Protein AF-A0A356KS08-F1 (afdb_monomer_lite)

Foldseek 3Di:
DDDDDDDDDDDDPDPLPQLPPDPQWDQDPVRDIAGEDDLVCQQVDDPVQAFHKHKYKAAFAADDDQAGDGPLRPPNRPAEGEDPDDCNVCRNVQAFPVRDHHDHLWWMKMWIFGWDDDDPGIHGYTDGIDTDPTPLVSLVVSLVPDDLPLVSLVVSLVSLVVVCVSSVPVSSLLSSLVSQVSSLVSVVVVDDLQNLVVLQVSLVCCCPRNVNLFSSLQSLVSLLPRDPRDPVSNVVSVVVCVVQVWDWDDPDPPDIDTDGPVVVLVLVQWDWDQDPVRDTDTDRVVVVVLVVLVVVVVVCVVVVPDDQPPDPVVLQVCLCVLHDGGFHFPVSPCSNQNAAPDKDWDWDDPDPPDTWIKMWGQHQQRKIFIDINRTTHDIDRDPDGDPDD

Sequence (389 aa):
MALTGLATLLLALGAPARADDWPEKLEHQNGYIYDFLPQERWGKLTADDARKRFYLVGRWQQVYGDSILLYKAKGIRRFLRLSPGPLKDQLTNNLASNGGQLAKRRSTVQIMGSVARLDDQVFLKIERVDKLPDDAERYREALTKLANDPDKIHALAEDCRARAVRYEDPELGAMVREITRRELDVRSQQLGADDHRARLELASRYRKEVGDSSGAINLYATVHEAEGAPKELVEFAAKQLRVLRAVRVRIDQVNWSWVTHEEFKRSEGYIQRQDQDGVVRWVRRELAELRDAIGEERKRQANQVDSPRSDPFKCAKDARSGKVRRGQTFAEVRRAVGFPQQVYHLWAPLNDKKNEQWTQWVMSSGTRIYFVNGWAISKRTSATPWPAN

pLDDT: mean 87.98, std 14.52, range [27.81, 98.25]

Radius of gyration: 33.21 Å; chains: 1; bounding box: 73×71×83 Å

Structure (mmCIF, N/CA/C/O backbone):
data_AF-A0A356KS08-F1
#
_entry.id   AF-A0A356KS08-F1
#
loop_
_atom_site.group_PDB
_atom_site.id
_atom_site.type_symbol
_atom_site.label_atom_id
_atom_site.label_alt_id
_atom_site.label_comp_id
_atom_site.label_asym_id
_atom_site.label_entity_id
_atom_site.label_seq_id
_atom_site.pdbx_PDB_ins_code
_atom_site.Cartn_x
_atom_site.Cartn_y
_atom_site.Cartn_z
_atom_site.occupancy
_atom_site.B_iso_or_equiv
_atom_site.auth_seq_id
_atom_site.auth_comp_id
_atom_site.auth_asym_id
_atom_site.auth_atom_id
_atom_site.pdbx_PDB_model_num
ATOM 1 N N . MET A 1 1 ? -13.425 2.807 -41.826 1.00 33.72 1 MET A N 1
ATOM 2 C CA . MET A 1 1 ? -13.522 1.633 -40.932 1.00 33.72 1 MET A CA 1
ATOM 3 C C . MET A 1 1 ? -12.136 1.358 -40.383 1.00 33.72 1 MET A C 1
ATOM 5 O O . MET A 1 1 ? -11.260 0.983 -41.149 1.00 33.72 1 MET A O 1
ATOM 9 N N . ALA A 1 2 ? -11.910 1.676 -39.109 1.00 30.23 2 ALA A N 1
ATOM 10 C CA . ALA A 1 2 ? -10.618 1.522 -38.449 1.00 30.23 2 ALA A CA 1
ATOM 11 C C . ALA A 1 2 ? -10.517 0.112 -37.850 1.00 30.23 2 ALA A C 1
ATOM 13 O O . ALA A 1 2 ? -11.306 -0.241 -36.979 1.00 30.23 2 ALA A O 1
ATOM 14 N N . LEU A 1 3 ? -9.566 -0.684 -38.338 1.00 27.81 3 LEU A N 1
ATOM 15 C CA . LEU A 1 3 ? -9.177 -1.964 -37.753 1.00 27.81 3 LEU A CA 1
ATOM 16 C C . LEU A 1 3 ? -7.992 -1.713 -36.817 1.00 27.81 3 LEU A C 1
ATOM 18 O O . LEU A 1 3 ? -6.855 -1.544 -37.251 1.00 27.81 3 LEU A O 1
ATOM 22 N N . THR A 1 4 ? -8.271 -1.654 -35.519 1.00 30.89 4 THR A N 1
ATOM 23 C CA . THR A 1 4 ? -7.267 -1.750 -34.457 1.00 30.89 4 THR A CA 1
ATOM 24 C C . THR A 1 4 ? -6.727 -3.178 -34.423 1.00 30.89 4 THR A C 1
ATOM 26 O O . THR A 1 4 ? -7.390 -4.086 -33.925 1.00 30.89 4 THR A O 1
ATOM 29 N N . GLY A 1 5 ? -5.536 -3.382 -34.989 1.00 28.45 5 GLY A N 1
ATOM 30 C CA . GLY A 1 5 ? -4.807 -4.648 -34.932 1.00 28.45 5 GLY A CA 1
ATOM 31 C C . GLY A 1 5 ? -4.272 -4.911 -33.525 1.00 28.45 5 GLY A C 1
ATOM 32 O O . GLY A 1 5 ? -3.261 -4.338 -33.124 1.00 28.45 5 GLY A O 1
ATOM 33 N N . LEU A 1 6 ? -4.966 -5.771 -32.784 1.00 31.31 6 LEU A N 1
ATOM 34 C CA . LEU A 1 6 ? -4.509 -6.366 -31.531 1.00 31.31 6 LEU A CA 1
ATOM 35 C C . LEU A 1 6 ? -3.541 -7.510 -31.865 1.00 31.31 6 LEU A C 1
ATOM 37 O O . LEU A 1 6 ? -3.950 -8.550 -32.380 1.00 31.31 6 LEU A O 1
ATOM 41 N N . ALA A 1 7 ? -2.252 -7.315 -31.585 1.00 33.59 7 ALA A N 1
ATOM 42 C CA . ALA A 1 7 ? -1.275 -8.397 -31.613 1.00 33.59 7 ALA A CA 1
ATOM 43 C C . ALA A 1 7 ? -1.640 -9.408 -30.515 1.00 33.59 7 ALA A C 1
ATOM 45 O O . ALA A 1 7 ? -1.577 -9.105 -29.324 1.00 33.59 7 ALA A O 1
ATOM 46 N N . THR A 1 8 ? -2.082 -10.594 -30.927 1.00 31.12 8 THR A N 1
ATOM 47 C CA . THR A 1 8 ? -2.455 -11.681 -30.019 1.00 31.12 8 THR A CA 1
ATOM 48 C C . THR A 1 8 ? -1.190 -12.453 -29.655 1.00 31.12 8 THR A C 1
ATOM 50 O O . THR A 1 8 ? -0.594 -13.108 -30.506 1.00 31.12 8 THR A O 1
ATOM 53 N N . LEU A 1 9 ? -0.757 -12.346 -28.398 1.00 36.91 9 LEU A N 1
ATOM 54 C CA . LEU A 1 9 ? 0.377 -13.093 -27.855 1.00 36.91 9 LEU A CA 1
ATOM 55 C C . LEU A 1 9 ? -0.110 -14.498 -27.448 1.00 36.91 9 LEU A C 1
ATOM 57 O O . LEU A 1 9 ? -0.906 -14.632 -26.518 1.00 36.91 9 LEU A O 1
ATOM 61 N N . LEU A 1 10 ? 0.334 -15.541 -28.152 1.00 30.03 10 LEU A N 1
ATOM 62 C CA . LEU A 1 10 ? 0.087 -16.940 -27.785 1.00 30.03 10 LEU A CA 1
ATOM 63 C C . LEU A 1 10 ? 1.018 -17.332 -26.625 1.00 30.03 10 LEU A C 1
ATOM 65 O O . LEU A 1 10 ? 2.229 -17.433 -26.805 1.00 30.03 10 LEU A O 1
ATOM 69 N N . LEU A 1 11 ? 0.456 -17.545 -25.432 1.00 32.91 11 LEU A N 1
ATOM 70 C CA . LEU A 1 11 ? 1.183 -18.035 -24.255 1.00 32.91 11 LEU A CA 1
ATOM 71 C C . LEU A 1 11 ? 1.239 -19.569 -24.273 1.00 32.91 11 LEU A C 1
ATOM 73 O O . LEU A 1 11 ? 0.219 -20.237 -24.102 1.00 32.91 11 LEU A O 1
ATOM 77 N N . ALA A 1 12 ? 2.437 -20.122 -24.463 1.00 30.70 12 ALA A N 1
ATOM 78 C CA . ALA A 1 12 ? 2.720 -21.536 -24.243 1.00 30.70 12 ALA A CA 1
ATOM 79 C C . ALA A 1 12 ? 2.838 -21.827 -22.733 1.00 30.70 12 ALA A C 1
ATOM 81 O O . ALA A 1 12 ? 3.455 -21.073 -21.984 1.00 30.70 12 ALA A O 1
ATOM 82 N N . LEU A 1 13 ? 2.234 -22.930 -22.284 1.00 32.28 13 LEU A N 1
ATOM 83 C CA . LEU A 1 13 ? 2.247 -23.394 -20.894 1.00 32.28 13 LEU A CA 1
ATOM 84 C C . LEU A 1 13 ? 3.625 -23.979 -20.529 1.00 32.28 13 LEU A C 1
ATOM 86 O O . LEU A 1 13 ? 3.858 -25.173 -20.694 1.00 32.28 13 LEU A O 1
ATOM 90 N N . GLY A 1 14 ? 4.538 -23.150 -20.019 1.00 34.62 14 GLY A N 1
ATOM 91 C CA . GLY A 1 14 ? 5.833 -23.590 -19.491 1.00 34.62 14 GLY A CA 1
ATOM 92 C C . GLY A 1 14 ? 6.585 -22.447 -18.807 1.00 34.62 14 GLY A C 1
ATOM 93 O O . GLY A 1 14 ? 6.891 -21.461 -19.460 1.00 34.62 14 GLY A O 1
ATOM 94 N N . ALA A 1 15 ? 6.874 -22.600 -17.506 1.00 35.66 15 ALA A N 1
ATOM 95 C CA . ALA A 1 15 ? 7.427 -21.587 -16.587 1.00 35.66 15 ALA A CA 1
ATOM 96 C C . ALA A 1 15 ? 6.564 -20.305 -16.437 1.00 35.66 15 ALA A C 1
ATOM 98 O O . ALA A 1 15 ? 5.868 -19.903 -17.367 1.00 35.66 15 ALA A O 1
ATOM 99 N N . PRO A 1 16 ? 6.525 -19.650 -15.257 1.00 40.47 16 PRO A N 1
ATOM 100 C CA . PRO A 1 16 ? 5.929 -18.322 -15.175 1.00 40.47 16 PRO A CA 1
ATOM 101 C C . PRO A 1 16 ? 6.762 -17.405 -16.070 1.00 40.47 16 PRO A C 1
ATOM 103 O O . PRO A 1 16 ? 7.945 -17.199 -15.794 1.00 40.47 16 PRO A O 1
ATOM 106 N N . ALA A 1 17 ? 6.156 -16.921 -17.158 1.00 44.97 17 ALA A N 1
ATOM 107 C CA . ALA A 1 17 ? 6.794 -15.974 -18.056 1.00 44.97 17 ALA A CA 1
ATOM 108 C C . ALA A 1 17 ? 7.392 -14.850 -17.208 1.00 44.97 17 ALA A C 1
ATOM 110 O O . ALA A 1 17 ? 6.690 -14.269 -16.367 1.00 44.97 17 ALA A O 1
ATOM 111 N N . ARG A 1 18 ? 8.691 -14.574 -17.364 1.00 55.12 18 ARG A N 1
ATOM 112 C CA . ARG A 1 18 ? 9.262 -13.397 -16.703 1.00 55.12 18 ARG A CA 1
ATOM 113 C C . ARG A 1 18 ? 8.481 -12.203 -17.225 1.00 55.12 18 ARG A C 1
ATOM 115 O O . ARG A 1 18 ? 8.082 -12.190 -18.390 1.00 55.12 18 ARG A O 1
ATOM 122 N N . ALA A 1 19 ? 8.303 -11.166 -16.406 1.00 52.41 19 ALA A N 1
ATOM 123 C CA . ALA A 1 19 ? 7.717 -9.936 -16.924 1.00 52.41 19 ALA A CA 1
ATOM 124 C C . ALA A 1 19 ? 8.476 -9.468 -18.187 1.00 52.41 19 ALA A C 1
ATOM 126 O O . ALA A 1 19 ? 7.888 -8.829 -19.038 1.00 52.41 19 ALA A O 1
ATOM 127 N N . ASP A 1 20 ? 9.746 -9.838 -18.372 1.00 62.56 20 ASP A N 1
ATOM 128 C CA . ASP A 1 20 ? 10.571 -9.510 -19.539 1.00 62.56 20 ASP A CA 1
ATOM 129 C C . ASP A 1 20 ? 10.647 -10.536 -20.668 1.00 62.56 20 ASP A C 1
ATOM 131 O O . ASP A 1 20 ? 11.606 -10.478 -21.440 1.00 62.56 20 ASP A O 1
ATOM 135 N N . ASP A 1 21 ? 9.680 -11.438 -20.817 1.00 73.00 21 ASP A N 1
ATOM 136 C CA . ASP A 1 21 ? 9.628 -12.291 -22.010 1.00 73.00 21 ASP A CA 1
ATOM 137 C C . ASP A 1 21 ? 9.178 -11.465 -23.228 1.00 73.00 21 ASP A C 1
ATOM 139 O O . ASP A 1 21 ? 8.047 -11.524 -23.711 1.00 73.00 21 ASP A O 1
ATOM 143 N N . TRP A 1 22 ? 10.092 -10.613 -23.691 1.00 84.31 22 TRP A N 1
ATOM 144 C CA . TRP A 1 22 ? 9.971 -9.850 -24.919 1.00 84.31 22 TRP A CA 1
ATOM 145 C C . TRP A 1 22 ? 10.221 -10.788 -26.104 1.00 84.31 22 TRP A C 1
ATOM 147 O O . TRP A 1 22 ? 11.156 -11.590 -26.061 1.00 84.31 22 TRP A O 1
ATOM 157 N N . PRO A 1 23 ? 9.415 -10.709 -27.175 1.00 88.00 23 PRO A N 1
ATOM 158 C CA . PRO A 1 23 ? 9.538 -11.634 -28.296 1.00 88.00 23 PRO A CA 1
ATOM 159 C C . PRO A 1 23 ? 10.893 -11.467 -28.994 1.00 88.00 23 PRO A C 1
ATOM 161 O O . PRO A 1 23 ? 11.309 -10.350 -29.276 1.00 88.00 23 PRO A O 1
ATOM 164 N N . GLU A 1 24 ? 11.588 -12.547 -29.349 1.00 91.62 24 GLU A N 1
ATOM 165 C CA . GLU A 1 24 ? 12.906 -12.430 -30.008 1.00 91.62 24 GLU A CA 1
ATOM 166 C C . GLU A 1 24 ? 12.868 -11.562 -31.275 1.00 91.62 24 GLU A C 1
ATOM 168 O O . GLU A 1 24 ? 13.846 -10.889 -31.603 1.00 91.62 24 GLU A O 1
ATOM 173 N N . LYS A 1 25 ? 11.714 -11.543 -31.950 1.00 93.12 25 LYS A N 1
ATOM 174 C CA . LYS A 1 25 ? 11.433 -10.717 -33.119 1.00 93.12 25 LYS A CA 1
ATOM 175 C C . LYS A 1 25 ? 10.141 -9.943 -32.937 1.00 93.12 25 LYS A C 1
ATOM 177 O O . LYS A 1 25 ? 9.137 -10.485 -32.483 1.00 93.12 25 LYS A O 1
ATOM 182 N N . LEU A 1 26 ? 10.163 -8.687 -33.357 1.00 93.00 26 LEU A N 1
ATOM 183 C CA . LEU A 1 26 ? 8.998 -7.820 -33.408 1.00 93.00 26 LEU A CA 1
ATOM 184 C C . LEU A 1 26 ? 8.725 -7.438 -34.861 1.00 93.00 26 LEU A C 1
ATOM 186 O O . LEU A 1 26 ? 9.533 -6.747 -35.484 1.00 93.00 26 LEU A O 1
ATOM 190 N N . GLU A 1 27 ? 7.587 -7.877 -35.392 1.00 92.81 27 GLU A N 1
ATOM 191 C CA . GLU A 1 27 ? 7.092 -7.415 -36.685 1.00 92.81 27 GLU A CA 1
ATOM 192 C C . GLU A 1 27 ? 6.280 -6.135 -36.489 1.00 92.81 27 GLU A C 1
ATOM 194 O O . GLU A 1 27 ? 5.311 -6.084 -35.728 1.00 92.81 27 GLU A O 1
ATOM 199 N N . HIS A 1 28 ? 6.710 -5.072 -37.153 1.00 88.50 28 HIS A N 1
ATOM 200 C CA . HIS A 1 28 ? 6.055 -3.779 -37.099 1.00 88.50 28 HIS A CA 1
ATOM 201 C C . HIS A 1 28 ? 5.084 -3.616 -38.280 1.00 88.50 28 HIS A C 1
ATOM 203 O O . HIS A 1 28 ? 5.291 -4.177 -39.351 1.00 88.50 28 HIS A O 1
ATOM 209 N N . GLN A 1 29 ? 4.046 -2.784 -38.127 1.00 84.25 29 GLN A N 1
ATOM 210 C CA . GLN A 1 29 ? 2.957 -2.610 -39.112 1.00 84.25 29 GLN A CA 1
ATOM 211 C C . GLN A 1 29 ? 3.402 -2.195 -40.528 1.00 84.25 29 GLN A C 1
ATOM 213 O O . GLN A 1 29 ? 2.632 -2.305 -41.474 1.00 84.25 29 GLN A O 1
ATOM 218 N N . ASN A 1 30 ? 4.629 -1.702 -40.685 1.00 84.88 30 ASN A N 1
ATOM 219 C CA . ASN A 1 30 ? 5.222 -1.352 -41.979 1.00 84.88 30 ASN A CA 1
ATOM 220 C C . ASN A 1 30 ? 6.025 -2.506 -42.614 1.00 84.88 30 ASN A C 1
ATOM 222 O O . ASN A 1 30 ? 6.768 -2.264 -43.562 1.00 84.88 30 ASN A O 1
ATOM 226 N N . GLY A 1 31 ? 5.907 -3.727 -42.084 1.00 88.94 31 GLY A N 1
ATOM 227 C CA . GLY A 1 31 ? 6.566 -4.935 -42.588 1.00 88.94 31 GLY A CA 1
ATOM 228 C C . GLY A 1 31 ? 8.029 -5.092 -42.165 1.00 88.94 31 GLY A C 1
ATOM 229 O O . GLY A 1 31 ? 8.692 -6.030 -42.602 1.00 88.94 31 GLY A O 1
ATOM 230 N N . TYR A 1 32 ? 8.569 -4.196 -41.331 1.00 92.12 32 TYR A N 1
ATOM 231 C CA . TYR A 1 32 ? 9.922 -4.368 -40.804 1.00 92.12 32 TYR A CA 1
ATOM 232 C C . TYR A 1 32 ? 9.944 -5.326 -39.617 1.00 92.12 32 TYR A C 1
ATOM 234 O O . TYR A 1 32 ? 9.128 -5.223 -38.702 1.00 92.12 32 TYR A O 1
ATOM 242 N N . ILE A 1 33 ? 10.951 -6.195 -39.610 1.00 94.44 33 ILE A N 1
ATOM 243 C CA . ILE A 1 33 ? 11.254 -7.098 -38.504 1.00 94.44 33 ILE A CA 1
ATOM 244 C C . ILE A 1 33 ? 12.423 -6.509 -37.718 1.00 94.44 33 ILE A C 1
ATOM 246 O O . ILE A 1 33 ? 13.456 -6.163 -38.296 1.00 94.44 33 ILE A O 1
ATOM 250 N N . TYR A 1 34 ? 12.246 -6.386 -36.407 1.00 95.94 34 TYR A N 1
ATOM 251 C CA . TYR A 1 34 ? 13.268 -5.939 -35.471 1.00 95.94 34 TYR A CA 1
ATOM 252 C C . TYR A 1 34 ? 13.654 -7.097 -34.553 1.00 95.94 34 TYR A C 1
ATOM 254 O O . TYR A 1 34 ? 12.785 -7.687 -33.913 1.00 95.94 34 TYR A O 1
ATOM 262 N N . ASP A 1 35 ? 14.947 -7.388 -34.443 1.00 96.00 35 ASP A N 1
ATOM 263 C CA . ASP A 1 35 ? 15.453 -8.372 -33.486 1.00 96.00 35 ASP A CA 1
ATOM 264 C C . ASP A 1 35 ? 15.552 -7.743 -32.085 1.00 96.00 35 ASP A C 1
ATOM 266 O O . ASP A 1 35 ? 15.885 -6.560 -31.939 1.00 96.00 35 ASP A O 1
ATOM 270 N N . PHE A 1 36 ? 15.281 -8.509 -31.030 1.00 95.00 36 PHE A N 1
ATOM 271 C CA . PHE A 1 36 ? 15.460 -8.027 -29.662 1.00 95.00 36 PHE A CA 1
ATOM 272 C C . PHE A 1 36 ? 16.948 -7.849 -29.342 1.00 95.00 36 PHE A C 1
ATOM 274 O O . PHE A 1 36 ? 17.762 -8.758 -29.523 1.00 95.00 36 PHE A O 1
ATOM 281 N N . LEU A 1 37 ? 17.315 -6.672 -28.834 1.00 93.44 37 LEU A N 1
ATOM 282 C CA . LEU A 1 37 ? 18.669 -6.372 -28.392 1.00 93.44 37 LEU A CA 1
ATOM 283 C C . LEU A 1 37 ? 18.738 -6.371 -26.857 1.00 93.44 37 LEU A C 1
ATOM 285 O O . LEU A 1 37 ? 18.382 -5.363 -26.231 1.00 93.44 37 LEU A O 1
ATOM 289 N N . PRO A 1 38 ? 19.233 -7.460 -26.239 1.00 90.56 38 PRO A N 1
ATOM 290 C CA . PRO A 1 38 ? 19.305 -7.572 -24.791 1.00 90.56 38 PRO A CA 1
ATOM 291 C C . PRO A 1 38 ? 20.350 -6.614 -24.211 1.00 90.56 38 PRO A C 1
ATOM 293 O O . PRO A 1 38 ? 21.291 -6.179 -24.888 1.00 90.56 38 PRO A O 1
ATOM 296 N N . GLN A 1 39 ? 20.183 -6.278 -22.933 1.00 87.25 39 GLN A N 1
ATOM 297 C CA . GLN A 1 39 ? 20.948 -5.220 -22.281 1.00 87.25 39 GLN A CA 1
ATOM 298 C C . GLN A 1 39 ? 22.461 -5.478 -22.254 1.00 87.25 39 GLN A C 1
ATOM 300 O O . GLN A 1 39 ? 23.254 -4.541 -22.335 1.00 87.25 39 GLN A O 1
ATOM 305 N N . GLU A 1 40 ? 22.885 -6.736 -22.202 1.00 87.69 40 GLU A N 1
ATOM 306 C CA . GLU A 1 40 ? 24.291 -7.149 -22.176 1.00 87.69 40 GLU A CA 1
ATOM 307 C C . GLU A 1 40 ? 25.008 -6.871 -23.506 1.00 87.69 40 GLU A C 1
ATOM 309 O O . GLU A 1 40 ? 26.246 -6.833 -23.544 1.00 87.69 40 GLU A O 1
ATOM 314 N N . ARG A 1 41 ? 24.237 -6.675 -24.587 1.00 88.56 41 ARG A N 1
ATOM 315 C CA . ARG A 1 41 ? 24.708 -6.312 -25.932 1.00 88.56 41 ARG A CA 1
ATOM 316 C C . ARG A 1 41 ? 24.609 -4.815 -26.224 1.00 88.56 41 ARG A C 1
ATOM 318 O O . ARG A 1 41 ? 25.089 -4.372 -27.269 1.00 88.56 41 ARG A O 1
ATOM 325 N N . TRP A 1 42 ? 24.029 -4.017 -25.328 1.00 87.81 42 TRP A N 1
ATOM 326 C CA . TRP A 1 42 ? 23.960 -2.569 -25.512 1.00 87.81 42 TRP A CA 1
ATOM 327 C C . TRP A 1 42 ? 25.373 -1.975 -25.575 1.00 87.81 42 TRP A C 1
ATOM 329 O O . TRP A 1 42 ? 26.192 -2.191 -24.683 1.00 87.81 42 TRP A O 1
ATOM 339 N N . GLY A 1 43 ? 25.676 -1.248 -26.655 1.00 84.06 43 GLY A N 1
ATOM 340 C CA . GLY A 1 43 ? 27.016 -0.706 -26.907 1.00 84.06 43 GLY A CA 1
ATOM 341 C C . GLY A 1 43 ? 28.046 -1.710 -27.446 1.00 84.06 43 GLY A C 1
ATOM 342 O O . GLY A 1 43 ? 29.203 -1.335 -27.596 1.00 84.06 43 GLY A O 1
ATOM 343 N N . LYS A 1 44 ? 27.650 -2.953 -27.755 1.00 88.75 44 LYS A N 1
ATOM 344 C CA . LYS A 1 44 ? 28.517 -3.999 -28.338 1.00 88.75 44 LYS A CA 1
ATOM 345 C C . LYS A 1 44 ? 28.113 -4.386 -29.767 1.00 88.75 44 LYS A C 1
ATOM 347 O O . LYS A 1 44 ? 28.335 -5.521 -30.181 1.00 88.75 44 LYS A O 1
ATOM 352 N N . LEU A 1 45 ? 27.459 -3.482 -30.497 1.00 89.25 45 LEU A N 1
ATOM 353 C CA . LEU A 1 45 ? 27.162 -3.724 -31.908 1.00 89.25 45 LEU A CA 1
ATOM 354 C C . LEU A 1 45 ? 28.444 -3.658 -32.735 1.00 89.25 45 LEU A C 1
ATOM 356 O O . LEU A 1 45 ? 29.324 -2.837 -32.479 1.00 89.25 45 LEU A O 1
ATOM 360 N N . THR A 1 46 ? 28.519 -4.530 -33.729 1.00 91.19 46 THR A N 1
ATOM 361 C CA . THR A 1 46 ? 29.683 -4.687 -34.604 1.00 91.19 46 THR A CA 1
ATOM 362 C C . THR A 1 46 ? 29.375 -4.199 -36.016 1.00 91.19 46 THR A C 1
ATOM 364 O O . THR A 1 46 ? 28.226 -3.907 -36.353 1.00 91.19 46 THR A O 1
ATOM 367 N N . ALA A 1 47 ? 30.397 -4.114 -36.870 1.00 88.06 47 ALA A N 1
ATOM 368 C CA . ALA A 1 47 ? 30.195 -3.813 -38.287 1.00 88.06 47 ALA A CA 1
ATOM 369 C C . ALA A 1 47 ? 29.307 -4.864 -38.985 1.00 88.06 47 ALA A C 1
ATOM 371 O O . ALA A 1 47 ? 28.544 -4.506 -39.877 1.00 88.06 47 ALA A O 1
ATOM 372 N N . ASP A 1 48 ? 29.326 -6.117 -38.521 1.00 90.56 48 ASP A N 1
ATOM 373 C CA . ASP A 1 48 ? 28.495 -7.212 -39.046 1.00 90.56 48 ASP A CA 1
ATOM 374 C C . ASP A 1 48 ? 27.010 -7.063 -38.685 1.00 90.56 48 ASP A C 1
ATOM 376 O O . ASP A 1 48 ? 26.138 -7.736 -39.238 1.00 90.56 48 ASP A O 1
ATOM 380 N N . ASP A 1 49 ? 26.699 -6.169 -37.746 1.00 92.19 49 ASP A N 1
ATOM 381 C CA . ASP A 1 49 ? 25.330 -5.790 -37.424 1.00 92.19 49 ASP A CA 1
ATOM 382 C C . ASP A 1 49 ? 24.811 -4.660 -38.323 1.00 92.19 49 ASP A C 1
ATOM 384 O O . ASP A 1 49 ? 23.631 -4.313 -38.242 1.00 92.19 49 ASP A O 1
ATOM 388 N N . ALA A 1 50 ? 25.646 -4.093 -39.203 1.00 84.00 50 ALA A N 1
ATOM 389 C CA . ALA A 1 50 ? 25.217 -3.070 -40.146 1.00 84.00 50 ALA A CA 1
ATOM 390 C C . ALA A 1 50 ? 24.037 -3.575 -40.992 1.00 84.00 50 ALA A C 1
ATOM 392 O O . ALA A 1 50 ? 24.033 -4.707 -41.473 1.00 84.00 50 ALA A O 1
ATOM 393 N N . ARG A 1 51 ? 23.036 -2.708 -41.195 1.00 84.06 51 ARG A N 1
ATOM 394 C CA . ARG A 1 51 ? 21.759 -3.001 -41.884 1.00 84.06 51 ARG A CA 1
ATOM 395 C C . ARG A 1 51 ? 20.770 -3.876 -41.106 1.00 84.06 51 ARG A C 1
ATOM 397 O O . ARG A 1 51 ? 19.636 -4.007 -41.563 1.00 84.06 51 ARG A O 1
ATOM 404 N N . LYS A 1 52 ? 21.131 -4.419 -39.938 1.00 94.62 52 LYS A N 1
ATOM 405 C CA . LYS A 1 52 ? 20.151 -5.061 -39.053 1.00 94.62 52 LYS A CA 1
ATOM 406 C C . LYS A 1 52 ? 19.279 -4.011 -38.371 1.00 94.62 52 LYS A C 1
ATOM 408 O O . LYS A 1 52 ? 19.658 -2.844 -38.214 1.00 94.62 52 LYS A O 1
ATOM 413 N N . ARG A 1 53 ? 18.091 -4.444 -37.967 1.00 97.00 53 ARG A N 1
ATOM 414 C CA . ARG A 1 53 ? 17.121 -3.651 -37.221 1.00 97.00 53 ARG A CA 1
ATOM 415 C C . ARG A 1 53 ? 16.954 -4.281 -35.855 1.00 97.00 53 ARG A C 1
ATOM 417 O O . ARG A 1 53 ? 16.746 -5.485 -35.754 1.00 97.00 53 ARG A O 1
ATOM 424 N N . PHE A 1 54 ? 17.039 -3.458 -34.822 1.00 96.75 54 PHE A N 1
ATOM 425 C CA . PHE A 1 54 ? 16.888 -3.909 -33.450 1.00 96.75 54 PHE A CA 1
ATOM 426 C C . PHE A 1 54 ? 15.810 -3.121 -32.739 1.00 96.75 54 PHE A C 1
ATOM 428 O O . PHE A 1 54 ? 15.621 -1.925 -32.990 1.00 96.75 54 PHE A O 1
ATOM 435 N N . TYR A 1 55 ? 15.158 -3.785 -31.798 1.00 96.31 55 TYR A N 1
ATOM 436 C CA . TYR A 1 55 ? 14.394 -3.111 -30.773 1.00 96.31 55 TYR A CA 1
ATOM 437 C C . TYR A 1 55 ? 14.939 -3.461 -29.389 1.00 96.31 55 TYR A C 1
ATOM 439 O O . TYR A 1 55 ? 15.534 -4.514 -29.170 1.00 96.31 55 TYR A O 1
ATOM 447 N N . LEU A 1 56 ? 14.758 -2.553 -28.442 1.00 94.75 56 LEU A N 1
ATOM 448 C CA . LEU A 1 56 ? 15.127 -2.747 -27.046 1.00 94.75 56 LEU A CA 1
ATOM 449 C C . LEU A 1 56 ? 14.086 -2.107 -26.141 1.00 94.75 56 LEU A C 1
ATOM 451 O O . LEU A 1 56 ? 13.352 -1.211 -26.559 1.00 94.75 56 LEU A O 1
ATOM 455 N N . VAL A 1 57 ? 14.048 -2.545 -24.887 1.00 93.44 57 VAL A N 1
ATOM 456 C CA . VAL A 1 57 ? 13.136 -2.007 -23.877 1.00 93.44 57 VAL A CA 1
ATOM 457 C C . VAL A 1 57 ? 13.930 -1.459 -22.700 1.00 93.44 57 VAL A C 1
ATOM 459 O O . VAL A 1 57 ? 14.902 -2.064 -22.251 1.00 93.44 57 VAL A O 1
ATOM 462 N N . GLY A 1 58 ? 13.529 -0.298 -22.186 1.00 93.00 58 GLY A N 1
ATOM 463 C CA . GLY A 1 58 ? 14.144 0.284 -20.998 1.00 93.00 58 GLY A CA 1
ATOM 464 C C . GLY A 1 58 ? 13.312 1.397 -20.379 1.00 93.00 58 GLY A C 1
ATOM 465 O O . GLY A 1 58 ? 12.234 1.727 -20.862 1.00 93.00 58 GLY A O 1
ATOM 466 N N . ARG A 1 59 ? 13.819 1.992 -19.293 1.00 93.75 59 ARG A N 1
ATOM 467 C CA . ARG A 1 59 ? 13.147 3.109 -18.619 1.00 93.75 59 ARG A CA 1
ATOM 468 C C . ARG A 1 59 ? 13.603 4.451 -19.157 1.00 93.75 59 ARG A C 1
ATOM 470 O O . ARG A 1 59 ? 14.800 4.741 -19.171 1.00 93.75 59 ARG A O 1
ATOM 477 N N . TRP A 1 60 ? 12.647 5.287 -19.541 1.00 95.75 60 TRP A N 1
ATOM 478 C CA . TRP A 1 60 ? 12.895 6.631 -20.043 1.00 95.75 60 TRP A CA 1
ATOM 479 C C . TRP A 1 60 ? 13.650 7.487 -19.019 1.00 95.75 60 TRP A C 1
ATOM 481 O O . TRP A 1 60 ? 13.279 7.523 -17.848 1.00 95.75 60 TRP A O 1
ATOM 491 N N . GLN A 1 61 ? 14.682 8.219 -19.447 1.00 95.31 61 GLN A N 1
ATOM 492 C CA . GLN A 1 61 ? 15.322 9.248 -18.619 1.00 95.31 61 GLN A CA 1
ATOM 493 C C . GLN A 1 61 ? 15.176 10.631 -19.250 1.00 95.31 61 GLN A C 1
ATOM 495 O O . GLN A 1 61 ? 14.589 11.506 -18.618 1.00 95.31 61 GLN A O 1
ATOM 500 N N . GLN A 1 62 ? 15.759 10.845 -20.432 1.00 95.81 62 GLN A N 1
ATOM 501 C CA . GLN A 1 62 ? 15.668 12.088 -21.210 1.00 95.81 62 GLN A CA 1
ATOM 502 C C . GLN A 1 62 ? 16.422 11.957 -22.540 1.00 95.81 62 GLN A C 1
ATOM 504 O O . GLN A 1 62 ? 17.245 11.056 -22.709 1.00 95.81 62 GLN A O 1
ATOM 509 N N . VAL A 1 63 ? 16.231 12.931 -23.428 1.00 95.56 63 VAL A N 1
ATOM 510 C CA . VAL A 1 63 ? 17.163 13.215 -24.528 1.00 95.56 63 VAL A CA 1
ATOM 511 C C . VAL A 1 63 ? 18.344 14.040 -24.004 1.00 95.56 63 VAL A C 1
ATOM 513 O O . VAL A 1 63 ? 18.164 14.949 -23.193 1.00 95.56 63 VAL A O 1
ATOM 516 N N . TYR A 1 64 ? 19.558 13.731 -24.458 1.00 92.81 64 TYR A N 1
ATOM 517 C CA . TYR A 1 64 ? 20.764 14.522 -24.217 1.00 92.81 64 TYR A CA 1
ATOM 518 C C . TYR A 1 64 ? 21.504 14.742 -25.540 1.00 92.81 64 TYR A C 1
ATOM 520 O O . TYR A 1 64 ? 22.135 13.826 -26.064 1.00 92.81 64 TYR A O 1
ATOM 528 N N . GLY A 1 65 ? 21.409 15.956 -26.088 1.00 92.12 65 GLY A N 1
ATOM 529 C CA . GLY A 1 65 ? 21.984 16.288 -27.391 1.00 92.12 65 GLY A CA 1
ATOM 530 C C . GLY A 1 65 ? 21.300 15.528 -28.529 1.00 92.12 65 GLY A C 1
ATOM 531 O O . GLY A 1 65 ? 20.134 15.770 -28.840 1.00 92.12 65 GLY A O 1
ATOM 532 N N . ASP A 1 66 ? 22.039 14.627 -29.166 1.00 92.69 66 ASP A N 1
ATOM 533 C CA . ASP A 1 66 ? 21.563 13.707 -30.202 1.00 92.69 66 ASP A CA 1
ATOM 534 C C . ASP A 1 66 ? 21.228 12.317 -29.647 1.00 92.69 66 ASP A C 1
ATOM 536 O O . ASP A 1 66 ? 20.904 11.427 -30.419 1.00 92.69 66 ASP A O 1
ATOM 540 N N . SER A 1 67 ? 21.328 12.095 -28.336 1.00 92.19 67 SER A N 1
ATOM 541 C CA . SER A 1 67 ? 21.316 10.748 -27.771 1.00 92.19 67 SER A CA 1
ATOM 542 C C . SER A 1 67 ? 20.156 10.512 -26.806 1.00 92.19 67 SER A C 1
ATOM 544 O O . SER A 1 67 ? 19.739 11.415 -26.077 1.00 92.19 67 SER A O 1
ATOM 546 N N . ILE A 1 68 ? 19.643 9.278 -26.765 1.00 93.25 68 ILE A N 1
ATOM 547 C CA . ILE A 1 68 ? 18.647 8.864 -25.766 1.00 93.25 68 ILE A CA 1
ATOM 548 C C . ILE A 1 68 ? 19.352 8.321 -24.528 1.00 93.25 68 ILE A C 1
ATOM 550 O O . ILE A 1 68 ? 20.188 7.419 -24.604 1.00 93.25 68 ILE A O 1
ATOM 554 N N . LEU A 1 69 ? 18.964 8.836 -23.363 1.00 93.25 69 LEU A N 1
ATOM 555 C CA . LEU A 1 69 ? 19.350 8.279 -22.079 1.00 93.25 69 LEU A CA 1
ATOM 556 C C . LEU A 1 69 ? 18.226 7.404 -21.530 1.00 93.25 69 LEU A C 1
ATOM 558 O O . LEU A 1 69 ? 17.075 7.832 -21.422 1.00 93.25 69 LEU A O 1
ATOM 562 N N . LEU A 1 70 ? 18.605 6.198 -21.115 1.00 93.69 70 LEU A N 1
ATOM 563 C CA . LEU A 1 70 ? 17.763 5.291 -20.346 1.00 93.69 70 LEU A CA 1
ATOM 564 C C . LEU A 1 70 ? 18.231 5.264 -18.885 1.00 93.69 70 LEU A C 1
ATOM 566 O O . LEU A 1 70 ? 19.426 5.359 -18.586 1.00 93.69 70 LEU A O 1
ATOM 570 N N . TYR A 1 71 ? 17.289 5.167 -17.954 1.00 92.81 71 TYR A N 1
ATOM 571 C CA . TYR A 1 71 ? 17.574 5.181 -16.525 1.00 92.81 71 TYR A CA 1
ATOM 572 C C . TYR A 1 71 ? 18.247 3.872 -16.076 1.00 92.81 71 TYR A C 1
ATOM 574 O O . TYR A 1 71 ? 17.861 2.784 -16.500 1.00 92.81 71 TYR A O 1
ATOM 582 N N . LYS A 1 72 ? 19.285 3.985 -15.228 1.00 87.88 72 LYS A N 1
ATOM 583 C CA . LYS A 1 72 ? 20.134 2.871 -14.729 1.00 87.88 72 LYS A CA 1
ATOM 584 C C . LYS A 1 72 ? 20.753 2.005 -15.840 1.00 87.88 72 LYS A C 1
ATOM 586 O O . LYS A 1 72 ? 2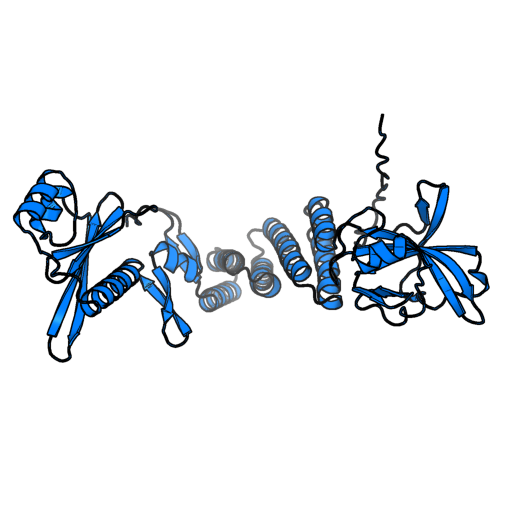1.092 0.839 -15.641 1.00 87.88 72 LYS A O 1
ATOM 591 N N . ALA A 1 73 ? 20.950 2.610 -17.003 1.00 86.62 73 ALA A N 1
ATOM 592 C CA . ALA A 1 73 ? 21.393 1.950 -18.212 1.00 86.62 73 ALA A CA 1
ATOM 593 C C . ALA A 1 73 ? 22.841 2.386 -18.528 1.00 86.62 73 ALA A C 1
ATOM 595 O O . ALA A 1 73 ? 23.093 3.447 -19.105 1.00 86.62 73 ALA A O 1
ATOM 596 N N . LYS A 1 74 ? 23.823 1.615 -18.038 1.00 77.56 74 LYS A N 1
ATOM 597 C CA . LYS A 1 74 ? 25.255 1.944 -18.173 1.00 77.56 74 LYS A CA 1
ATOM 598 C C . LYS A 1 74 ? 25.726 1.754 -19.622 1.00 77.56 74 LYS A C 1
ATOM 600 O O . LYS A 1 74 ? 25.279 0.837 -20.294 1.00 77.56 74 LYS A O 1
ATOM 605 N N . GLY A 1 75 ? 26.638 2.610 -20.091 1.00 69.56 75 GLY A N 1
ATOM 606 C CA . GLY A 1 75 ? 27.314 2.447 -21.392 1.00 69.56 75 GLY A CA 1
ATOM 607 C C . GLY A 1 75 ? 26.528 2.882 -22.639 1.00 69.56 75 GLY A C 1
ATOM 608 O O . GLY A 1 75 ? 27.077 2.861 -23.731 1.00 69.56 75 GLY A O 1
ATOM 609 N N . ILE A 1 76 ? 25.280 3.341 -22.503 1.00 75.94 76 ILE A N 1
ATOM 610 C CA . ILE A 1 76 ? 24.388 3.591 -23.657 1.00 75.94 76 ILE A CA 1
ATOM 611 C C . ILE A 1 76 ? 24.500 4.999 -24.237 1.00 75.94 76 ILE A C 1
ATOM 613 O O . ILE A 1 76 ? 24.014 5.252 -25.334 1.00 75.94 76 ILE A O 1
ATOM 617 N N . ARG A 1 77 ? 25.141 5.941 -23.534 1.00 68.62 77 ARG A N 1
ATOM 618 C CA . ARG A 1 77 ? 25.055 7.373 -23.878 1.00 68.62 77 ARG A CA 1
ATOM 619 C C . ARG A 1 77 ? 25.425 7.706 -25.321 1.00 68.62 77 ARG A C 1
ATOM 621 O O . ARG A 1 77 ? 24.919 8.687 -25.830 1.00 68.62 77 ARG A O 1
ATOM 628 N N . ARG A 1 78 ? 26.310 6.929 -25.948 1.00 72.00 78 ARG A N 1
ATOM 629 C CA . ARG A 1 78 ? 26.728 7.126 -27.345 1.00 72.00 78 ARG A CA 1
ATOM 630 C C . ARG A 1 78 ? 26.124 6.096 -28.309 1.00 72.00 78 ARG A C 1
ATOM 632 O O . ARG A 1 78 ? 26.408 6.136 -29.498 1.00 72.00 78 ARG A O 1
ATOM 639 N N . PHE A 1 79 ? 25.334 5.160 -27.790 1.00 83.25 79 PHE A N 1
ATOM 640 C CA . PHE A 1 79 ? 24.805 4.013 -28.517 1.00 83.25 79 PHE A CA 1
ATOM 641 C C . PHE A 1 79 ? 23.462 4.301 -29.198 1.00 83.25 79 PHE A C 1
ATOM 643 O O . PHE A 1 79 ? 23.236 3.818 -30.300 1.00 83.25 79 PHE A O 1
ATOM 650 N N . LEU A 1 80 ? 22.578 5.078 -28.566 1.00 87.56 80 LEU A N 1
ATOM 651 C CA . LEU A 1 80 ? 21.253 5.403 -29.106 1.00 87.56 80 LEU A CA 1
ATOM 652 C C . LEU A 1 80 ? 21.263 6.819 -29.660 1.00 87.56 80 LEU A C 1
ATOM 654 O O . LEU A 1 80 ? 21.232 7.761 -28.870 1.00 87.56 80 LEU A O 1
ATOM 658 N N . ARG A 1 81 ? 21.284 6.971 -30.987 1.00 92.19 81 ARG A N 1
ATOM 659 C CA . ARG A 1 81 ? 21.331 8.287 -31.636 1.00 92.19 81 ARG A CA 1
ATOM 660 C C . ARG A 1 81 ? 20.054 8.617 -32.388 1.00 92.19 81 ARG A C 1
ATOM 662 O O . ARG A 1 81 ? 19.550 7.830 -33.183 1.00 92.19 81 ARG A O 1
ATOM 669 N N . LEU A 1 82 ? 19.577 9.829 -32.170 1.00 90.31 82 LEU A N 1
ATOM 670 C CA . LEU A 1 82 ? 18.466 10.459 -32.855 1.00 90.31 82 LEU A CA 1
ATOM 671 C C . LEU A 1 82 ? 18.973 11.227 -34.069 1.00 90.31 82 LEU A C 1
ATOM 673 O O . LEU A 1 82 ? 19.954 11.967 -34.001 1.00 90.31 82 LEU A O 1
ATOM 677 N N . SER A 1 83 ? 18.253 11.092 -35.177 1.00 89.50 83 SER A N 1
ATOM 678 C CA . SER A 1 83 ? 18.422 12.003 -36.311 1.00 89.50 83 SER A CA 1
ATOM 679 C C . SER A 1 83 ? 17.692 13.322 -36.043 1.00 89.50 83 SER A C 1
ATOM 681 O O . SER A 1 83 ? 16.699 13.321 -35.309 1.00 89.50 83 SER A O 1
ATOM 683 N N . PRO A 1 84 ? 18.139 14.449 -36.626 1.00 89.88 84 PRO A N 1
ATOM 684 C CA . PRO A 1 84 ? 17.342 15.671 -36.648 1.00 89.88 84 PRO A CA 1
ATOM 685 C C . PRO A 1 84 ? 15.958 15.402 -37.251 1.00 89.88 84 PRO A C 1
ATOM 687 O O . PRO A 1 84 ? 15.847 14.655 -38.224 1.00 89.88 84 PRO A O 1
ATOM 690 N N . GLY A 1 85 ? 14.915 15.999 -36.676 1.00 92.31 85 GLY A N 1
ATOM 691 C CA . GLY A 1 85 ? 13.547 15.879 -37.176 1.00 92.31 85 GLY A CA 1
ATOM 692 C C . GLY A 1 85 ? 12.493 15.708 -36.077 1.00 92.31 85 GLY A C 1
ATOM 693 O O . GLY A 1 85 ? 12.822 15.758 -34.889 1.00 92.31 85 GLY A O 1
ATOM 694 N N . PRO A 1 86 ? 11.231 15.441 -36.466 1.00 93.62 86 PRO A N 1
ATOM 695 C CA . PRO A 1 86 ? 10.074 15.489 -35.567 1.00 93.62 86 PRO A CA 1
ATOM 696 C C . PRO A 1 86 ? 10.181 14.575 -34.344 1.00 93.62 86 PRO A C 1
ATOM 698 O O . PRO A 1 86 ? 9.764 14.948 -33.251 1.00 93.62 86 PRO A O 1
ATOM 701 N N . LEU A 1 87 ? 10.781 13.390 -34.499 1.00 94.25 87 LEU A N 1
ATOM 702 C CA . LEU A 1 87 ? 10.965 12.451 -33.391 1.00 94.25 87 LEU A CA 1
ATOM 703 C C . LEU A 1 87 ? 11.861 13.032 -32.288 1.00 94.25 87 LEU A C 1
ATOM 705 O O . LEU A 1 87 ? 11.595 12.838 -31.103 1.00 94.25 87 LEU A O 1
ATOM 709 N N . LYS A 1 88 ? 12.924 13.754 -32.664 1.00 95.75 88 LYS A N 1
ATOM 710 C CA . LYS A 1 88 ? 13.822 14.390 -31.696 1.00 95.75 88 LYS A CA 1
ATOM 711 C C . LYS A 1 88 ? 13.080 15.463 -30.902 1.00 95.75 88 LYS A C 1
ATOM 713 O O . LYS A 1 88 ? 13.241 15.523 -29.682 1.00 95.75 88 LYS A O 1
ATOM 718 N N . ASP A 1 89 ? 12.253 16.261 -31.569 1.00 94.44 89 ASP A N 1
ATOM 719 C CA . ASP A 1 89 ? 11.471 17.321 -30.931 1.00 94.44 89 ASP A CA 1
ATOM 720 C C . ASP A 1 89 ? 10.413 16.733 -29.987 1.00 94.44 89 ASP A C 1
ATOM 722 O O . ASP A 1 89 ? 10.296 17.167 -28.840 1.00 94.44 89 ASP A O 1
ATOM 726 N N . GLN A 1 90 ? 9.710 15.679 -30.415 1.00 96.38 90 GLN A N 1
ATOM 727 C CA . GLN A 1 90 ? 8.769 14.933 -29.570 1.00 96.38 90 GLN A CA 1
ATOM 728 C C . GLN A 1 90 ? 9.449 14.409 -28.302 1.00 96.38 90 GLN A C 1
ATOM 730 O O . GLN A 1 90 ? 9.019 14.708 -27.188 1.00 96.38 90 GLN A O 1
ATOM 735 N N . LEU A 1 91 ? 10.561 13.689 -28.452 1.00 96.31 91 LEU A N 1
ATOM 736 C CA . LEU A 1 91 ? 11.257 13.077 -27.322 1.00 96.31 91 LEU A CA 1
ATOM 737 C C . LEU A 1 91 ? 11.901 14.108 -26.392 1.00 96.31 91 LEU A C 1
ATOM 739 O O . LEU A 1 91 ? 11.926 13.904 -25.178 1.00 96.31 91 LEU A O 1
ATOM 743 N N . THR A 1 92 ? 12.374 15.237 -26.924 1.00 95.81 92 THR A N 1
ATOM 744 C CA . THR A 1 92 ? 12.880 16.356 -26.108 1.00 95.81 92 THR A CA 1
ATOM 745 C C . THR A 1 92 ? 11.768 16.937 -25.230 1.00 95.81 92 THR A C 1
ATOM 747 O O . THR A 1 92 ? 12.004 17.253 -24.063 1.00 95.81 92 THR A O 1
ATOM 750 N N . ASN A 1 93 ? 10.534 16.956 -25.741 1.00 95.88 93 ASN A N 1
ATOM 751 C CA . ASN A 1 93 ? 9.324 17.320 -25.002 1.00 95.88 93 ASN A CA 1
ATOM 752 C C . ASN A 1 93 ? 8.727 16.161 -24.173 1.00 95.88 93 ASN A C 1
ATOM 754 O O . ASN A 1 93 ? 7.649 16.296 -23.599 1.00 95.88 93 ASN A O 1
ATOM 758 N N . ASN A 1 94 ? 9.444 15.039 -24.039 1.00 96.81 94 ASN A N 1
ATOM 759 C CA . ASN A 1 94 ? 9.011 13.828 -23.336 1.00 96.81 94 ASN A CA 1
ATOM 760 C C . ASN A 1 94 ? 7.704 13.232 -23.890 1.00 96.81 94 ASN A C 1
ATOM 762 O O . ASN A 1 94 ? 6.855 12.774 -23.127 1.00 96.81 94 ASN A O 1
ATOM 766 N N . LEU A 1 95 ? 7.556 13.213 -25.211 1.00 97.44 95 LEU A N 1
ATOM 767 C CA . LEU A 1 95 ? 6.465 12.546 -25.915 1.00 97.44 95 LEU A CA 1
ATOM 768 C C . LEU A 1 95 ? 7.017 11.371 -26.725 1.00 97.44 95 LEU A C 1
ATOM 770 O O . LEU A 1 95 ? 7.994 11.518 -27.458 1.00 97.44 95 LEU A O 1
ATOM 774 N N . ALA A 1 96 ? 6.392 10.205 -26.583 1.00 96.88 96 ALA A N 1
ATOM 775 C CA . ALA A 1 96 ? 6.662 9.038 -27.414 1.00 96.88 96 ALA A CA 1
ATOM 776 C C . ALA A 1 96 ? 6.133 9.230 -28.846 1.00 96.88 96 ALA A C 1
ATOM 778 O O . ALA A 1 96 ? 5.283 10.082 -29.105 1.00 96.88 96 ALA A O 1
ATOM 779 N N . SER A 1 97 ? 6.577 8.379 -29.772 1.00 95.44 97 SER A N 1
ATOM 780 C CA . SER A 1 97 ? 6.123 8.351 -31.168 1.00 95.44 97 SER A CA 1
ATOM 781 C C . SER A 1 97 ? 4.616 8.117 -31.305 1.00 95.44 97 SER A C 1
ATOM 783 O O . SER A 1 97 ? 4.004 8.601 -32.251 1.00 95.44 97 SER A O 1
ATOM 785 N N . ASN A 1 98 ? 4.008 7.411 -30.350 1.00 92.88 98 ASN A N 1
ATOM 786 C CA . ASN A 1 98 ? 2.562 7.196 -30.272 1.00 92.88 98 ASN A CA 1
ATOM 787 C C . ASN A 1 98 ? 1.803 8.328 -29.542 1.00 92.88 98 ASN A C 1
ATOM 789 O O . ASN A 1 98 ? 0.622 8.172 -29.244 1.00 92.88 98 ASN A O 1
ATOM 793 N N . GLY A 1 99 ? 2.466 9.444 -29.217 1.00 93.75 99 GLY A N 1
ATOM 794 C CA . GLY A 1 99 ? 1.882 10.586 -28.504 1.00 93.75 99 GLY A CA 1
ATOM 795 C C . GLY A 1 99 ? 1.782 10.415 -26.984 1.00 93.75 99 GLY A C 1
ATOM 796 O O . GLY A 1 99 ? 1.352 11.338 -26.295 1.00 93.75 99 GLY A O 1
ATOM 797 N N . GLY A 1 100 ? 2.187 9.266 -26.434 1.00 95.19 100 GLY A N 1
ATOM 798 C CA . GLY A 1 100 ? 2.151 9.021 -24.994 1.00 95.19 100 GLY A CA 1
ATOM 799 C C . GLY A 1 100 ? 3.152 9.886 -24.218 1.00 95.19 100 GLY A C 1
ATOM 800 O O . GLY A 1 100 ? 4.329 9.957 -24.574 1.00 95.19 100 GLY A O 1
ATOM 801 N N . GLN A 1 101 ? 2.709 10.495 -23.114 1.00 97.19 101 GLN A N 1
ATOM 802 C CA . GLN A 1 101 ? 3.587 11.254 -22.219 1.00 97.19 101 GLN A CA 1
ATOM 803 C C . GLN A 1 101 ? 4.582 10.330 -21.504 1.00 97.19 101 GLN A C 1
ATOM 805 O O . GLN A 1 101 ? 4.190 9.368 -20.831 1.00 97.19 101 GLN A O 1
ATOM 810 N N . LEU A 1 102 ? 5.868 10.666 -21.603 1.00 96.94 102 LEU A N 1
ATOM 811 C CA . LEU A 1 102 ? 6.977 9.955 -20.982 1.00 96.94 102 LEU A CA 1
ATOM 812 C C . LEU A 1 102 ? 7.349 10.596 -19.643 1.00 96.94 102 LEU A C 1
ATOM 814 O O . LEU A 1 102 ? 7.845 11.721 -19.570 1.00 96.94 102 LEU A O 1
ATOM 818 N N . ALA A 1 103 ? 7.144 9.858 -18.559 1.00 95.06 103 ALA A N 1
ATOM 819 C CA . ALA A 1 103 ? 7.568 10.264 -17.230 1.00 95.06 103 ALA A CA 1
ATOM 820 C C . ALA A 1 103 ? 9.011 9.803 -16.984 1.00 95.06 103 ALA A C 1
ATOM 822 O O . ALA A 1 103 ? 9.330 8.613 -17.077 1.00 95.06 103 ALA A O 1
ATOM 823 N N . LYS A 1 104 ? 9.904 10.744 -16.654 1.00 94.62 104 LYS A N 1
ATOM 824 C CA . LYS A 1 104 ? 11.314 10.440 -16.364 1.00 94.62 104 LYS A CA 1
ATOM 825 C C . LYS A 1 104 ? 11.417 9.398 -15.247 1.00 94.62 104 LYS A C 1
ATOM 827 O O . LYS A 1 104 ? 10.758 9.530 -14.220 1.00 94.62 104 LYS A O 1
ATOM 832 N N . ARG A 1 105 ? 12.275 8.393 -15.441 1.00 93.06 105 ARG A N 1
ATOM 833 C CA . ARG A 1 105 ? 12.549 7.254 -14.538 1.00 93.06 105 ARG A CA 1
ATOM 834 C C . ARG A 1 105 ? 11.386 6.289 -14.308 1.00 93.06 105 ARG A C 1
ATOM 836 O O . ARG A 1 105 ? 11.593 5.278 -13.642 1.00 93.06 105 ARG A O 1
ATOM 843 N N . ARG A 1 106 ? 10.204 6.571 -14.857 1.00 90.81 106 ARG A N 1
ATOM 844 C CA . ARG A 1 106 ? 8.985 5.780 -14.645 1.00 90.81 106 ARG A CA 1
ATOM 845 C C . ARG A 1 106 ? 8.547 5.067 -15.910 1.00 90.81 106 ARG A C 1
ATOM 847 O O . ARG A 1 106 ? 8.357 3.860 -15.872 1.00 90.81 106 ARG A O 1
ATOM 854 N N . SER A 1 107 ? 8.457 5.794 -17.023 1.00 94.19 107 SER A N 1
ATOM 855 C CA . SER A 1 107 ? 7.903 5.221 -18.243 1.00 94.19 107 SER A CA 1
ATOM 856 C C . SER A 1 107 ? 8.796 4.155 -18.849 1.00 94.19 107 SER A C 1
ATOM 858 O O . SER A 1 107 ? 9.983 4.391 -19.104 1.00 94.19 107 SER A O 1
ATOM 860 N N . THR A 1 108 ? 8.194 3.004 -19.119 1.00 94.38 108 THR A N 1
ATOM 861 C CA . THR A 1 108 ? 8.809 1.935 -19.900 1.00 94.38 108 THR A CA 1
ATOM 862 C C . THR A 1 108 ? 8.640 2.259 -21.381 1.00 94.38 108 THR A C 1
ATOM 864 O O . THR A 1 108 ? 7.547 2.584 -21.844 1.00 94.38 108 THR A O 1
ATOM 867 N N . VAL A 1 109 ? 9.737 2.217 -22.132 1.00 95.69 109 VAL A N 1
ATOM 868 C CA . VAL A 1 109 ? 9.754 2.554 -23.558 1.00 95.69 109 VAL A CA 1
ATOM 869 C C . VAL A 1 109 ? 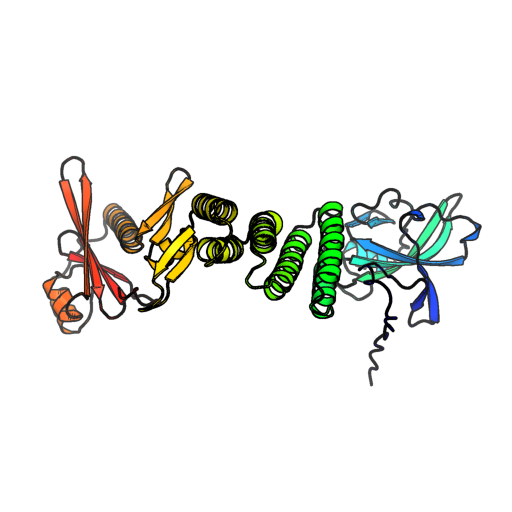10.324 1.417 -24.386 1.00 95.69 109 VAL A C 1
ATOM 871 O O . VAL A 1 109 ? 11.310 0.790 -23.992 1.00 95.69 109 VAL A O 1
ATOM 874 N N . GLN A 1 110 ? 9.721 1.195 -25.551 1.00 96.06 110 GLN A N 1
ATOM 875 C CA . GLN A 1 110 ? 10.249 0.351 -26.613 1.00 96.06 110 GLN A CA 1
ATOM 876 C C . GLN A 1 110 ? 10.926 1.240 -27.648 1.00 96.06 110 GLN A C 1
ATOM 878 O O . GLN A 1 110 ? 10.290 2.098 -28.254 1.00 96.06 110 GLN A O 1
ATOM 883 N N . ILE A 1 111 ? 12.223 1.048 -27.841 1.00 96.00 111 ILE A N 1
ATOM 884 C CA . ILE A 1 111 ? 13.034 1.821 -28.777 1.00 96.00 111 ILE A CA 1
ATOM 885 C C . ILE A 1 111 ? 13.356 0.929 -29.965 1.00 96.00 111 ILE A C 1
ATOM 887 O O . ILE A 1 111 ? 13.932 -0.138 -29.778 1.00 96.00 111 ILE A O 1
ATOM 891 N N . MET A 1 112 ? 13.019 1.377 -31.170 1.00 97.06 112 MET A N 1
ATOM 892 C CA . MET A 1 112 ? 13.280 0.670 -32.422 1.00 97.06 112 MET A CA 1
ATOM 893 C C . MET A 1 112 ? 14.227 1.492 -33.290 1.00 97.06 112 MET A C 1
ATOM 895 O O . MET A 1 112 ? 14.097 2.718 -33.396 1.00 97.06 112 MET A O 1
ATOM 899 N N . GLY A 1 113 ? 15.176 0.825 -33.934 1.00 96.38 113 GLY A N 1
ATOM 900 C CA . GLY A 1 113 ? 16.134 1.498 -34.795 1.00 96.38 113 GLY A CA 1
ATOM 901 C C . GLY A 1 113 ? 16.881 0.569 -35.735 1.00 96.38 113 GLY A C 1
ATOM 902 O O . GLY A 1 113 ? 16.805 -0.656 -35.635 1.00 96.38 113 GLY A O 1
ATOM 903 N N . SER A 1 114 ? 17.628 1.178 -36.646 1.00 96.25 114 SER A N 1
ATOM 904 C CA . SER A 1 114 ? 18.546 0.496 -37.556 1.00 96.25 114 SER A CA 1
ATOM 905 C C . SER A 1 114 ? 19.990 0.742 -37.142 1.00 96.25 114 SER A C 1
ATOM 907 O O . SER A 1 114 ? 20.339 1.798 -36.609 1.00 96.25 114 SER A O 1
ATOM 909 N N . VAL A 1 115 ? 20.853 -0.247 -37.356 1.00 95.94 115 VAL A N 1
ATOM 910 C CA . VAL A 1 115 ? 22.281 -0.089 -37.074 1.00 95.94 115 VAL A CA 1
ATOM 911 C C . VAL A 1 115 ? 22.922 0.782 -38.144 1.00 95.94 115 VAL A C 1
ATOM 913 O O . VAL A 1 115 ? 22.827 0.491 -39.338 1.00 95.94 115 VAL A O 1
ATOM 916 N N . ALA A 1 116 ? 23.608 1.831 -37.702 1.00 93.56 116 ALA A N 1
ATOM 917 C CA . ALA A 1 116 ? 24.352 2.746 -38.549 1.00 93.56 116 ALA A CA 1
ATOM 918 C C . ALA A 1 116 ? 25.807 2.852 -38.081 1.00 93.56 116 ALA A C 1
ATOM 920 O O . ALA A 1 116 ? 26.136 2.612 -36.917 1.00 93.56 116 ALA A O 1
ATOM 921 N N . ARG A 1 117 ? 26.677 3.236 -39.015 1.00 90.88 117 ARG A N 1
ATOM 922 C CA . ARG A 1 117 ? 28.084 3.533 -38.762 1.00 90.88 117 ARG A CA 1
ATOM 923 C C . ARG A 1 117 ? 28.350 4.985 -39.136 1.00 90.88 117 ARG A C 1
ATOM 925 O O . ARG A 1 117 ? 27.951 5.418 -40.215 1.00 90.88 117 ARG A O 1
ATOM 932 N N . LEU A 1 118 ? 29.010 5.713 -38.245 1.00 87.19 118 LEU A N 1
ATOM 933 C CA . LEU A 1 118 ? 29.578 7.031 -38.514 1.00 87.19 118 LEU A CA 1
ATOM 934 C C . LEU A 1 118 ? 31.018 6.992 -38.016 1.00 87.19 118 LEU A C 1
ATOM 936 O O . LEU A 1 118 ? 31.247 6.683 -36.846 1.00 87.19 118 LEU A O 1
ATOM 940 N N . ASP A 1 119 ? 31.959 7.242 -38.921 1.00 88.00 119 ASP A N 1
ATOM 941 C CA . ASP A 1 119 ? 33.393 7.063 -38.689 1.00 88.00 119 ASP A CA 1
ATOM 942 C C . ASP A 1 119 ? 33.689 5.635 -38.174 1.00 88.00 119 ASP A C 1
ATOM 944 O O . ASP A 1 119 ? 33.263 4.641 -38.778 1.00 88.00 119 ASP A O 1
ATOM 948 N N . ASP A 1 120 ? 34.355 5.512 -37.028 1.00 86.19 120 ASP A N 1
ATOM 949 C CA . ASP A 1 120 ? 34.662 4.233 -36.373 1.00 86.19 120 ASP A CA 1
ATOM 950 C C . ASP A 1 120 ? 33.647 3.826 -35.301 1.00 86.19 120 ASP A C 1
ATOM 952 O O . ASP A 1 120 ? 33.875 2.892 -34.530 1.00 86.19 120 ASP A O 1
ATOM 956 N N . GLN A 1 121 ? 32.495 4.500 -35.247 1.00 88.50 121 GLN A N 1
ATOM 957 C CA . GLN A 1 121 ? 31.474 4.226 -34.250 1.00 88.50 121 GLN A CA 1
ATOM 958 C C . GLN A 1 121 ? 30.234 3.562 -34.859 1.00 88.50 121 GLN A C 1
ATOM 960 O O . GLN A 1 121 ? 29.555 4.125 -35.721 1.00 88.50 121 GLN A O 1
ATOM 965 N N . VAL A 1 122 ? 29.892 2.380 -34.342 1.00 90.69 122 VAL A N 1
ATOM 966 C CA . VAL A 1 122 ? 28.619 1.697 -34.611 1.00 90.69 122 VAL A CA 1
ATOM 967 C C . VAL A 1 122 ? 27.596 2.104 -33.552 1.00 90.69 122 VAL A C 1
ATOM 969 O O . VAL A 1 122 ? 27.875 2.074 -32.351 1.00 90.69 122 VAL A O 1
ATOM 972 N N . PHE A 1 123 ? 26.406 2.504 -33.986 1.00 92.88 123 PHE A N 1
ATOM 973 C CA . PHE A 1 123 ? 25.324 2.934 -33.103 1.00 92.88 123 PHE A CA 1
ATOM 974 C C . PHE A 1 123 ? 23.960 2.515 -33.653 1.00 92.88 123 PHE A C 1
ATOM 976 O O . PHE A 1 123 ? 23.809 2.181 -34.828 1.00 92.88 123 PHE A O 1
ATOM 983 N N . LEU A 1 124 ? 22.948 2.545 -32.791 1.00 94.56 124 LEU A N 1
ATOM 984 C CA . LEU A 1 124 ? 21.561 2.342 -33.176 1.00 94.56 124 LEU A CA 1
ATOM 985 C C . LEU A 1 124 ? 20.942 3.702 -33.515 1.00 94.56 124 LEU A C 1
ATOM 987 O O . LEU A 1 124 ? 20.769 4.559 -32.642 1.00 94.56 124 LEU A O 1
ATOM 991 N N . LYS A 1 125 ? 20.632 3.910 -34.794 1.00 95.56 125 LYS A N 1
ATOM 992 C CA . LYS A 1 125 ? 19.881 5.067 -35.274 1.00 95.56 125 LYS A CA 1
ATOM 993 C C . LYS A 1 125 ? 18.416 4.860 -34.913 1.00 95.56 125 LYS A C 1
ATOM 995 O O . LYS A 1 125 ? 17.761 3.970 -35.447 1.00 95.56 125 LYS A O 1
ATOM 1000 N N . ILE A 1 126 ? 17.917 5.674 -33.994 1.00 96.38 126 ILE A N 1
ATOM 1001 C CA . ILE A 1 126 ? 16.558 5.554 -33.477 1.00 96.38 126 ILE A CA 1
ATOM 1002 C C . ILE A 1 126 ? 15.557 6.037 -34.522 1.00 96.38 126 ILE A C 1
ATOM 1004 O O . ILE A 1 126 ? 15.636 7.171 -34.997 1.00 96.38 126 ILE A O 1
ATOM 1008 N N . GLU A 1 127 ? 14.612 5.164 -34.848 1.00 96.00 127 GLU A N 1
ATOM 1009 C CA . GLU A 1 127 ? 13.541 5.410 -35.816 1.00 96.00 127 GLU A CA 1
ATOM 1010 C C . GLU A 1 127 ? 12.201 5.637 -35.118 1.00 96.00 127 GLU A C 1
ATOM 1012 O O . GLU A 1 127 ? 11.360 6.378 -35.626 1.00 96.00 127 GLU A O 1
ATOM 1017 N N . ARG A 1 128 ? 11.997 5.003 -33.957 1.00 96.00 128 ARG A N 1
ATOM 1018 C CA . ARG A 1 128 ? 10.731 5.033 -33.226 1.00 96.00 128 ARG A CA 1
ATOM 1019 C C . ARG A 1 128 ? 10.944 4.757 -31.740 1.00 96.00 128 ARG A C 1
ATOM 1021 O O . ARG A 1 128 ? 11.821 3.978 -31.365 1.00 96.00 128 ARG A O 1
ATOM 1028 N N . VAL A 1 129 ? 10.138 5.396 -30.898 1.00 96.81 129 VAL A N 1
ATOM 1029 C CA . VAL A 1 129 ? 10.108 5.179 -29.448 1.00 96.81 129 VAL A CA 1
ATOM 1030 C C . VAL A 1 129 ? 8.658 5.136 -28.994 1.00 96.81 129 VAL A C 1
ATOM 1032 O O . VAL A 1 129 ? 8.012 6.175 -28.900 1.00 96.81 129 VAL A O 1
ATOM 1035 N N . ASP A 1 130 ? 8.144 3.952 -28.696 1.00 96.38 130 ASP A N 1
ATOM 1036 C CA . ASP A 1 130 ? 6.785 3.791 -28.187 1.00 96.38 130 ASP A CA 1
ATOM 1037 C C . ASP A 1 130 ? 6.776 3.725 -26.661 1.00 96.38 130 ASP A C 1
ATOM 1039 O O . ASP A 1 130 ? 7.641 3.101 -26.039 1.00 96.38 130 ASP A O 1
ATOM 1043 N N . LYS A 1 131 ? 5.771 4.355 -26.047 1.00 95.38 131 LYS A N 1
ATOM 1044 C CA . LYS A 1 131 ? 5.469 4.140 -24.633 1.00 95.38 131 LYS A CA 1
ATOM 1045 C C . LYS A 1 131 ? 4.767 2.792 -24.475 1.00 95.38 131 LYS A C 1
ATOM 1047 O O . LYS A 1 131 ? 3.739 2.566 -25.113 1.00 95.38 131 LYS A O 1
ATOM 1052 N N . LEU A 1 132 ? 5.309 1.941 -23.611 1.00 94.06 132 LEU A N 1
ATOM 1053 C CA . LEU A 1 132 ? 4.677 0.705 -23.155 1.00 94.06 132 LEU A CA 1
ATOM 1054 C C . LEU A 1 132 ? 3.932 0.950 -21.831 1.00 94.06 132 LEU A C 1
ATOM 1056 O O . LEU A 1 132 ? 4.162 1.987 -21.201 1.00 94.06 132 LEU A O 1
ATOM 1060 N N . PRO A 1 133 ? 3.067 0.018 -21.384 1.00 91.88 133 PRO A N 1
ATOM 1061 C CA . PRO A 1 133 ? 2.524 0.063 -20.032 1.00 91.88 133 PRO A CA 1
ATOM 1062 C C . PRO A 1 133 ? 3.650 0.144 -18.999 1.00 91.88 133 PRO A C 1
ATOM 1064 O O . PRO A 1 133 ? 4.692 -0.511 -19.139 1.00 91.88 133 PRO A O 1
ATOM 1067 N N . ASP A 1 134 ? 3.446 0.959 -17.969 1.00 90.69 134 ASP A N 1
ATOM 1068 C CA . ASP A 1 134 ? 4.449 1.139 -16.924 1.00 90.69 134 ASP A CA 1
ATOM 1069 C C . ASP A 1 134 ? 4.598 -0.170 -16.124 1.00 90.69 134 ASP A C 1
ATOM 1071 O O . ASP A 1 134 ? 3.674 -0.981 -16.039 1.00 90.69 134 ASP A O 1
ATOM 1075 N N . ASP A 1 135 ? 5.766 -0.408 -15.518 1.00 90.12 135 ASP A N 1
ATOM 1076 C CA . ASP A 1 135 ? 6.049 -1.699 -14.870 1.00 90.12 135 ASP A CA 1
ATOM 1077 C C . ASP A 1 135 ? 5.001 -2.079 -13.808 1.00 90.12 135 ASP A C 1
ATOM 1079 O O . ASP A 1 135 ? 4.600 -3.238 -13.730 1.00 90.12 135 ASP A O 1
ATOM 1083 N N . ALA A 1 136 ? 4.511 -1.113 -13.024 1.00 91.12 136 ALA A N 1
ATOM 1084 C CA . ALA A 1 136 ? 3.481 -1.363 -12.016 1.00 91.12 136 ALA A CA 1
ATOM 1085 C C . ALA A 1 136 ? 2.154 -1.839 -12.634 1.00 91.12 136 ALA A C 1
ATOM 1087 O O . ALA A 1 136 ? 1.493 -2.712 -12.076 1.00 91.12 136 ALA A O 1
ATOM 1088 N N . GLU A 1 137 ? 1.768 -1.300 -13.793 1.00 91.44 137 GLU A N 1
ATOM 1089 C CA . GLU A 1 137 ? 0.574 -1.742 -14.522 1.00 91.44 137 GLU A CA 1
ATOM 1090 C C . GLU A 1 137 ? 0.758 -3.161 -15.056 1.00 91.44 137 GLU A C 1
ATOM 1092 O O . GLU A 1 137 ? -0.129 -3.996 -14.892 1.00 91.44 137 GLU A O 1
ATOM 1097 N N . ARG A 1 138 ? 1.941 -3.462 -15.604 1.00 91.12 138 ARG A N 1
ATOM 1098 C CA . ARG A 1 138 ? 2.286 -4.800 -16.108 1.00 91.12 138 ARG A CA 1
ATOM 1099 C C . ARG A 1 138 ? 2.232 -5.854 -15.009 1.00 91.12 138 ARG A C 1
ATOM 1101 O O . ARG A 1 138 ? 1.657 -6.917 -15.216 1.00 91.12 138 ARG A O 1
ATOM 1108 N N . TYR A 1 139 ? 2.786 -5.561 -13.831 1.00 93.56 139 TYR A N 1
ATOM 1109 C CA . TYR A 1 139 ? 2.714 -6.468 -12.683 1.00 93.56 139 TYR A CA 1
ATOM 1110 C C . TYR A 1 139 ? 1.292 -6.646 -12.163 1.00 93.56 139 TYR A C 1
ATOM 1112 O O . TYR A 1 139 ? 0.925 -7.757 -11.786 1.00 93.56 139 TYR A O 1
ATOM 1120 N N . ARG A 1 140 ? 0.477 -5.587 -12.173 1.00 93.75 140 ARG A N 1
ATOM 1121 C CA . ARG A 1 140 ? -0.936 -5.682 -11.797 1.00 93.75 140 ARG A CA 1
ATOM 1122 C C . ARG A 1 140 ? -1.709 -6.582 -12.756 1.00 93.75 140 ARG A C 1
ATOM 1124 O O . ARG A 1 140 ? -2.456 -7.440 -12.308 1.00 93.75 140 ARG A O 1
ATOM 1131 N N . GLU A 1 141 ? -1.502 -6.424 -14.059 1.00 92.06 141 GLU A N 1
ATOM 1132 C CA . GLU A 1 141 ? -2.131 -7.272 -15.073 1.00 92.06 141 GLU A CA 1
ATOM 1133 C C . GLU A 1 141 ? -1.625 -8.723 -15.015 1.00 92.06 141 GLU A C 1
ATOM 1135 O O . GLU A 1 141 ? -2.403 -9.664 -15.162 1.00 92.06 141 GLU A O 1
ATOM 1140 N N . ALA A 1 142 ? -0.332 -8.933 -14.762 1.00 92.06 142 ALA A N 1
ATOM 1141 C CA . ALA A 1 142 ? 0.205 -10.271 -14.536 1.00 92.06 142 ALA A CA 1
ATOM 1142 C C . ALA A 1 142 ? -0.441 -10.918 -13.300 1.00 92.06 142 ALA A C 1
ATOM 1144 O O . ALA A 1 142 ? -0.875 -12.065 -13.370 1.00 92.06 142 ALA A O 1
ATOM 1145 N N . LEU A 1 143 ? -0.579 -10.169 -12.200 1.00 93.44 143 LEU A N 1
ATOM 1146 C CA . LEU A 1 143 ? -1.211 -10.647 -10.971 1.00 93.44 143 LEU A CA 1
ATOM 1147 C C . LEU A 1 143 ? -2.677 -11.049 -11.187 1.00 93.44 143 LEU A C 1
ATOM 1149 O O . LEU A 1 143 ? -3.098 -12.067 -10.648 1.00 93.44 143 LEU A O 1
ATOM 1153 N N . THR A 1 144 ? -3.450 -10.296 -11.979 1.00 92.06 144 THR A N 1
ATOM 1154 C CA . THR A 1 144 ? -4.859 -10.635 -12.254 1.00 92.06 144 THR A CA 1
ATOM 1155 C C . THR A 1 144 ? -5.021 -11.857 -13.156 1.00 92.06 144 THR A C 1
ATOM 1157 O O . THR A 1 144 ? -6.044 -12.534 -13.077 1.00 92.06 144 THR A O 1
ATOM 1160 N N . LYS A 1 145 ? -4.031 -12.149 -14.006 1.00 91.50 145 LYS A N 1
ATOM 1161 C CA . LYS A 1 145 ? -4.021 -13.326 -14.891 1.00 91.50 145 LYS A CA 1
ATOM 1162 C C . LYS A 1 145 ? -3.503 -14.590 -14.210 1.00 91.50 145 LYS A C 1
ATOM 1164 O O . LYS A 1 145 ? -3.762 -15.689 -14.700 1.00 91.50 145 LYS A O 1
ATOM 1169 N N . LEU A 1 146 ? -2.752 -14.460 -13.118 1.00 91.00 146 LEU A N 1
ATOM 1170 C CA . LEU A 1 146 ? -2.275 -15.612 -12.365 1.00 91.00 146 LEU A CA 1
ATOM 1171 C C . LEU A 1 146 ? -3.438 -16.288 -11.630 1.00 91.00 146 LEU A C 1
ATOM 1173 O O . LEU A 1 146 ? -4.240 -15.644 -10.956 1.00 91.00 146 LEU A O 1
ATOM 1177 N N . ALA A 1 147 ? -3.498 -17.617 -11.728 1.00 88.56 147 ALA A N 1
ATOM 1178 C CA . ALA A 1 147 ? -4.330 -18.419 -10.839 1.00 88.56 147 ALA A CA 1
ATOM 1179 C C . ALA A 1 147 ? -3.881 -18.240 -9.374 1.00 88.56 147 ALA A C 1
ATOM 1181 O O . ALA A 1 147 ? -2.795 -17.722 -9.107 1.00 88.56 147 ALA A O 1
ATOM 1182 N N . ASN A 1 148 ? -4.679 -18.728 -8.419 1.00 93.12 148 ASN A N 1
ATOM 1183 C CA . ASN A 1 148 ? -4.335 -18.743 -6.988 1.00 93.12 148 ASN A CA 1
ATOM 1184 C C . ASN A 1 148 ? -3.250 -19.796 -6.661 1.00 93.12 148 ASN A C 1
ATOM 1186 O O . ASN A 1 148 ? -3.425 -20.639 -5.786 1.00 93.12 148 ASN A O 1
ATOM 1190 N N . ASP A 1 149 ? -2.147 -19.764 -7.403 1.00 94.88 149 ASP A N 1
ATOM 1191 C CA . ASP A 1 149 ? -0.951 -20.578 -7.231 1.00 94.88 149 ASP A CA 1
ATOM 1192 C C . ASP A 1 149 ? 0.081 -19.738 -6.453 1.00 94.88 149 ASP A C 1
ATOM 1194 O O . ASP A 1 149 ? 0.655 -18.795 -7.014 1.00 94.88 149 ASP A O 1
ATOM 1198 N N . PRO A 1 150 ? 0.294 -20.012 -5.153 1.00 95.00 150 PRO A N 1
ATOM 1199 C CA . PRO A 1 150 ? 1.106 -19.153 -4.298 1.00 95.00 150 PRO A CA 1
ATOM 1200 C C . PRO A 1 150 ? 2.579 -19.113 -4.716 1.00 95.00 150 PRO A C 1
ATOM 1202 O O . PRO A 1 150 ? 3.236 -18.098 -4.494 1.00 95.00 150 PRO A O 1
ATOM 1205 N N . ASP A 1 151 ? 3.106 -20.162 -5.351 1.00 95.75 151 ASP A N 1
ATOM 1206 C CA . ASP A 1 151 ? 4.512 -20.209 -5.761 1.00 95.75 151 ASP A CA 1
ATOM 1207 C C . ASP A 1 151 ? 4.756 -19.331 -6.994 1.00 95.75 151 ASP A C 1
ATOM 1209 O O . ASP A 1 151 ? 5.748 -18.600 -7.060 1.00 95.75 151 ASP A O 1
ATOM 1213 N N . LYS A 1 152 ? 3.809 -19.305 -7.940 1.00 94.81 152 LYS A N 1
ATOM 1214 C CA . LYS A 1 152 ? 3.867 -18.376 -9.081 1.00 94.81 152 LYS A CA 1
ATOM 1215 C C . LYS A 1 152 ? 3.684 -16.924 -8.655 1.00 94.81 152 LYS A C 1
ATOM 1217 O O . LYS A 1 152 ? 4.377 -16.049 -9.173 1.00 94.81 152 LYS A O 1
ATOM 1222 N N . ILE A 1 153 ? 2.784 -16.658 -7.705 1.00 96.31 153 ILE A N 1
ATOM 1223 C CA . ILE A 1 153 ? 2.594 -15.305 -7.162 1.00 96.31 153 ILE A CA 1
ATOM 1224 C C . ILE A 1 153 ? 3.858 -14.864 -6.406 1.00 96.31 153 ILE A C 1
ATOM 1226 O O . ILE A 1 153 ? 4.297 -13.725 -6.566 1.00 96.31 153 ILE A O 1
ATOM 1230 N N . HIS A 1 154 ? 4.497 -15.765 -5.651 1.00 95.75 154 HIS A N 1
ATOM 1231 C CA . HIS A 1 154 ? 5.776 -15.491 -4.996 1.00 95.75 154 HIS A CA 1
ATOM 1232 C C . HIS A 1 154 ? 6.875 -15.146 -6.013 1.00 95.75 154 HIS A C 1
ATOM 1234 O O . HIS A 1 154 ? 7.543 -14.124 -5.867 1.00 95.75 154 HIS A O 1
ATOM 1240 N N . ALA A 1 155 ? 7.014 -15.928 -7.089 1.00 95.19 155 ALA A N 1
ATOM 1241 C CA . ALA A 1 155 ? 7.975 -15.639 -8.155 1.00 95.19 155 ALA A CA 1
ATOM 1242 C C . ALA A 1 155 ? 7.737 -14.259 -8.802 1.00 95.19 155 ALA A C 1
ATOM 1244 O O . ALA A 1 155 ? 8.693 -13.523 -9.054 1.00 95.19 155 ALA A O 1
ATOM 1245 N N . LEU A 1 156 ? 6.471 -13.873 -9.007 1.00 95.00 156 LEU A N 1
ATOM 1246 C CA . LEU A 1 156 ? 6.112 -12.538 -9.494 1.00 95.00 156 LEU A CA 1
ATOM 1247 C C . LEU A 1 156 ? 6.514 -11.436 -8.495 1.00 95.00 156 LEU A C 1
ATOM 1249 O O . LEU A 1 156 ? 6.997 -10.381 -8.908 1.00 95.00 156 LEU A O 1
ATOM 1253 N N . ALA A 1 157 ? 6.343 -11.673 -7.189 1.00 96.31 157 ALA A N 1
ATOM 1254 C CA . ALA A 1 157 ? 6.745 -10.732 -6.144 1.00 96.31 157 ALA A CA 1
ATOM 1255 C C . ALA A 1 157 ? 8.266 -10.523 -6.112 1.00 96.31 157 ALA A C 1
ATOM 1257 O O . ALA A 1 157 ? 8.715 -9.381 -6.003 1.00 96.31 157 ALA A O 1
ATOM 1258 N N . GLU A 1 158 ? 9.056 -11.597 -6.227 1.00 96.19 158 GLU A N 1
ATOM 1259 C CA . GLU A 1 158 ? 10.523 -11.519 -6.263 1.00 96.19 158 GLU A CA 1
ATOM 1260 C C . GLU A 1 158 ? 11.026 -10.759 -7.496 1.00 96.19 158 GLU A C 1
ATOM 1262 O O . GLU A 1 158 ? 11.891 -9.888 -7.375 1.00 96.19 158 GLU A O 1
ATOM 1267 N N . ASP A 1 159 ? 10.443 -11.019 -8.670 1.00 94.06 159 ASP A N 1
ATOM 1268 C CA . ASP A 1 159 ? 10.767 -10.291 -9.901 1.00 94.06 159 ASP A CA 1
ATOM 1269 C C . ASP A 1 159 ? 10.430 -8.793 -9.769 1.00 94.06 159 ASP A C 1
ATOM 1271 O O . ASP A 1 159 ? 11.276 -7.920 -10.002 1.00 94.06 159 ASP A O 1
ATOM 1275 N N . CYS A 1 160 ? 9.229 -8.481 -9.269 1.00 94.69 160 CYS A N 1
ATOM 1276 C CA . CYS A 1 160 ? 8.806 -7.109 -8.989 1.00 94.69 160 CYS A CA 1
ATOM 1277 C C . CYS A 1 160 ? 9.738 -6.417 -7.982 1.00 94.69 160 CYS A C 1
ATOM 1279 O O . CYS A 1 160 ? 10.112 -5.254 -8.165 1.00 94.69 160 CYS A O 1
ATOM 1281 N N . ARG A 1 161 ? 10.188 -7.139 -6.948 1.00 96.00 161 ARG A N 1
ATOM 1282 C CA . ARG A 1 161 ? 11.107 -6.630 -5.922 1.00 96.00 161 ARG A CA 1
ATOM 1283 C C . ARG A 1 161 ? 12.482 -6.330 -6.493 1.00 96.00 161 ARG A C 1
ATOM 1285 O O . ARG A 1 161 ? 13.019 -5.253 -6.226 1.00 96.00 161 ARG A O 1
ATOM 1292 N N . ALA A 1 162 ? 13.031 -7.227 -7.307 1.00 93.25 162 ALA A N 1
ATOM 1293 C CA . ALA A 1 162 ? 14.302 -7.003 -7.985 1.00 93.25 162 ALA A CA 1
ATOM 1294 C C . ALA A 1 162 ? 14.254 -5.721 -8.834 1.00 93.25 162 ALA A C 1
ATOM 1296 O O . ALA A 1 162 ? 15.188 -4.912 -8.802 1.00 93.25 162 ALA A O 1
ATOM 1297 N N . ARG A 1 163 ? 13.134 -5.473 -9.525 1.00 91.06 163 ARG A N 1
ATOM 1298 C CA . ARG A 1 163 ? 12.921 -4.232 -10.284 1.00 91.06 163 ARG A CA 1
ATOM 1299 C C . ARG A 1 163 ? 12.749 -2.998 -9.412 1.00 91.06 163 ARG A C 1
ATOM 1301 O O . ARG A 1 163 ? 13.364 -1.973 -9.711 1.00 91.06 163 ARG A O 1
ATOM 1308 N N . ALA A 1 164 ? 11.958 -3.087 -8.345 1.00 93.38 164 ALA A N 1
ATOM 1309 C CA . ALA A 1 164 ? 11.763 -1.992 -7.399 1.00 93.38 164 ALA A CA 1
ATOM 1310 C C . ALA A 1 164 ? 13.108 -1.515 -6.831 1.00 93.38 164 ALA A C 1
ATOM 1312 O O . ALA A 1 164 ? 13.381 -0.316 -6.815 1.00 93.38 164 ALA A O 1
ATOM 1313 N N . VAL A 1 165 ? 13.982 -2.455 -6.452 1.00 94.00 165 VAL A N 1
ATOM 1314 C CA . VAL A 1 165 ? 15.343 -2.169 -5.971 1.00 94.00 165 VAL A CA 1
ATOM 1315 C C . VAL A 1 165 ? 16.205 -1.571 -7.080 1.00 94.00 165 VAL A C 1
ATOM 1317 O O . VAL A 1 165 ? 16.862 -0.552 -6.878 1.00 94.00 165 VAL A O 1
ATOM 1320 N N . ARG A 1 166 ? 16.196 -2.172 -8.275 1.00 90.19 166 ARG A N 1
ATOM 1321 C CA . ARG A 1 166 ? 17.012 -1.718 -9.407 1.00 90.19 166 ARG A CA 1
ATOM 1322 C C . ARG A 1 166 ? 16.716 -0.271 -9.806 1.00 90.19 166 ARG A C 1
ATOM 1324 O O . ARG A 1 166 ? 17.647 0.473 -10.136 1.00 90.19 166 ARG A O 1
ATOM 1331 N N . TYR A 1 167 ? 15.438 0.098 -9.819 1.00 89.50 167 TYR A N 1
ATOM 1332 C CA . TYR A 1 167 ? 14.966 1.402 -10.278 1.00 89.50 167 TYR A CA 1
ATOM 1333 C C . TYR A 1 167 ? 14.615 2.378 -9.154 1.00 89.50 167 TYR A C 1
ATOM 1335 O O . TYR A 1 167 ? 14.230 3.502 -9.460 1.00 89.50 167 TYR A O 1
ATOM 1343 N N . GLU A 1 168 ? 14.774 1.985 -7.887 1.00 92.75 168 GLU A N 1
ATOM 1344 C CA . GLU A 1 168 ? 14.419 2.814 -6.724 1.00 92.75 168 GLU A CA 1
ATOM 1345 C C . GLU A 1 168 ? 12.977 3.352 -6.834 1.00 92.75 168 GLU A C 1
ATOM 1347 O O . GLU A 1 168 ? 12.699 4.519 -6.557 1.00 92.75 168 GLU A O 1
ATOM 1352 N N . ASP A 1 169 ? 12.063 2.499 -7.307 1.00 91.12 169 ASP A N 1
ATOM 1353 C CA . ASP A 1 169 ? 10.702 2.890 -7.670 1.00 91.12 169 ASP A CA 1
ATOM 1354 C C . ASP A 1 169 ? 9.716 2.593 -6.524 1.00 91.12 169 ASP A C 1
ATOM 1356 O O . ASP A 1 169 ? 9.429 1.421 -6.246 1.00 91.12 169 ASP A O 1
ATOM 1360 N N . PRO A 1 170 ? 9.170 3.626 -5.851 1.00 92.81 170 PRO A N 1
ATOM 1361 C CA . PRO A 1 170 ? 8.255 3.434 -4.733 1.00 92.81 170 PRO A CA 1
ATOM 1362 C C . PRO A 1 170 ? 6.914 2.817 -5.150 1.00 92.81 170 PRO A C 1
ATOM 1364 O O . PRO A 1 170 ? 6.290 2.141 -4.331 1.00 92.81 170 PRO A O 1
ATOM 1367 N N . GLU A 1 171 ? 6.469 3.002 -6.397 1.00 93.31 171 GLU A N 1
ATOM 1368 C CA . GLU A 1 171 ? 5.223 2.399 -6.885 1.00 93.31 171 GLU A CA 1
ATOM 1369 C C . GLU A 1 171 ? 5.389 0.897 -7.082 1.00 93.31 171 GLU A C 1
ATOM 1371 O O . GLU A 1 171 ? 4.519 0.126 -6.677 1.00 93.31 171 GLU A O 1
ATOM 1376 N N . LEU A 1 172 ? 6.544 0.464 -7.597 1.00 93.19 172 LEU A N 1
ATOM 1377 C CA . LEU A 1 172 ? 6.885 -0.957 -7.606 1.00 93.19 172 LEU A CA 1
ATOM 1378 C C . LEU A 1 172 ? 7.033 -1.507 -6.188 1.00 93.19 172 LEU A C 1
ATOM 1380 O O . LEU A 1 172 ? 6.552 -2.599 -5.916 1.00 93.19 172 LEU A O 1
ATOM 1384 N N . GLY A 1 173 ? 7.609 -0.746 -5.253 1.00 94.69 173 GLY A N 1
ATOM 1385 C CA . GLY A 1 173 ? 7.646 -1.140 -3.841 1.00 94.69 173 GLY A CA 1
ATOM 1386 C C . GLY A 1 173 ? 6.250 -1.357 -3.234 1.00 94.69 173 GLY A C 1
ATOM 1387 O O . GLY A 1 173 ? 6.050 -2.284 -2.448 1.00 94.69 173 GLY A O 1
ATOM 1388 N N . ALA A 1 174 ? 5.262 -0.540 -3.613 1.00 95.06 174 ALA A N 1
ATOM 1389 C CA . ALA A 1 174 ? 3.869 -0.753 -3.228 1.00 95.06 174 ALA A CA 1
ATOM 1390 C C . ALA A 1 174 ? 3.262 -1.992 -3.908 1.00 95.06 174 ALA A C 1
ATOM 1392 O O . ALA A 1 174 ? 2.610 -2.783 -3.227 1.00 95.06 174 ALA A O 1
ATOM 1393 N N . MET A 1 175 ? 3.541 -2.198 -5.198 1.00 95.88 175 MET A N 1
ATOM 1394 C CA . MET A 1 175 ? 3.084 -3.367 -5.955 1.00 95.88 175 MET A CA 1
ATOM 1395 C C . MET A 1 175 ? 3.647 -4.681 -5.391 1.00 95.88 175 MET A C 1
ATOM 1397 O O . MET A 1 175 ? 2.909 -5.652 -5.269 1.00 95.88 175 MET A O 1
ATOM 1401 N N . VAL A 1 176 ? 4.915 -4.708 -4.957 1.00 97.12 176 VAL A N 1
ATOM 1402 C CA . VAL A 1 176 ? 5.515 -5.864 -4.260 1.00 97.12 176 VAL A CA 1
ATOM 1403 C C . VAL A 1 176 ? 4.694 -6.229 -3.029 1.00 97.12 176 VAL A C 1
ATOM 1405 O O . VAL A 1 176 ? 4.350 -7.392 -2.857 1.00 97.12 176 VA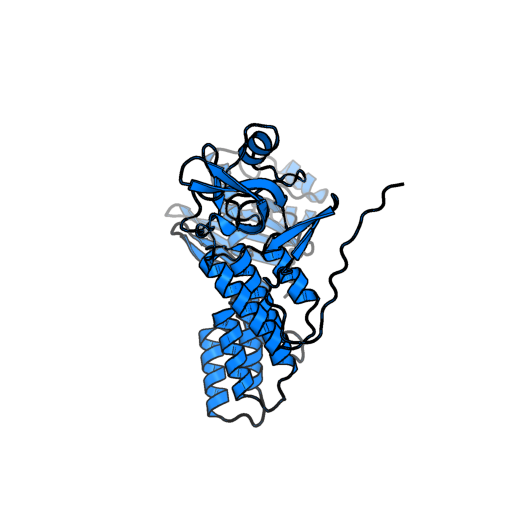L A O 1
ATOM 1408 N N . ARG A 1 177 ? 4.329 -5.247 -2.191 1.00 96.62 177 ARG A N 1
ATOM 1409 C CA . ARG A 1 177 ? 3.507 -5.503 -0.994 1.00 96.62 177 ARG A CA 1
ATOM 1410 C C . ARG A 1 177 ? 2.126 -6.048 -1.345 1.00 96.62 177 ARG A C 1
ATOM 1412 O O . ARG A 1 177 ? 1.630 -6.910 -0.631 1.00 96.62 177 ARG A O 1
ATOM 1419 N N . GLU A 1 178 ? 1.516 -5.561 -2.422 1.00 96.12 178 GLU A N 1
ATOM 1420 C CA . GLU A 1 178 ? 0.221 -6.046 -2.909 1.00 96.12 178 GLU A CA 1
ATOM 1421 C C . GLU A 1 178 ? 0.306 -7.500 -3.403 1.00 96.12 178 GLU A C 1
ATOM 1423 O O . GLU A 1 178 ? -0.482 -8.338 -2.963 1.00 96.12 178 GLU A O 1
ATOM 1428 N N . ILE A 1 179 ? 1.301 -7.827 -4.236 1.00 97.38 179 ILE A N 1
ATOM 1429 C CA . ILE A 1 179 ? 1.532 -9.196 -4.728 1.00 97.38 179 ILE A CA 1
ATOM 1430 C C . ILE A 1 179 ? 1.852 -10.136 -3.559 1.00 97.38 179 ILE A C 1
ATOM 1432 O O . ILE A 1 179 ? 1.256 -11.205 -3.451 1.00 97.38 179 ILE A O 1
ATOM 1436 N N . THR A 1 180 ? 2.750 -9.736 -2.650 1.00 97.50 180 THR A N 1
ATOM 1437 C CA . THR A 1 180 ? 3.099 -10.536 -1.468 1.00 97.50 180 THR A CA 1
ATOM 1438 C C . THR A 1 180 ? 1.896 -10.724 -0.546 1.00 97.50 180 THR A C 1
ATOM 1440 O O . THR A 1 180 ? 1.677 -11.828 -0.068 1.00 97.50 180 THR A O 1
ATOM 1443 N N . ARG A 1 181 ? 1.053 -9.704 -0.329 1.00 97.25 181 ARG A N 1
ATOM 1444 C CA . ARG A 1 181 ? -0.199 -9.888 0.422 1.00 97.25 181 ARG A CA 1
ATOM 1445 C C . ARG A 1 181 ? -1.070 -10.959 -0.230 1.00 97.25 181 ARG A C 1
ATOM 1447 O O . ARG A 1 181 ? -1.506 -11.872 0.460 1.00 97.25 181 ARG A O 1
ATOM 1454 N N . ARG A 1 182 ? -1.271 -10.883 -1.550 1.00 96.75 182 ARG A N 1
ATOM 1455 C CA . ARG A 1 182 ? -2.078 -11.866 -2.284 1.00 96.75 182 ARG A CA 1
ATOM 1456 C C . ARG A 1 182 ? -1.512 -13.283 -2.167 1.00 96.75 182 ARG A C 1
ATOM 1458 O O . ARG A 1 182 ? -2.278 -14.221 -1.978 1.00 96.75 182 ARG A O 1
ATOM 1465 N N . GLU A 1 183 ? -0.194 -13.436 -2.257 1.00 97.50 183 GLU A N 1
ATOM 1466 C CA . GLU A 1 183 ? 0.499 -14.711 -2.037 1.00 97.50 183 GLU A CA 1
ATOM 1467 C C . GLU A 1 183 ? 0.216 -15.275 -0.640 1.00 97.50 183 GLU A C 1
ATOM 1469 O O . GLU A 1 183 ? -0.185 -16.431 -0.504 1.00 97.50 183 GLU A O 1
ATOM 1474 N N . LEU A 1 184 ? 0.387 -14.451 0.396 1.00 97.19 184 LEU A N 1
ATOM 1475 C CA . LEU A 1 184 ? 0.157 -14.857 1.779 1.00 97.19 184 LEU A CA 1
ATOM 1476 C C . LEU A 1 184 ? -1.318 -15.188 2.048 1.00 97.19 184 LEU A C 1
ATOM 1478 O O . LEU A 1 184 ? -1.586 -16.153 2.761 1.00 97.19 184 LEU A O 1
ATOM 1482 N N . ASP A 1 185 ? -2.259 -14.456 1.441 1.00 96.50 185 ASP A N 1
ATOM 1483 C CA . ASP A 1 185 ? -3.697 -14.732 1.550 1.00 96.50 185 ASP A CA 1
ATOM 1484 C C . ASP A 1 185 ? -4.026 -16.120 0.985 1.00 96.50 185 ASP A C 1
ATOM 1486 O O . ASP A 1 185 ? -4.728 -16.903 1.625 1.00 96.50 185 ASP A O 1
ATOM 1490 N N . VAL A 1 186 ? -3.474 -16.452 -0.188 1.00 96.81 186 VAL A N 1
ATOM 1491 C CA . VAL A 1 186 ? -3.648 -17.770 -0.814 1.00 96.81 186 VAL A CA 1
ATOM 1492 C C . VAL A 1 186 ? -3.028 -18.869 0.051 1.00 96.81 186 VAL A C 1
ATOM 1494 O O . VAL A 1 186 ? -3.686 -19.875 0.306 1.00 96.81 186 VAL A O 1
ATOM 1497 N N . ARG A 1 187 ? -1.803 -18.679 0.564 1.00 97.12 187 ARG A N 1
ATOM 1498 C CA . ARG A 1 187 ? -1.176 -19.665 1.465 1.00 97.12 187 ARG A CA 1
ATOM 1499 C C . ARG A 1 187 ? -1.978 -19.857 2.747 1.00 97.12 187 ARG A C 1
ATOM 1501 O O . ARG A 1 187 ? -2.148 -20.984 3.189 1.00 97.12 187 ARG A O 1
ATOM 1508 N N . SER A 1 188 ? -2.501 -18.776 3.320 1.00 96.25 188 SER A N 1
ATOM 1509 C CA . SER A 1 188 ? -3.323 -18.807 4.534 1.00 96.25 188 SER A CA 1
ATOM 1510 C C . SER A 1 188 ? -4.598 -19.635 4.343 1.00 96.25 188 SER A C 1
ATOM 1512 O O . SER A 1 188 ? -4.962 -20.415 5.220 1.00 96.25 188 SER A O 1
ATOM 1514 N N . GLN A 1 189 ? -5.240 -19.524 3.174 1.00 95.62 189 GLN A N 1
ATOM 1515 C CA . GLN A 1 189 ? -6.426 -20.312 2.810 1.00 95.62 189 GLN A CA 1
ATOM 1516 C C . GLN A 1 189 ? -6.132 -21.804 2.608 1.00 95.62 189 GLN A C 1
ATOM 1518 O O . GLN A 1 189 ? -7.040 -22.621 2.726 1.00 95.62 189 GLN A O 1
ATOM 1523 N N . GLN A 1 190 ? -4.886 -22.157 2.289 1.00 95.00 190 GLN A N 1
ATOM 1524 C CA . GLN A 1 190 ? -4.450 -23.538 2.072 1.00 95.00 190 GLN A CA 1
ATOM 1525 C C . GLN A 1 190 ? -3.959 -24.226 3.353 1.00 95.00 190 GLN A C 1
ATOM 1527 O O . GLN A 1 190 ? -3.723 -25.431 3.328 1.00 95.00 190 GLN A O 1
ATOM 1532 N N . LEU A 1 191 ? -3.800 -23.491 4.460 1.00 95.06 191 LEU A N 1
ATOM 1533 C CA . LEU A 1 191 ? -3.399 -24.078 5.737 1.00 95.06 191 LEU A CA 1
ATOM 1534 C C . LEU A 1 191 ? -4.526 -24.917 6.341 1.00 95.06 191 LEU A C 1
ATOM 1536 O O . LEU A 1 191 ? -5.655 -24.443 6.496 1.00 95.06 191 LEU A O 1
ATOM 1540 N N . GLY A 1 192 ? -4.181 -26.119 6.794 1.00 93.94 192 GLY A N 1
ATOM 1541 C CA . GLY A 1 192 ? -5.030 -26.927 7.653 1.00 93.94 192 GLY A CA 1
ATOM 1542 C C . GLY A 1 192 ? -5.268 -26.282 9.023 1.00 93.94 192 GLY A C 1
ATOM 1543 O O . GLY A 1 192 ? -4.637 -25.287 9.415 1.00 93.94 192 GLY A O 1
ATOM 1544 N N . ALA A 1 193 ? -6.202 -26.864 9.777 1.00 91.50 193 ALA A N 1
ATOM 1545 C CA . ALA A 1 193 ? -6.501 -26.437 11.145 1.00 91.50 193 ALA A CA 1
ATOM 1546 C C . ALA A 1 193 ? -5.285 -26.616 12.076 1.00 91.50 193 ALA A C 1
ATOM 1548 O O . ALA A 1 193 ? -4.971 -25.714 12.857 1.00 91.50 193 ALA A O 1
ATOM 1549 N N . ASP A 1 194 ? -4.548 -27.716 11.898 1.00 93.75 194 ASP A N 1
ATOM 1550 C CA . ASP A 1 194 ? -3.444 -28.133 12.775 1.00 93.75 194 ASP A CA 1
ATOM 1551 C C . ASP A 1 194 ? -2.065 -27.606 12.330 1.00 93.75 194 ASP A C 1
ATOM 1553 O O . ASP A 1 194 ? -1.051 -27.829 12.996 1.00 93.75 194 ASP A O 1
ATOM 1557 N N . ASP A 1 195 ? -2.001 -26.843 11.231 1.00 96.62 195 ASP A N 1
ATOM 1558 C CA . ASP A 1 195 ? -0.761 -26.278 10.675 1.00 96.62 195 ASP A CA 1
ATOM 1559 C C . ASP A 1 195 ? -0.265 -25.052 11.467 1.00 96.62 195 ASP A C 1
ATOM 1561 O O . ASP A 1 195 ? 0.077 -23.998 10.920 1.00 96.62 195 ASP A O 1
ATOM 1565 N N . HIS A 1 196 ? -0.220 -25.160 12.795 1.00 96.94 196 HIS A N 1
ATOM 1566 C CA . HIS A 1 196 ? 0.081 -24.051 13.698 1.00 96.94 196 HIS A CA 1
ATOM 1567 C C . HIS A 1 196 ? 1.437 -23.403 13.400 1.00 96.94 196 HIS A C 1
ATOM 1569 O O . HIS A 1 196 ? 1.550 -22.179 13.389 1.00 96.94 196 HIS A O 1
ATOM 1575 N N . ARG A 1 197 ? 2.472 -24.204 13.114 1.00 97.25 197 ARG A N 1
ATOM 1576 C CA . ARG A 1 197 ? 3.819 -23.686 12.825 1.00 97.25 197 ARG A CA 1
ATOM 1577 C C . ARG A 1 197 ? 3.850 -22.864 11.537 1.00 97.25 197 ARG A C 1
ATOM 1579 O O . ARG A 1 197 ? 4.325 -21.730 11.560 1.00 97.25 197 ARG A O 1
ATOM 1586 N N . ALA A 1 198 ? 3.279 -23.392 10.455 1.00 97.06 198 ALA A N 1
ATOM 1587 C CA . ALA A 1 198 ? 3.181 -22.676 9.185 1.00 97.06 198 ALA A CA 1
ATOM 1588 C C . ALA A 1 198 ? 2.341 -21.395 9.329 1.00 97.06 198 ALA A C 1
ATOM 1590 O O . ALA A 1 198 ? 2.682 -20.351 8.773 1.00 97.06 198 ALA A O 1
ATOM 1591 N N . ARG A 1 199 ? 1.291 -21.427 10.161 1.00 97.62 199 ARG A N 1
ATOM 1592 C CA . ARG A 1 199 ? 0.471 -20.251 10.482 1.00 97.62 199 ARG A CA 1
ATOM 1593 C C . ARG A 1 199 ? 1.274 -19.144 11.173 1.00 97.62 199 ARG A C 1
ATOM 1595 O O . ARG A 1 199 ? 1.144 -17.977 10.803 1.00 97.62 199 ARG A O 1
ATOM 1602 N N . LEU A 1 200 ? 2.141 -19.491 12.129 1.00 97.88 200 LEU A N 1
ATOM 1603 C CA . LEU A 1 200 ? 3.046 -18.536 12.786 1.00 97.88 200 LEU A CA 1
ATOM 1604 C C . LEU A 1 200 ? 4.094 -17.962 11.824 1.00 97.88 200 LEU A C 1
ATOM 1606 O O . LEU A 1 200 ? 4.426 -16.776 11.902 1.00 97.88 200 LEU A O 1
ATOM 1610 N N . GLU A 1 201 ? 4.605 -18.782 10.906 1.00 97.56 201 GLU A N 1
ATOM 1611 C CA . GLU A 1 201 ? 5.544 -18.341 9.872 1.00 97.56 201 GLU A CA 1
ATOM 1612 C C . GLU A 1 201 ? 4.880 -17.338 8.918 1.00 97.56 201 GLU A C 1
ATOM 1614 O O . GLU A 1 201 ? 5.415 -16.240 8.726 1.00 97.56 201 GLU A O 1
ATOM 1619 N N . LEU A 1 202 ? 3.671 -17.635 8.422 1.00 97.31 202 LEU A N 1
ATOM 1620 C CA . LEU A 1 202 ? 2.883 -16.692 7.619 1.00 97.31 202 LEU A CA 1
ATOM 1621 C C . LEU A 1 202 ? 2.592 -15.396 8.384 1.00 97.31 202 LEU A C 1
ATOM 1623 O O . LEU A 1 202 ? 2.774 -14.311 7.830 1.00 97.31 202 LEU A O 1
ATOM 1627 N N . ALA A 1 203 ? 2.218 -15.473 9.665 1.00 97.69 203 ALA A N 1
ATOM 1628 C CA . ALA A 1 203 ? 1.982 -14.292 10.500 1.00 97.69 203 ALA A CA 1
ATOM 1629 C C . ALA A 1 203 ? 3.222 -13.383 10.581 1.00 97.69 203 ALA A C 1
ATOM 1631 O O . ALA A 1 203 ? 3.125 -12.153 10.536 1.00 97.69 203 ALA A O 1
ATOM 1632 N N . SER A 1 204 ? 4.415 -13.980 10.666 1.00 97.56 204 SER A N 1
ATOM 1633 C CA . SER A 1 204 ? 5.683 -13.246 10.625 1.00 97.56 204 SER A CA 1
ATOM 1634 C C . SER A 1 204 ? 5.885 -12.533 9.288 1.00 97.56 204 SER A C 1
ATOM 1636 O O . SER A 1 204 ? 6.286 -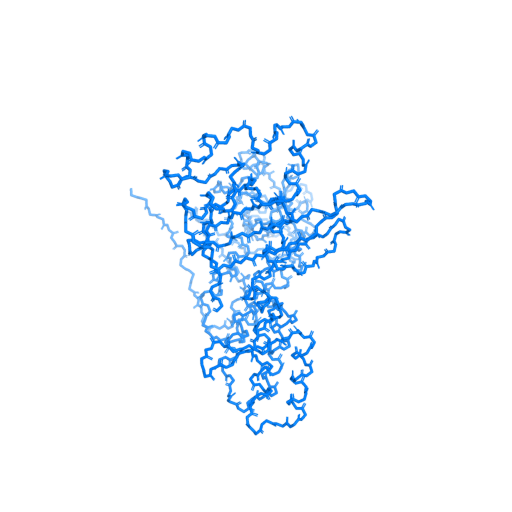11.366 9.277 1.00 97.56 204 SER A O 1
ATOM 1638 N N . ARG A 1 205 ? 5.571 -13.205 8.173 1.00 97.50 205 ARG A N 1
ATOM 1639 C CA . ARG A 1 205 ? 5.701 -12.650 6.818 1.00 97.50 205 ARG A CA 1
ATOM 1640 C C . ARG A 1 205 ? 4.716 -11.509 6.563 1.00 97.50 205 ARG A C 1
ATOM 1642 O O . ARG A 1 205 ? 5.157 -10.455 6.113 1.00 97.50 205 ARG A O 1
ATOM 1649 N N . TYR A 1 206 ? 3.446 -11.626 6.965 1.00 96.81 206 TYR A N 1
ATOM 1650 C CA . TYR A 1 206 ? 2.480 -10.512 6.886 1.00 96.81 206 TYR A CA 1
ATOM 1651 C C . TYR A 1 206 ? 3.015 -9.255 7.574 1.00 96.81 206 TYR A C 1
ATOM 1653 O O . TYR A 1 206 ? 3.008 -8.162 7.003 1.00 96.81 206 TYR A O 1
ATOM 1661 N N . ARG A 1 207 ? 3.558 -9.415 8.784 1.00 95.81 207 ARG A N 1
ATOM 1662 C CA . ARG A 1 207 ? 4.127 -8.300 9.541 1.00 95.81 207 ARG A CA 1
ATOM 1663 C C . ARG A 1 207 ? 5.372 -7.712 8.872 1.00 95.81 207 ARG A C 1
ATOM 1665 O O . ARG A 1 207 ? 5.489 -6.493 8.800 1.00 95.81 207 ARG A O 1
ATOM 1672 N N . LYS A 1 208 ? 6.330 -8.549 8.461 1.00 96.06 208 LYS A N 1
ATOM 1673 C CA . LYS A 1 208 ? 7.658 -8.101 8.003 1.00 96.06 208 LYS A CA 1
ATOM 1674 C C . LYS A 1 208 ? 7.678 -7.648 6.546 1.00 96.06 208 LYS A C 1
ATOM 1676 O O . LYS A 1 208 ? 8.325 -6.653 6.244 1.00 96.06 208 LYS A O 1
ATOM 1681 N N . GLU A 1 209 ? 7.008 -8.379 5.662 1.00 95.44 209 GLU A N 1
ATOM 1682 C CA . GLU A 1 209 ? 7.075 -8.161 4.212 1.00 95.44 209 GLU A CA 1
ATOM 1683 C C . GLU A 1 209 ? 5.972 -7.216 3.723 1.00 95.44 209 GLU A C 1
ATOM 1685 O O . GLU A 1 209 ? 6.220 -6.376 2.860 1.00 95.44 209 GLU A O 1
ATOM 1690 N N . VAL A 1 210 ? 4.768 -7.305 4.301 1.00 95.19 210 VAL A N 1
ATOM 1691 C CA . VAL A 1 210 ? 3.612 -6.486 3.889 1.00 95.19 210 VAL A CA 1
ATOM 1692 C C . VAL A 1 210 ? 3.392 -5.290 4.823 1.00 95.19 210 VAL A C 1
ATOM 1694 O O . VAL A 1 210 ? 2.899 -4.249 4.389 1.00 95.19 210 VAL A O 1
ATOM 1697 N N . GLY A 1 211 ? 3.785 -5.404 6.096 1.00 94.88 211 GLY A N 1
ATOM 1698 C CA . GLY A 1 211 ? 3.444 -4.425 7.135 1.00 94.88 211 GLY A CA 1
ATOM 1699 C C . GLY A 1 211 ? 2.011 -4.575 7.657 1.00 94.88 211 GLY A C 1
ATOM 1700 O O . GLY A 1 211 ? 1.483 -3.660 8.286 1.00 94.88 211 GLY A O 1
ATOM 1701 N N . ASP A 1 212 ? 1.371 -5.717 7.399 1.00 95.50 212 ASP A N 1
ATOM 1702 C CA . ASP A 1 212 ? -0.020 -5.975 7.756 1.00 95.50 212 ASP A CA 1
ATOM 1703 C C . ASP A 1 212 ? -0.131 -6.514 9.184 1.00 95.50 212 ASP A C 1
ATOM 1705 O O . ASP A 1 212 ? -0.014 -7.714 9.446 1.00 95.50 212 ASP A O 1
ATOM 1709 N N . SER A 1 213 ? -0.311 -5.597 10.132 1.00 95.81 213 SER A N 1
ATOM 1710 C CA . SER A 1 213 ? -0.411 -5.967 11.545 1.00 95.81 213 SER A CA 1
ATOM 1711 C C . SER A 1 213 ? -1.715 -6.701 11.852 1.00 95.81 213 SER A C 1
ATOM 1713 O O . SER A 1 213 ? -1.681 -7.651 12.626 1.00 95.81 213 SER A O 1
ATOM 1715 N N . SER A 1 214 ? -2.836 -6.317 11.235 1.00 94.88 214 SER A N 1
ATOM 1716 C CA . SER A 1 214 ? -4.136 -6.956 11.470 1.00 94.88 214 SER A CA 1
ATOM 1717 C C . SER A 1 214 ? -4.146 -8.396 10.940 1.00 94.88 214 SER A C 1
ATOM 1719 O O . SER A 1 214 ? -4.504 -9.314 11.677 1.00 94.88 214 SER A O 1
ATOM 1721 N N . GLY A 1 215 ? -3.644 -8.631 9.720 1.00 94.81 215 GLY A N 1
ATOM 1722 C CA . GLY A 1 215 ? -3.490 -9.983 9.166 1.00 94.81 215 GLY A CA 1
ATOM 1723 C C . GLY A 1 215 ? -2.573 -10.874 10.013 1.00 94.81 215 GLY A C 1
ATOM 1724 O O . GLY A 1 215 ? -2.919 -12.014 10.326 1.00 94.81 215 GLY A O 1
ATOM 1725 N N . ALA A 1 216 ? -1.440 -10.335 10.477 1.00 97.31 216 ALA A N 1
ATOM 1726 C CA . ALA A 1 216 ? -0.541 -11.055 11.378 1.00 97.31 216 ALA A CA 1
ATOM 1727 C C . ALA A 1 216 ? -1.203 -11.394 12.727 1.00 97.31 216 ALA A C 1
ATOM 1729 O O . ALA A 1 216 ? -1.070 -12.520 13.206 1.00 97.31 216 ALA A O 1
ATOM 1730 N N . ILE A 1 217 ? -1.922 -10.441 13.335 1.00 97.94 217 ILE A N 1
ATOM 1731 C CA . ILE A 1 217 ? -2.650 -10.642 14.597 1.00 97.94 217 ILE A CA 1
ATOM 1732 C C . ILE A 1 217 ? -3.662 -11.775 14.459 1.00 97.94 217 ILE A C 1
ATOM 1734 O O . ILE A 1 217 ? -3.677 -12.648 15.320 1.00 97.94 217 ILE A O 1
ATOM 1738 N N . ASN A 1 218 ? -4.443 -11.808 13.377 1.00 96.31 218 ASN A N 1
ATOM 1739 C CA . ASN A 1 218 ? -5.444 -12.854 13.159 1.00 96.31 218 ASN A CA 1
ATOM 1740 C C . ASN A 1 218 ? -4.817 -14.257 13.139 1.00 96.31 218 ASN A C 1
ATOM 1742 O O . ASN A 1 218 ? -5.329 -15.185 13.767 1.00 96.31 218 ASN A O 1
ATOM 1746 N N . LEU A 1 219 ? -3.668 -14.413 12.477 1.00 97.25 219 LEU A N 1
ATOM 1747 C CA . LEU A 1 219 ? -2.959 -15.692 12.415 1.00 97.25 219 LEU A CA 1
ATOM 1748 C C . LEU A 1 219 ? -2.334 -16.086 13.761 1.00 97.25 219 LEU A C 1
ATOM 1750 O O . LEU A 1 219 ? -2.453 -17.244 14.162 1.00 97.25 219 LEU A O 1
ATOM 1754 N N . TYR A 1 220 ? -1.723 -15.143 14.491 1.00 98.25 220 TYR A N 1
ATOM 1755 C CA . TYR A 1 220 ? -1.226 -15.406 15.848 1.00 98.25 220 TYR A CA 1
ATOM 1756 C C . TYR A 1 220 ? -2.363 -15.757 16.815 1.00 98.25 220 TYR A C 1
ATOM 1758 O O . TYR A 1 220 ? -2.231 -16.698 17.591 1.00 98.25 220 TYR A O 1
ATOM 1766 N N . ALA A 1 221 ? -3.482 -15.035 16.753 1.00 97.12 221 ALA A N 1
ATOM 1767 C CA . ALA A 1 221 ? -4.667 -15.287 17.564 1.00 97.12 221 ALA A CA 1
ATOM 1768 C C . ALA A 1 221 ? -5.234 -16.686 17.319 1.00 97.12 221 ALA A C 1
ATOM 1770 O O . ALA A 1 221 ? -5.493 -17.405 18.278 1.00 97.12 221 ALA A O 1
ATOM 1771 N N . THR A 1 222 ? -5.317 -17.102 16.051 1.00 96.44 222 THR A N 1
ATOM 1772 C CA . THR A 1 222 ? -5.779 -18.448 15.684 1.00 96.44 222 THR A CA 1
ATOM 1773 C C . THR A 1 222 ? -4.949 -19.530 16.378 1.00 96.44 222 THR A C 1
ATOM 1775 O O . THR A 1 222 ? -5.512 -20.462 16.932 1.00 96.44 222 THR A O 1
ATOM 1778 N N . VAL A 1 223 ? -3.615 -19.407 16.394 1.00 97.56 223 VAL A N 1
ATOM 1779 C CA . VAL A 1 223 ? -2.747 -20.383 17.084 1.00 97.56 223 VAL A CA 1
ATOM 1780 C C . VAL A 1 223 ? -2.855 -20.266 18.603 1.00 97.56 223 VAL A C 1
ATOM 1782 O O . VAL A 1 223 ? -2.821 -21.276 19.295 1.00 97.56 223 VAL A O 1
ATOM 1785 N N . HIS A 1 224 ? -2.983 -19.050 19.136 1.00 97.50 224 HIS A N 1
ATOM 1786 C CA . HIS A 1 224 ? -3.102 -18.818 20.575 1.00 97.50 224 HIS A CA 1
ATOM 1787 C C . HIS A 1 224 ? -4.383 -19.421 21.174 1.00 97.50 224 HIS A C 1
ATOM 1789 O O . HIS A 1 224 ? -4.370 -19.851 22.325 1.00 97.50 224 HIS A O 1
ATOM 1795 N N . GLU A 1 225 ? -5.471 -19.434 20.404 1.00 95.31 225 GLU A N 1
ATOM 1796 C CA . GLU A 1 225 ? -6.789 -19.912 20.831 1.00 95.31 225 GLU A CA 1
ATOM 1797 C C . GLU A 1 225 ? -7.095 -21.347 20.368 1.00 95.31 225 GLU A C 1
ATOM 1799 O O . GLU A 1 225 ? -8.124 -21.896 20.758 1.00 95.31 225 GLU A O 1
ATOM 1804 N N . ALA A 1 226 ? -6.224 -21.961 19.561 1.00 95.31 226 ALA A N 1
ATOM 1805 C CA . ALA A 1 226 ? -6.431 -23.309 19.044 1.00 95.31 226 ALA A CA 1
ATOM 1806 C C . ALA A 1 226 ? -6.326 -24.370 20.149 1.00 95.31 226 ALA A C 1
ATOM 1808 O O . ALA A 1 226 ? -5.308 -24.494 20.837 1.00 95.31 226 ALA A O 1
ATOM 1809 N N . GLU A 1 227 ? -7.375 -25.178 20.275 1.00 92.06 227 GLU A N 1
ATOM 1810 C CA . GLU A 1 227 ? -7.369 -26.365 21.121 1.00 92.06 227 GLU A CA 1
ATOM 1811 C C . GLU A 1 227 ? -6.411 -27.416 20.539 1.00 92.06 227 GLU A C 1
ATOM 1813 O O . GLU A 1 227 ? -6.387 -27.646 19.334 1.00 92.06 227 GLU A O 1
ATOM 1818 N N . GLY A 1 228 ? -5.578 -28.029 21.384 1.00 91.75 228 GLY A N 1
ATOM 1819 C CA . GLY A 1 228 ? -4.595 -29.032 20.951 1.00 91.75 228 GLY A CA 1
ATOM 1820 C C . GLY A 1 228 ? -3.277 -28.475 20.396 1.00 91.75 228 GLY A C 1
ATOM 1821 O O . GLY A 1 228 ? -2.344 -29.250 20.178 1.00 91.75 228 GLY A O 1
ATOM 1822 N N . ALA A 1 229 ? -3.136 -27.153 20.237 1.00 95.25 229 ALA A N 1
ATOM 1823 C CA . ALA A 1 229 ? -1.880 -26.561 19.788 1.00 95.25 229 ALA A CA 1
ATOM 1824 C C . ALA A 1 229 ? -0.735 -26.800 20.801 1.00 95.25 229 ALA A C 1
ATOM 1826 O O . ALA A 1 229 ? -0.931 -26.641 22.013 1.00 95.25 229 ALA A O 1
ATOM 1827 N N . PRO A 1 230 ? 0.493 -27.127 20.344 1.00 97.44 230 PRO A N 1
ATOM 1828 C CA . PRO A 1 230 ? 1.637 -27.294 21.233 1.00 97.44 230 PRO A CA 1
ATOM 1829 C C . PRO A 1 230 ? 1.881 -26.048 22.090 1.00 97.44 230 PRO A C 1
ATOM 1831 O O . PRO A 1 230 ? 1.966 -24.931 21.571 1.00 97.44 230 PRO A O 1
ATOM 1834 N N . LYS A 1 231 ? 2.057 -26.244 23.403 1.00 97.31 231 LYS A N 1
ATOM 1835 C CA . LYS A 1 231 ? 2.181 -25.164 24.398 1.00 97.31 231 LYS A CA 1
ATOM 1836 C C . LYS A 1 231 ? 3.221 -24.103 24.016 1.00 97.31 231 LYS A C 1
ATOM 1838 O O . LYS A 1 231 ? 2.957 -22.912 24.141 1.00 97.31 231 LYS A O 1
ATOM 1843 N N . GLU A 1 232 ? 4.371 -24.524 23.495 1.00 97.75 232 GLU A N 1
ATOM 1844 C CA . GLU A 1 232 ? 5.449 -23.623 23.061 1.00 97.75 232 GLU A CA 1
ATOM 1845 C C . GLU A 1 232 ? 5.010 -22.671 21.934 1.00 97.75 232 GLU A C 1
ATOM 1847 O O . GLU A 1 232 ? 5.365 -21.490 21.930 1.00 97.75 232 GLU A O 1
ATOM 1852 N N . LEU A 1 233 ? 4.197 -23.160 20.990 1.00 98.06 233 LEU A N 1
ATOM 1853 C CA . LEU A 1 233 ? 3.676 -22.357 19.882 1.00 98.06 233 LEU A CA 1
ATOM 1854 C C . LEU A 1 233 ? 2.604 -21.374 20.367 1.00 98.06 233 LEU A C 1
ATOM 1856 O O . LEU A 1 233 ? 2.593 -20.221 19.933 1.00 98.06 233 LEU A O 1
ATOM 1860 N N . VAL A 1 234 ? 1.755 -21.801 21.306 1.00 97.88 234 VAL A N 1
ATOM 1861 C CA . VAL A 1 234 ? 0.748 -20.946 21.957 1.00 97.88 234 VAL A CA 1
ATOM 1862 C C . VAL A 1 234 ? 1.417 -19.808 22.732 1.00 97.88 234 VAL A C 1
ATOM 1864 O O . VAL A 1 234 ? 1.027 -18.645 22.599 1.00 97.88 234 VAL A O 1
ATOM 1867 N N . GLU A 1 235 ? 2.457 -20.110 23.512 1.00 97.94 235 GLU A N 1
ATOM 1868 C CA . GLU A 1 235 ? 3.229 -19.111 24.259 1.00 97.94 235 GLU A CA 1
ATOM 1869 C C . GLU A 1 235 ? 3.953 -18.133 23.325 1.00 97.94 235 GLU A C 1
ATOM 1871 O O . GLU A 1 235 ? 3.954 -16.917 23.560 1.00 97.94 235 GLU A O 1
ATOM 1876 N N . PHE A 1 236 ? 4.523 -18.637 22.227 1.00 98.12 236 PHE A N 1
ATOM 1877 C CA . PHE A 1 236 ? 5.123 -17.795 21.199 1.00 98.12 236 PHE A CA 1
ATOM 1878 C C . PHE A 1 236 ? 4.091 -16.850 20.568 1.00 98.12 236 PHE A C 1
ATOM 1880 O O . PHE A 1 236 ? 4.347 -15.646 20.466 1.00 98.12 236 PHE A O 1
ATOM 1887 N N . ALA A 1 237 ? 2.916 -17.363 20.196 1.00 97.75 237 ALA A N 1
ATOM 1888 C CA . ALA A 1 237 ? 1.828 -16.571 19.632 1.00 97.75 237 ALA A CA 1
ATOM 1889 C C . ALA A 1 237 ? 1.370 -15.468 20.599 1.00 97.75 237 ALA A C 1
ATOM 1891 O O . ALA A 1 237 ? 1.314 -14.296 20.221 1.00 97.75 237 ALA A O 1
ATOM 1892 N N . ALA A 1 238 ? 1.153 -15.810 21.874 1.00 97.75 238 ALA A N 1
ATOM 1893 C CA . ALA A 1 238 ? 0.787 -14.859 22.924 1.00 97.75 238 ALA A CA 1
ATOM 1894 C C . ALA A 1 238 ? 1.833 -13.741 23.088 1.00 97.75 238 ALA A C 1
ATOM 1896 O O . ALA A 1 238 ? 1.495 -12.557 23.215 1.00 97.75 238 ALA A O 1
ATOM 1897 N N . LYS A 1 239 ? 3.125 -14.093 23.034 1.00 98.19 239 LYS A N 1
ATOM 1898 C CA . LYS A 1 239 ? 4.220 -13.116 23.067 1.00 98.19 239 LYS A CA 1
ATOM 1899 C C . LYS A 1 239 ? 4.169 -12.177 21.860 1.00 98.19 239 LYS A C 1
ATOM 1901 O O . LYS A 1 239 ? 4.328 -10.969 22.040 1.00 98.19 239 LYS A O 1
ATOM 1906 N N . GLN A 1 240 ? 3.931 -12.692 20.652 1.00 98.19 240 GLN A N 1
ATOM 1907 C CA . GLN A 1 240 ? 3.835 -11.856 19.449 1.00 98.19 240 GLN A CA 1
ATOM 1908 C C . GLN A 1 240 ? 2.606 -10.940 19.465 1.00 98.19 240 GLN A C 1
ATOM 1910 O O . GLN A 1 240 ? 2.743 -9.760 19.137 1.00 98.19 240 GLN A O 1
ATOM 1915 N N . LEU A 1 241 ? 1.447 -11.418 19.930 1.00 97.81 241 LEU A N 1
ATOM 1916 C CA . LEU A 1 241 ? 0.252 -10.587 20.133 1.00 97.81 241 LEU A CA 1
ATOM 1917 C C . LEU A 1 241 ? 0.543 -9.409 21.072 1.00 97.81 241 LEU A C 1
ATOM 1919 O O . LEU A 1 241 ? 0.200 -8.267 20.764 1.00 97.81 241 LEU A O 1
ATOM 1923 N N . ARG A 1 242 ? 1.269 -9.648 22.174 1.00 97.00 242 ARG A N 1
ATOM 1924 C CA . ARG A 1 242 ? 1.702 -8.580 23.091 1.00 97.00 242 ARG A CA 1
ATOM 1925 C C . ARG A 1 242 ? 2.648 -7.583 22.419 1.00 97.00 242 ARG A C 1
ATOM 1927 O O . ARG A 1 242 ? 2.482 -6.378 22.598 1.00 97.00 2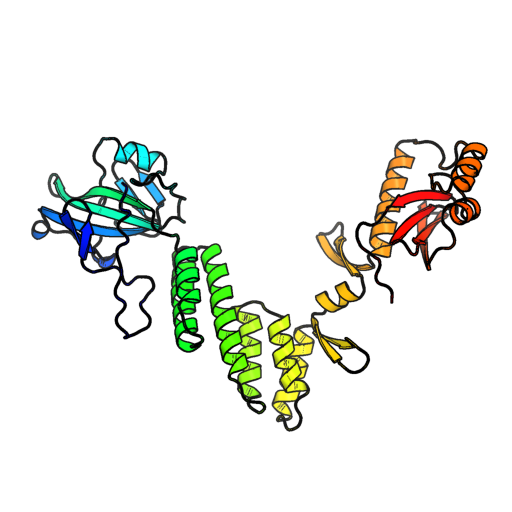42 ARG A O 1
ATOM 1934 N N . VAL A 1 243 ? 3.619 -8.059 21.634 1.00 96.31 243 VAL A N 1
ATOM 1935 C CA . VAL A 1 243 ? 4.547 -7.195 20.875 1.00 96.31 243 VAL A CA 1
ATOM 1936 C C . VAL A 1 243 ? 3.792 -6.308 19.883 1.00 96.31 243 VAL A C 1
ATOM 1938 O O . VAL A 1 243 ? 4.112 -5.128 19.752 1.00 96.31 243 VAL A O 1
ATOM 1941 N N . LEU A 1 244 ? 2.767 -6.852 19.226 1.00 95.69 244 LEU A N 1
ATOM 1942 C CA . LEU A 1 244 ? 1.894 -6.124 18.302 1.00 95.69 244 LEU A CA 1
ATOM 1943 C C . LEU A 1 244 ? 0.864 -5.233 19.007 1.00 95.69 244 LEU A C 1
ATOM 1945 O O . LEU A 1 244 ? 0.116 -4.523 18.338 1.00 95.69 244 LEU A O 1
ATOM 1949 N N . ARG A 1 245 ? 0.832 -5.240 20.348 1.00 96.19 245 ARG A N 1
ATOM 1950 C CA . ARG A 1 245 ? -0.183 -4.557 21.159 1.00 96.19 245 ARG A CA 1
ATOM 1951 C C . ARG A 1 245 ? -1.598 -4.946 20.716 1.00 96.19 245 ARG A C 1
ATOM 1953 O O . ARG A 1 245 ? -2.482 -4.098 20.653 1.00 96.19 245 ARG A O 1
ATOM 1960 N N . ALA A 1 246 ? -1.800 -6.212 20.361 1.00 96.94 246 ALA A N 1
ATOM 1961 C CA . ALA A 1 246 ? -3.115 -6.719 20.015 1.00 96.94 246 ALA A CA 1
ATOM 1962 C C . ALA A 1 246 ? -4.029 -6.653 21.245 1.00 96.94 246 ALA A C 1
ATOM 1964 O O . ALA A 1 246 ? -3.601 -6.947 22.365 1.00 96.94 246 ALA A O 1
ATOM 1965 N N . VAL A 1 247 ? -5.278 -6.253 21.036 1.00 96.25 247 VAL A N 1
ATOM 1966 C CA . VAL A 1 247 ? -6.295 -6.149 22.081 1.00 96.25 247 VAL A CA 1
ATOM 1967 C C . VAL A 1 247 ? -7.415 -7.115 21.741 1.00 96.25 247 VAL A C 1
ATOM 1969 O O . VAL A 1 247 ? -7.918 -7.112 20.619 1.00 96.25 247 VAL A O 1
ATOM 1972 N N . ARG A 1 248 ? -7.804 -7.941 22.711 1.00 95.69 248 ARG A N 1
ATOM 1973 C CA . ARG A 1 248 ? -8.959 -8.825 22.581 1.00 95.69 248 ARG A CA 1
ATOM 1974 C C . ARG A 1 248 ? -10.214 -8.032 22.925 1.00 95.69 248 ARG A C 1
ATOM 1976 O O . ARG A 1 248 ? -10.364 -7.574 24.057 1.00 95.69 248 ARG A O 1
ATOM 1983 N N . VAL A 1 249 ? -11.083 -7.841 21.943 1.00 93.25 249 VAL A N 1
ATOM 1984 C CA . VAL A 1 249 ? -12.323 -7.070 22.058 1.00 93.25 249 VAL A CA 1
ATOM 1985 C C . VAL A 1 249 ? -13.514 -7.970 21.784 1.00 93.25 249 VAL A C 1
ATOM 1987 O O . VAL A 1 249 ? -13.434 -8.916 21.002 1.00 93.25 249 VAL A O 1
ATOM 1990 N N . ARG A 1 250 ? -14.631 -7.680 22.439 1.00 89.81 250 ARG A N 1
ATOM 1991 C CA . ARG A 1 250 ? -15.897 -8.357 22.182 1.00 89.81 250 ARG A CA 1
ATOM 1992 C C . ARG A 1 250 ? -16.599 -7.631 21.035 1.00 89.81 250 ARG A C 1
ATOM 1994 O O . ARG A 1 250 ? -16.871 -6.443 21.171 1.00 89.81 250 ARG A O 1
ATOM 2001 N N . ILE A 1 251 ? -16.835 -8.316 19.916 1.00 86.12 251 ILE A N 1
ATOM 2002 C CA . ILE A 1 251 ? -17.501 -7.726 18.741 1.00 86.12 251 ILE A CA 1
ATOM 2003 C C . ILE A 1 251 ? -19.023 -7.816 18.888 1.00 86.12 251 ILE A C 1
ATOM 2005 O O . ILE A 1 251 ? -19.728 -6.868 18.555 1.00 86.12 251 ILE A O 1
ATOM 2009 N N . ASP A 1 252 ? -19.532 -8.925 19.425 1.00 85.88 252 ASP A N 1
ATOM 2010 C CA . ASP A 1 252 ? -20.960 -9.117 19.683 1.00 85.88 252 ASP A CA 1
ATOM 2011 C C . ASP A 1 252 ? -21.199 -9.927 20.973 1.00 85.88 252 ASP A C 1
ATOM 2013 O O . ASP A 1 252 ? -20.292 -10.171 21.773 1.00 85.88 252 ASP A O 1
ATOM 2017 N N . GLN A 1 253 ? -22.445 -10.326 21.234 1.00 85.25 253 GLN A N 1
ATOM 2018 C CA . GLN A 1 253 ? -22.790 -11.053 22.457 1.00 85.25 253 GLN A CA 1
ATOM 2019 C C . GLN A 1 253 ? -22.071 -12.404 22.606 1.00 85.25 253 GLN A C 1
ATOM 2021 O O . GLN A 1 253 ? -22.027 -12.925 23.718 1.00 85.25 253 GLN A O 1
ATOM 2026 N N . VAL A 1 254 ? -21.471 -12.961 21.560 1.00 85.38 254 VAL A N 1
ATOM 2027 C CA . VAL A 1 254 ? -20.868 -14.300 21.597 1.00 85.38 254 VAL A CA 1
ATOM 2028 C C . VAL A 1 254 ? -19.404 -14.278 21.145 1.00 85.38 254 VAL A C 1
ATOM 2030 O O . VAL A 1 254 ? -18.587 -15.029 21.674 1.00 85.38 254 VAL A O 1
ATOM 2033 N N . ASN A 1 255 ? -19.039 -13.370 20.243 1.00 87.12 255 ASN A N 1
ATOM 2034 C CA . ASN A 1 255 ? -17.780 -13.403 19.518 1.00 87.12 255 ASN A CA 1
ATOM 2035 C C . ASN A 1 255 ? -16.748 -12.419 20.077 1.00 87.12 255 ASN A C 1
ATOM 2037 O O . ASN A 1 255 ? -16.978 -11.209 20.203 1.00 87.12 255 ASN A O 1
ATOM 2041 N N . TRP A 1 256 ? -15.564 -12.957 20.355 1.00 91.94 256 TRP A N 1
ATOM 2042 C CA . TRP A 1 256 ? -14.353 -12.199 20.645 1.00 91.94 256 TRP A CA 1
ATOM 2043 C C . TRP A 1 256 ? -13.476 -12.144 19.400 1.00 91.94 256 TRP A C 1
ATOM 2045 O O . TRP A 1 256 ? -13.395 -13.112 18.652 1.00 91.94 256 TRP A O 1
ATOM 2055 N N . SER A 1 257 ? -12.789 -11.025 19.198 1.00 93.94 257 SER A N 1
ATOM 2056 C CA . SER A 1 257 ? -11.788 -10.882 18.146 1.00 93.94 257 SER A CA 1
ATOM 2057 C C . SER A 1 257 ? -10.569 -10.155 18.671 1.00 93.94 257 SER A C 1
ATOM 2059 O O . SER A 1 257 ? -10.653 -9.296 19.551 1.00 93.94 257 SER A O 1
ATOM 2061 N N . TRP A 1 258 ? -9.424 -10.474 18.092 1.00 96.69 258 TRP A N 1
ATOM 2062 C CA . TRP A 1 258 ? -8.210 -9.706 18.292 1.00 96.69 258 TRP A CA 1
ATOM 2063 C C . TRP A 1 258 ? -8.151 -8.591 17.257 1.00 96.69 258 TRP A C 1
ATOM 2065 O O . TRP A 1 258 ? -8.379 -8.821 16.075 1.00 96.69 258 TRP A O 1
ATOM 2075 N N . VAL A 1 259 ? -7.865 -7.377 17.711 1.00 95.56 259 VAL A N 1
ATOM 2076 C CA . VAL A 1 259 ? -7.700 -6.198 16.855 1.00 95.56 259 VAL A CA 1
ATOM 2077 C C . VAL A 1 259 ? -6.405 -5.484 17.215 1.00 95.56 259 VAL A C 1
ATOM 2079 O O . VAL A 1 259 ? -5.837 -5.683 18.295 1.00 95.56 259 VAL A O 1
ATOM 2082 N N . THR A 1 260 ? -5.915 -4.629 16.327 1.00 95.12 260 THR A N 1
ATOM 2083 C CA . THR A 1 260 ? -4.801 -3.737 16.662 1.00 95.12 260 THR A CA 1
ATOM 2084 C C . THR A 1 260 ? -5.217 -2.761 17.770 1.00 95.12 260 THR A C 1
ATOM 2086 O O . THR A 1 260 ? -6.373 -2.344 17.864 1.00 95.12 260 THR A O 1
ATOM 2089 N N . HIS A 1 261 ? -4.268 -2.318 18.603 1.00 93.62 261 HIS A N 1
ATOM 2090 C CA . HIS A 1 261 ? -4.536 -1.260 19.589 1.00 93.62 261 HIS A CA 1
ATOM 2091 C C . HIS A 1 261 ? -5.097 0.019 18.941 1.00 93.62 261 HIS A C 1
ATOM 2093 O O . HIS A 1 261 ? -5.876 0.739 19.558 1.00 93.62 261 HIS A O 1
ATOM 2099 N N . GLU A 1 262 ? -4.701 0.313 17.703 1.00 92.62 262 GLU A N 1
ATOM 2100 C CA . GLU A 1 262 ? -5.211 1.446 16.935 1.00 92.62 262 GLU A CA 1
ATOM 2101 C C . GLU A 1 262 ? -6.693 1.293 16.574 1.00 92.62 262 GLU A C 1
ATOM 2103 O O . GLU A 1 262 ? -7.468 2.218 16.817 1.00 92.62 262 GLU A O 1
ATOM 2108 N N . GLU A 1 263 ? -7.102 0.132 16.057 1.00 92.19 263 GLU A N 1
ATOM 2109 C CA . GLU A 1 263 ? -8.512 -0.177 15.786 1.00 92.19 263 GLU A CA 1
ATOM 2110 C C . GLU A 1 263 ? -9.342 -0.127 17.069 1.00 92.19 263 GLU A C 1
ATOM 2112 O O . GLU A 1 263 ? -10.375 0.538 17.088 1.00 92.19 263 GLU A O 1
ATOM 2117 N N . PHE A 1 264 ? -8.849 -0.720 18.163 1.00 93.31 264 PHE A N 1
ATOM 2118 C CA . PHE A 1 264 ? -9.505 -0.643 19.472 1.00 93.31 264 PHE A CA 1
ATOM 2119 C C . PHE A 1 264 ? -9.677 0.806 19.950 1.00 93.31 264 PHE A C 1
ATOM 2121 O O . PHE A 1 264 ? -10.745 1.210 20.402 1.00 93.31 264 PHE A O 1
ATOM 2128 N N . LYS A 1 265 ? -8.637 1.639 19.837 1.00 93.06 265 LYS A N 1
ATOM 2129 C CA . LYS A 1 265 ? -8.740 3.053 20.222 1.00 93.06 265 LYS A CA 1
ATOM 2130 C C . LYS A 1 265 ? -9.750 3.802 19.357 1.00 93.06 265 LYS A C 1
ATOM 2132 O O . LYS A 1 265 ? -10.503 4.611 19.894 1.00 93.06 265 LYS A O 1
ATOM 2137 N N . ARG A 1 266 ? -9.802 3.524 18.054 1.00 90.12 266 ARG A N 1
ATOM 2138 C CA . ARG A 1 266 ? -10.793 4.122 17.150 1.00 90.12 266 ARG A CA 1
ATOM 2139 C C . ARG A 1 266 ? -12.218 3.669 17.458 1.00 90.12 266 ARG A C 1
ATOM 2141 O O . ARG A 1 266 ? -13.103 4.521 17.455 1.00 90.12 266 ARG A O 1
ATOM 2148 N N . SER A 1 267 ? -12.445 2.385 17.748 1.00 86.62 267 SER A N 1
ATOM 2149 C CA . SER A 1 267 ? -13.774 1.882 18.133 1.00 86.62 267 SER A CA 1
ATOM 2150 C C . SER A 1 267 ? -14.245 2.499 19.450 1.00 86.62 267 SER A C 1
ATOM 2152 O O . SER A 1 267 ? -15.414 2.827 19.596 1.00 86.62 267 SER A O 1
ATOM 2154 N N . GLU A 1 268 ? -13.311 2.776 20.359 1.00 86.00 268 GLU A N 1
ATOM 2155 C CA . GLU A 1 268 ? -13.533 3.549 21.583 1.00 86.00 268 GLU A CA 1
ATOM 2156 C C . GLU A 1 268 ? -13.641 5.073 21.345 1.00 86.00 268 GLU A C 1
ATOM 2158 O O . GLU A 1 268 ? -13.601 5.862 22.285 1.00 86.00 268 GLU A O 1
ATOM 2163 N N . GLY A 1 269 ? -13.714 5.561 20.106 1.00 84.94 269 GLY A N 1
ATOM 2164 C CA . GLY A 1 269 ? -13.861 6.996 19.832 1.00 84.94 269 GLY A CA 1
ATOM 2165 C C . GLY A 1 269 ? -12.636 7.853 20.184 1.00 84.94 269 GLY A C 1
ATOM 2166 O O . GLY A 1 269 ? -12.745 9.075 20.308 1.00 84.94 269 GLY A O 1
ATOM 2167 N N . TYR A 1 270 ? -11.450 7.259 20.343 1.00 90.44 270 TYR A N 1
ATOM 2168 C CA . TYR A 1 270 ? -10.209 8.026 20.415 1.00 90.44 270 TYR A CA 1
ATOM 2169 C C . TYR A 1 270 ? -9.744 8.438 19.018 1.00 90.44 270 TYR A C 1
ATOM 2171 O O . TYR A 1 270 ? -9.880 7.708 18.035 1.00 90.44 270 TYR A O 1
ATOM 2179 N N . ILE A 1 271 ? -9.100 9.597 18.957 1.00 89.12 271 ILE A N 1
ATOM 2180 C CA . ILE A 1 271 ? -8.397 10.099 17.781 1.00 89.12 271 ILE A CA 1
ATOM 2181 C C . ILE A 1 271 ? -6.932 10.355 18.127 1.00 89.12 271 ILE A C 1
ATOM 2183 O O . ILE A 1 271 ? -6.579 10.604 19.284 1.00 89.12 271 ILE A O 1
ATOM 2187 N N . GLN A 1 272 ? -6.072 10.303 17.116 1.00 91.69 272 GLN A N 1
ATOM 2188 C CA . GLN A 1 272 ? -4.683 10.721 17.253 1.00 91.69 272 GLN A CA 1
ATOM 2189 C C . GLN A 1 272 ? -4.590 12.244 17.129 1.00 91.69 272 GLN A C 1
ATOM 2191 O O . GLN A 1 272 ? -5.139 12.840 16.201 1.00 91.69 272 GLN A O 1
ATOM 2196 N N . ARG A 1 273 ? -3.888 12.878 18.066 1.00 86.44 273 ARG A N 1
ATOM 2197 C CA . ARG A 1 273 ? -3.493 14.289 18.001 1.00 86.44 273 ARG A CA 1
ATOM 2198 C C . ARG A 1 273 ? -1.993 14.381 18.183 1.00 86.44 273 ARG A C 1
ATOM 2200 O O . ARG A 1 273 ? -1.444 13.744 19.079 1.00 86.44 273 ARG A O 1
ATOM 2207 N N . GLN A 1 274 ? -1.363 15.187 17.347 1.00 89.31 274 GLN A N 1
ATOM 2208 C CA . GLN A 1 274 ? 0.016 15.590 17.549 1.00 89.31 274 GLN A CA 1
ATOM 2209 C C . GLN A 1 274 ? 0.031 16.756 18.543 1.00 89.31 274 GLN A C 1
ATOM 2211 O O . GLN A 1 274 ? -0.747 17.702 18.389 1.00 89.31 274 GLN A O 1
ATOM 2216 N N . ASP A 1 275 ? 0.830 16.650 19.602 1.00 82.38 275 ASP A N 1
ATOM 2217 C CA . ASP A 1 275 ? 1.059 17.765 20.520 1.00 82.38 275 ASP A CA 1
ATOM 2218 C C . ASP A 1 275 ? 2.051 18.786 19.931 1.00 82.38 275 ASP A C 1
ATOM 2220 O O . ASP A 1 275 ? 2.523 18.638 18.802 1.00 82.38 275 ASP A O 1
ATOM 2224 N N . GLN A 1 276 ? 2.313 19.869 20.671 1.00 81.06 276 GLN A N 1
ATOM 2225 C CA . GLN A 1 276 ? 3.201 20.952 20.226 1.00 81.06 276 GLN A CA 1
ATOM 2226 C C . GLN A 1 276 ? 4.644 20.478 19.995 1.00 81.06 276 GLN A C 1
ATOM 2228 O O . GLN A 1 276 ? 5.338 21.056 19.164 1.00 81.06 276 GLN A O 1
ATOM 2233 N N . ASP A 1 277 ? 5.054 19.398 20.664 1.00 85.75 277 ASP A N 1
ATOM 2234 C CA . ASP A 1 277 ? 6.389 18.803 20.563 1.00 85.75 277 ASP A CA 1
ATOM 2235 C C . ASP A 1 277 ? 6.476 17.741 19.452 1.00 85.75 277 ASP A C 1
ATOM 2237 O O . ASP A 1 277 ? 7.493 17.068 19.288 1.00 85.75 277 ASP A O 1
ATOM 2241 N N . GLY A 1 278 ? 5.404 17.556 18.677 1.00 87.12 278 GLY A N 1
ATOM 2242 C CA . GLY A 1 278 ? 5.360 16.593 17.585 1.00 87.12 278 GLY A CA 1
ATOM 2243 C C . GLY A 1 278 ? 5.008 15.162 18.009 1.00 87.12 278 GLY A C 1
ATOM 2244 O O . GLY A 1 278 ? 4.970 14.278 17.148 1.00 87.12 278 GLY A O 1
ATOM 2245 N N . VAL A 1 279 ? 4.713 14.907 19.287 1.00 89.81 279 VAL A N 1
ATOM 2246 C CA . VAL A 1 279 ? 4.391 13.574 19.813 1.00 89.81 279 VAL A CA 1
ATOM 2247 C C . VAL A 1 279 ? 2.918 13.247 19.563 1.00 89.81 279 VAL A C 1
ATOM 2249 O O . VAL A 1 279 ? 2.008 13.996 19.921 1.00 89.81 279 VAL A O 1
ATOM 2252 N N . VAL A 1 280 ? 2.660 12.082 18.964 1.00 89.00 280 VAL A N 1
ATOM 2253 C CA . VAL A 1 280 ? 1.297 11.603 18.696 1.00 89.00 280 VAL A CA 1
ATOM 2254 C C . VAL A 1 280 ? 0.710 10.951 19.947 1.00 89.00 280 VAL A C 1
ATOM 2256 O O . VAL A 1 280 ? 1.232 9.955 20.450 1.00 89.00 280 VAL A O 1
ATOM 2259 N N . ARG A 1 281 ? -0.415 11.482 20.435 1.00 90.62 281 ARG A N 1
ATOM 2260 C CA . ARG A 1 281 ? -1.162 10.945 21.580 1.00 90.62 281 ARG A CA 1
ATOM 2261 C C . ARG A 1 281 ? -2.584 10.570 21.186 1.00 90.62 281 ARG A C 1
ATOM 2263 O O . ARG A 1 281 ? -3.237 11.252 20.398 1.00 90.62 281 ARG A O 1
ATOM 2270 N N . TRP A 1 282 ? -3.080 9.500 21.797 1.00 90.12 282 TRP A N 1
ATOM 2271 C CA . TRP A 1 282 ? -4.484 9.114 21.718 1.00 90.12 282 TRP A CA 1
ATOM 2272 C C . TRP A 1 282 ? -5.304 9.942 22.702 1.00 90.12 282 TRP A C 1
ATOM 2274 O O . TRP A 1 282 ? -5.082 9.878 23.911 1.00 90.12 282 TRP A O 1
ATOM 2284 N N . VAL A 1 283 ? -6.275 10.692 22.194 1.00 88.75 283 VAL A N 1
ATOM 2285 C CA . VAL A 1 283 ? -7.200 11.496 22.997 1.00 88.75 283 VAL A CA 1
ATOM 2286 C C . VAL A 1 283 ? -8.634 11.142 22.637 1.00 88.75 283 VAL A C 1
ATOM 2288 O O . VAL A 1 283 ? -8.945 10.920 21.469 1.00 88.75 283 VAL A O 1
ATOM 2291 N N . ARG A 1 284 ? -9.510 11.068 23.644 1.00 86.44 284 ARG A N 1
ATOM 2292 C CA . ARG A 1 284 ? -10.960 10.942 23.436 1.00 86.44 284 ARG A CA 1
ATOM 2293 C C . ARG A 1 284 ? -11.416 12.099 22.540 1.00 86.44 284 ARG A C 1
ATOM 2295 O O . ARG A 1 284 ? -11.040 13.250 22.800 1.00 86.44 284 ARG A O 1
ATOM 2302 N N . ARG A 1 285 ? -12.151 11.797 21.466 1.00 84.38 285 ARG A N 1
ATOM 2303 C CA . ARG A 1 285 ? -12.583 12.781 20.461 1.00 84.38 285 ARG A CA 1
ATOM 2304 C C . ARG A 1 285 ? -13.309 13.961 21.105 1.00 84.38 285 ARG A C 1
ATOM 2306 O O . ARG A 1 285 ? -13.038 15.103 20.754 1.00 84.38 285 ARG A O 1
ATOM 2313 N N . GLU A 1 286 ? -14.138 13.670 22.09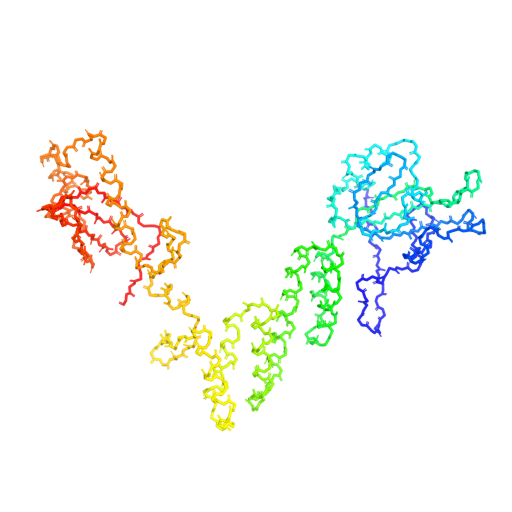9 1.00 80.06 286 GLU A N 1
ATOM 2314 C CA . GLU A 1 286 ? -14.855 14.604 22.970 1.00 80.06 286 GLU A CA 1
ATOM 2315 C C . GLU A 1 286 ? -13.925 15.684 23.519 1.00 80.06 286 GLU A C 1
ATOM 2317 O O . GLU A 1 286 ? -14.129 16.880 23.334 1.00 80.06 286 GLU A O 1
ATOM 2322 N N . LEU A 1 287 ? -12.859 15.243 24.187 1.00 83.00 287 LEU A N 1
ATOM 2323 C CA . LEU A 1 287 ? -11.924 16.123 24.870 1.00 83.00 287 LEU A CA 1
ATOM 2324 C C . LEU A 1 287 ? -11.109 16.935 23.870 1.00 83.00 287 LEU A C 1
ATOM 2326 O O . LEU A 1 287 ? -10.784 18.088 24.147 1.00 83.00 287 LEU A O 1
ATOM 2330 N N . ALA A 1 288 ? -10.770 16.349 22.721 1.00 85.88 288 ALA A N 1
ATOM 2331 C CA . ALA A 1 288 ? -10.067 17.060 21.663 1.00 85.88 288 ALA A CA 1
ATOM 2332 C C . ALA A 1 288 ? -10.931 18.186 21.078 1.00 85.88 288 ALA A C 1
ATOM 2334 O O . ALA A 1 288 ? -10.476 19.321 20.978 1.00 85.88 288 ALA A O 1
ATOM 2335 N N . GLU A 1 289 ? -12.191 17.896 20.760 1.00 85.94 289 GLU A N 1
ATOM 2336 C CA . GLU A 1 289 ? -13.123 18.880 20.208 1.00 85.94 289 GLU A CA 1
ATOM 2337 C C . GLU A 1 289 ? -13.495 19.964 21.223 1.00 85.94 289 GLU A C 1
ATOM 2339 O O . GLU A 1 289 ? -13.567 21.140 20.864 1.00 85.94 289 GLU A O 1
ATOM 2344 N N . LEU A 1 290 ? -13.672 19.602 22.498 1.00 87.25 290 LEU A N 1
ATOM 2345 C CA . LEU A 1 290 ? -13.884 20.570 23.571 1.00 87.25 290 LEU A CA 1
ATOM 2346 C C . LEU A 1 290 ? -12.675 21.502 23.729 1.00 87.25 290 LEU A C 1
ATOM 2348 O O . LEU A 1 290 ? -12.851 22.710 23.855 1.00 87.25 290 LEU A O 1
ATOM 2352 N N . ARG A 1 291 ? -11.446 20.971 23.673 1.00 86.75 291 ARG A N 1
ATOM 2353 C CA . ARG A 1 291 ? -10.215 21.781 23.711 1.00 86.75 291 ARG A CA 1
ATOM 2354 C C . ARG A 1 291 ? -10.079 22.702 22.503 1.00 86.75 291 ARG A C 1
ATOM 2356 O O . ARG A 1 291 ? -9.667 23.847 22.675 1.00 86.75 291 ARG A O 1
ATOM 2363 N N . ASP A 1 292 ? -10.459 22.247 21.312 1.00 87.31 292 ASP A N 1
ATOM 2364 C CA . ASP A 1 292 ? -10.496 23.112 20.130 1.00 87.31 292 ASP A CA 1
ATOM 2365 C C . ASP A 1 292 ? -11.512 24.247 20.307 1.00 87.31 292 ASP A C 1
ATOM 2367 O O . ASP A 1 292 ? -11.186 25.403 20.046 1.00 87.31 292 ASP A O 1
ATOM 2371 N N . ALA A 1 293 ? -12.716 23.941 20.805 1.00 86.81 293 ALA A N 1
ATOM 2372 C CA . ALA A 1 293 ? -13.746 24.943 21.080 1.00 86.81 293 ALA A CA 1
ATOM 2373 C C . ALA A 1 293 ? -13.286 25.965 22.135 1.00 86.81 293 ALA A C 1
ATOM 2375 O O . ALA A 1 293 ? -13.541 27.160 21.978 1.00 86.81 293 ALA A O 1
ATOM 2376 N N . ILE A 1 294 ? -12.556 25.517 23.166 1.00 88.12 294 ILE A N 1
ATOM 2377 C CA . ILE A 1 294 ? -11.883 26.392 24.138 1.00 88.12 294 ILE A CA 1
ATOM 2378 C C . ILE A 1 294 ? -10.897 27.321 23.433 1.00 88.12 294 ILE A C 1
ATOM 2380 O O . ILE A 1 294 ? -10.930 28.532 23.644 1.00 88.12 294 ILE A O 1
ATOM 2384 N N . GLY A 1 295 ? -10.021 26.770 22.592 1.00 86.94 295 GLY A N 1
ATOM 2385 C CA . GLY A 1 295 ? -9.023 27.547 21.860 1.00 86.94 295 GLY A CA 1
ATOM 2386 C C . GLY A 1 295 ? -9.648 28.580 20.919 1.00 86.94 295 GLY A C 1
ATOM 2387 O O . GLY A 1 295 ? -9.205 29.727 20.889 1.00 86.94 295 GLY A O 1
ATOM 2388 N N . GLU A 1 296 ? -10.689 28.201 20.177 1.00 87.56 296 GLU A N 1
ATOM 2389 C CA . GLU A 1 296 ? -11.435 29.094 19.283 1.00 87.56 296 GLU A CA 1
ATOM 2390 C C . GLU A 1 296 ? -12.104 30.240 20.045 1.00 87.56 296 GLU A C 1
ATOM 2392 O O . GLU A 1 296 ? -11.992 31.399 19.644 1.00 87.56 296 GLU A O 1
ATOM 2397 N N . GLU A 1 297 ? -12.770 29.942 21.159 1.00 87.38 297 GLU A N 1
ATOM 2398 C CA . GLU A 1 297 ? -13.453 30.961 21.953 1.00 87.38 297 GLU A CA 1
ATOM 2399 C C . GLU A 1 297 ? -12.459 31.884 22.670 1.00 87.38 297 GLU A C 1
ATOM 2401 O O . GLU A 1 297 ? -12.656 33.097 22.665 1.00 87.38 297 GLU A O 1
ATOM 2406 N N . ARG A 1 298 ? -11.336 31.365 23.186 1.00 86.44 298 ARG A N 1
ATOM 2407 C CA . ARG A 1 298 ? -10.260 32.203 23.748 1.00 86.44 298 ARG A CA 1
ATOM 2408 C C . ARG A 1 298 ? -9.671 33.154 22.710 1.00 86.44 298 ARG A C 1
ATOM 2410 O O . ARG A 1 298 ? -9.453 34.323 23.011 1.00 86.44 298 ARG A O 1
ATOM 2417 N N . LYS A 1 299 ? -9.466 32.687 21.473 1.00 85.81 299 LYS A N 1
ATOM 2418 C CA . LYS A 1 299 ? -9.040 33.550 20.356 1.00 85.81 299 LYS A CA 1
ATOM 2419 C C . LYS A 1 299 ? -10.073 34.642 20.060 1.00 85.81 299 LYS A C 1
ATOM 2421 O O . LYS A 1 299 ? -9.696 35.783 19.820 1.00 85.81 299 LYS A O 1
ATOM 2426 N N . ARG A 1 300 ? -11.373 34.325 20.111 1.00 83.69 300 ARG A N 1
ATOM 2427 C CA . ARG A 1 300 ? -12.447 35.323 19.937 1.00 83.69 300 ARG A CA 1
ATOM 2428 C C . ARG A 1 300 ? -12.476 36.358 21.059 1.00 83.69 300 ARG A C 1
ATOM 2430 O O . ARG A 1 300 ? -12.626 37.540 20.771 1.00 83.69 300 ARG A O 1
ATOM 2437 N N . GLN A 1 301 ? -12.309 35.926 22.308 1.00 81.44 301 GLN A N 1
ATOM 2438 C CA . GLN A 1 301 ? -12.245 36.820 23.467 1.00 81.44 301 GLN A CA 1
ATOM 2439 C C . GLN A 1 301 ? -11.023 37.747 23.404 1.00 81.44 301 GLN A C 1
ATOM 2441 O O . GLN A 1 301 ? -11.155 38.938 23.669 1.00 81.44 301 GLN A O 1
ATOM 2446 N N . ALA A 1 302 ? -9.860 37.233 22.986 1.00 82.25 302 ALA A N 1
ATOM 2447 C CA . ALA A 1 302 ? -8.658 38.045 22.774 1.00 82.25 302 ALA A CA 1
ATOM 2448 C C . ALA A 1 302 ? -8.869 39.139 21.710 1.00 82.25 302 ALA A C 1
ATOM 2450 O O . ALA A 1 302 ? -8.347 40.241 21.845 1.00 82.25 302 ALA A O 1
ATOM 2451 N N . ASN A 1 303 ? -9.700 38.863 20.702 1.00 80.56 303 ASN A N 1
ATOM 2452 C CA . ASN A 1 303 ? -10.078 39.817 19.657 1.00 80.56 303 ASN A CA 1
ATOM 2453 C C . ASN A 1 303 ? -11.252 40.739 20.057 1.00 80.56 303 ASN A C 1
ATOM 2455 O O . ASN A 1 303 ? -11.863 41.346 19.182 1.00 80.56 303 ASN A O 1
ATOM 2459 N N . GLN A 1 304 ? -11.591 40.823 21.351 1.00 68.19 304 GLN A N 1
ATOM 2460 C CA . GLN A 1 304 ? -12.651 41.678 21.912 1.00 68.19 304 GLN A CA 1
ATOM 2461 C C . GLN A 1 304 ? -14.038 41.499 21.267 1.00 68.19 304 GLN A C 1
ATOM 2463 O O . GLN A 1 304 ? -14.835 42.432 21.203 1.00 68.19 304 GLN A O 1
ATOM 2468 N N . VAL A 1 305 ? -14.367 40.289 20.807 1.00 62.09 305 VAL A N 1
ATOM 2469 C CA . VAL A 1 305 ? -15.728 39.984 20.344 1.00 62.09 305 VAL A CA 1
ATOM 2470 C C . VAL A 1 305 ? -16.668 39.943 21.555 1.00 62.09 305 VAL A C 1
ATOM 2472 O O . VAL A 1 305 ? -16.382 39.213 22.504 1.00 62.09 305 VAL A O 1
ATOM 2475 N N . ASP A 1 306 ? -17.780 40.692 21.485 1.00 60.25 306 ASP A N 1
ATOM 2476 C CA . ASP A 1 306 ? -18.829 40.878 22.506 1.00 60.25 306 ASP A CA 1
ATOM 2477 C C . ASP A 1 306 ? -19.022 39.721 23.500 1.00 60.25 306 ASP A C 1
ATOM 2479 O O . ASP A 1 306 ? -18.962 38.532 23.139 1.00 60.25 306 ASP A O 1
ATOM 2483 N N . SER A 1 307 ? -19.381 40.103 24.739 1.00 69.31 307 SER A N 1
ATOM 2484 C CA . SER A 1 307 ? -19.852 39.206 25.804 1.00 69.31 307 SER A CA 1
ATOM 2485 C C . SER A 1 307 ? -20.757 38.107 25.235 1.00 69.31 307 SER A C 1
ATOM 2487 O O . SER A 1 307 ? -21.647 38.417 24.433 1.00 69.31 307 SER A O 1
ATOM 2489 N N . PRO A 1 308 ? -20.594 36.830 25.644 1.00 69.50 308 PRO A N 1
ATOM 2490 C CA . PRO A 1 308 ? -21.345 35.733 25.047 1.00 69.50 308 PRO A CA 1
ATOM 2491 C C . PRO A 1 308 ? -22.866 35.965 25.030 1.00 69.50 308 PRO A C 1
ATOM 2493 O O . PRO A 1 308 ? -23.506 35.545 24.069 1.00 69.50 308 PRO A O 1
ATOM 2496 N N . ARG A 1 309 ? -23.446 36.688 26.006 1.00 81.38 309 ARG A N 1
ATOM 2497 C CA . ARG A 1 309 ? -24.860 37.129 25.995 1.00 81.38 309 ARG A CA 1
ATOM 2498 C C . ARG A 1 309 ? -24.958 38.648 25.919 1.00 81.38 309 ARG A C 1
ATOM 2500 O O . ARG A 1 309 ? -25.021 39.334 26.935 1.00 81.38 309 ARG A O 1
ATOM 2507 N N . SER A 1 310 ? -25.043 39.153 24.700 1.00 76.38 310 SER A N 1
ATOM 2508 C CA . SER A 1 310 ? -25.325 40.564 24.436 1.00 76.38 310 SER A CA 1
ATOM 2509 C C . SER A 1 310 ? -26.818 40.922 24.524 1.00 76.38 310 SER A C 1
ATOM 2511 O O . SER A 1 310 ? -27.145 42.067 24.806 1.00 76.38 310 SER A O 1
ATOM 2513 N N . ASP A 1 311 ? -27.737 39.962 24.330 1.00 85.88 311 ASP A N 1
ATOM 2514 C CA . ASP A 1 311 ? -29.192 40.210 24.311 1.00 85.88 311 ASP A CA 1
ATOM 2515 C C . ASP A 1 311 ? -29.996 39.024 24.899 1.00 85.88 311 ASP A C 1
ATOM 2517 O O . ASP A 1 311 ? -30.225 38.017 24.207 1.00 85.88 311 ASP A O 1
ATOM 2521 N N . PRO A 1 312 ? -30.434 39.109 26.173 1.00 88.81 312 PRO A N 1
ATOM 2522 C CA . PRO A 1 312 ? -31.221 38.063 26.825 1.00 88.81 312 PRO A CA 1
ATOM 2523 C C . PRO A 1 312 ? -32.591 37.808 26.181 1.00 88.81 312 PRO A C 1
ATOM 2525 O O . PRO A 1 312 ? -33.006 36.651 26.080 1.00 88.81 312 PRO A O 1
ATOM 2528 N N . PHE A 1 313 ? -33.289 38.848 25.713 1.00 89.88 313 PHE A N 1
ATOM 2529 C CA . PHE A 1 313 ? -34.631 38.710 25.136 1.00 89.88 313 PHE A CA 1
ATOM 2530 C C . PHE A 1 313 ? -34.587 37.941 23.821 1.00 89.88 313 PHE A C 1
ATOM 2532 O O . PHE A 1 313 ? -35.387 37.025 23.596 1.00 89.88 313 PHE A O 1
ATOM 2539 N N . LYS A 1 314 ? -33.608 38.253 22.971 1.00 90.12 314 LYS A N 1
ATOM 2540 C CA . LYS A 1 314 ? -33.406 37.534 21.714 1.00 90.12 314 LYS A CA 1
ATOM 2541 C C . LYS A 1 314 ? -32.961 36.090 21.960 1.00 90.12 314 LYS A C 1
ATOM 2543 O O . LYS A 1 314 ? -33.459 35.198 21.282 1.00 90.12 314 LYS A O 1
ATOM 2548 N N . CYS A 1 315 ? -32.122 35.827 22.970 1.00 90.56 315 CYS A N 1
ATOM 2549 C CA . CYS A 1 315 ? -31.762 34.457 23.371 1.00 90.56 315 CYS A CA 1
ATOM 2550 C C . CYS A 1 315 ? -32.988 33.618 23.764 1.00 90.56 315 CYS A C 1
ATOM 2552 O O . CYS A 1 315 ? -33.134 32.489 23.284 1.00 90.56 315 CYS A O 1
ATOM 2554 N N . ALA A 1 316 ? -33.890 34.184 24.571 1.00 91.06 316 ALA A N 1
ATOM 2555 C CA . ALA A 1 316 ? -35.124 33.524 24.983 1.00 91.06 316 ALA A CA 1
ATOM 2556 C C . ALA A 1 316 ? -36.102 33.317 23.811 1.00 91.06 316 ALA A C 1
ATOM 2558 O O . ALA A 1 316 ? -36.730 32.258 23.714 1.00 91.06 316 ALA A O 1
ATOM 2559 N N . LYS A 1 317 ? -36.223 34.296 22.902 1.00 94.06 317 LYS A N 1
ATOM 2560 C CA . LYS A 1 317 ? -37.040 34.184 21.680 1.00 94.06 317 LYS A CA 1
ATOM 2561 C C . LYS A 1 317 ? -36.524 33.074 20.764 1.00 94.06 317 LYS A C 1
ATOM 2563 O O . LYS A 1 317 ? -37.303 32.217 20.353 1.00 94.06 317 LYS A O 1
ATOM 2568 N N . ASP A 1 318 ? -35.219 33.052 20.502 1.00 92.19 318 ASP A N 1
ATOM 2569 C CA . ASP A 1 318 ? -34.589 32.046 19.646 1.00 92.19 318 ASP A CA 1
ATOM 2570 C C . ASP A 1 318 ? -34.752 30.641 20.245 1.00 92.19 318 ASP A C 1
ATOM 2572 O O . ASP A 1 318 ? -35.141 29.713 19.532 1.00 92.19 318 ASP A O 1
ATOM 2576 N N . ALA A 1 319 ? -34.597 30.505 21.568 1.00 93.44 319 ALA A N 1
ATOM 2577 C CA . ALA A 1 319 ? -34.821 29.245 22.273 1.00 93.44 319 ALA A CA 1
ATOM 2578 C C . ALA A 1 319 ? -36.257 28.722 22.112 1.00 93.44 319 ALA A C 1
ATOM 2580 O O . ALA A 1 319 ? -36.456 27.541 21.846 1.00 93.44 319 ALA A O 1
ATOM 2581 N N . ARG A 1 320 ? -37.269 29.597 22.219 1.00 93.56 320 ARG A N 1
ATOM 2582 C CA . ARG A 1 320 ? -38.680 29.227 21.985 1.00 93.56 320 ARG A CA 1
ATOM 2583 C C . ARG A 1 320 ? -38.942 28.778 20.546 1.00 93.56 320 ARG A C 1
ATOM 2585 O O . ARG A 1 320 ? -39.844 27.981 20.332 1.00 93.56 320 ARG A O 1
ATOM 2592 N N . SER A 1 321 ? -38.158 29.270 19.588 1.00 93.50 321 SER A N 1
ATOM 2593 C CA . SER A 1 321 ? -38.237 28.878 18.174 1.00 93.50 321 SER A CA 1
ATOM 2594 C C . SER A 1 321 ? -37.403 27.639 17.813 1.00 93.50 321 SER A C 1
ATOM 2596 O O . SER A 1 321 ? -37.243 27.340 16.632 1.00 93.50 321 SER A O 1
ATOM 2598 N N . GLY A 1 322 ? -36.821 26.945 18.799 1.00 92.25 322 GLY A N 1
ATOM 2599 C CA . GLY A 1 322 ? -35.983 25.764 18.566 1.00 92.25 322 GLY A CA 1
ATOM 2600 C C . GLY A 1 322 ? -34.563 26.073 18.073 1.00 92.25 322 GLY A C 1
ATOM 2601 O O . GLY A 1 322 ? -33.852 25.186 17.601 1.00 92.25 322 GLY A O 1
ATOM 2602 N N . LYS A 1 323 ? -34.119 27.335 18.155 1.00 93.12 323 LYS A N 1
ATOM 2603 C CA . LYS A 1 323 ? -32.804 27.771 17.668 1.00 93.12 323 LYS A CA 1
ATOM 2604 C C . LYS A 1 323 ? -31.806 27.909 18.814 1.00 93.12 323 LYS A C 1
ATOM 2606 O O . LYS A 1 323 ? -32.056 28.596 19.806 1.00 93.12 323 LYS A O 1
ATOM 2611 N N . VAL A 1 324 ? -30.642 27.287 18.628 1.00 92.62 324 VAL A N 1
ATOM 2612 C CA . VAL A 1 324 ? -29.497 27.384 19.543 1.00 92.62 324 VAL A CA 1
ATOM 2613 C C . VAL A 1 324 ? -28.533 28.456 19.053 1.00 92.62 324 VAL A C 1
ATOM 2615 O O . VAL A 1 324 ? -28.152 28.445 17.881 1.00 92.62 324 VAL A O 1
ATOM 2618 N N . ARG A 1 325 ? -28.104 29.344 19.950 1.00 91.56 325 ARG A N 1
ATOM 2619 C CA . ARG A 1 325 ? -27.172 30.442 19.662 1.00 91.56 325 ARG A CA 1
ATOM 2620 C C . ARG A 1 325 ? -26.237 30.746 20.830 1.00 91.56 325 ARG A C 1
ATOM 2622 O O . ARG A 1 325 ? -26.515 30.384 21.971 1.00 91.56 325 ARG A O 1
ATOM 2629 N N . ARG A 1 326 ? -25.164 31.487 20.535 1.00 90.69 326 ARG A N 1
ATOM 2630 C CA . ARG A 1 326 ? -24.241 32.029 21.543 1.00 90.69 326 ARG A CA 1
ATOM 2631 C C . ARG A 1 326 ? -24.996 32.917 22.547 1.00 90.69 326 ARG A C 1
ATOM 2633 O O . ARG A 1 326 ? -25.860 33.702 22.139 1.00 90.69 326 ARG A O 1
ATOM 2640 N N . GLY A 1 327 ? -24.692 32.736 23.833 1.00 91.81 327 GLY A N 1
ATOM 2641 C CA . GLY A 1 327 ? -25.249 33.471 24.974 1.00 91.81 327 GLY A CA 1
ATOM 2642 C C . GLY A 1 327 ? -26.412 32.809 25.698 1.00 91.81 327 GLY A C 1
ATOM 2643 O O . GLY A 1 327 ? -26.787 33.265 26.776 1.00 91.81 327 GLY A O 1
ATOM 2644 N N . GLN A 1 328 ? -26.981 31.741 25.137 1.00 95.38 328 GLN A N 1
ATOM 2645 C CA . GLN A 1 328 ? -28.077 31.024 25.783 1.00 95.38 328 GLN A CA 1
ATOM 2646 C C . GLN A 1 328 ? -27.596 30.238 27.003 1.00 95.38 328 GLN A C 1
ATOM 2648 O O . GLN A 1 328 ? -26.565 29.574 26.976 1.00 95.38 328 GLN A O 1
ATOM 2653 N N . THR A 1 329 ? -28.386 30.268 28.063 1.00 95.88 329 THR A N 1
ATOM 2654 C CA . THR A 1 329 ? -28.218 29.437 29.258 1.00 95.88 329 THR A CA 1
ATOM 2655 C C . THR A 1 329 ? -28.550 27.969 28.973 1.00 95.88 329 THR A C 1
ATOM 2657 O O . THR A 1 329 ? -29.256 27.652 28.011 1.00 95.88 329 THR A O 1
ATOM 2660 N N . PHE A 1 330 ? -28.133 27.058 29.857 1.00 96.12 330 PHE A N 1
ATOM 2661 C CA . PHE A 1 330 ? -28.538 25.646 29.794 1.00 96.12 330 PHE A CA 1
ATOM 2662 C C . PHE A 1 330 ? -30.058 25.452 29.666 1.00 96.12 330 PHE A C 1
ATOM 2664 O O . PHE A 1 330 ? -30.510 24.630 28.873 1.00 96.12 330 PHE A O 1
ATOM 2671 N N . ALA A 1 331 ? -30.859 26.220 30.412 1.00 96.19 331 ALA A N 1
ATOM 2672 C CA . ALA A 1 331 ? -32.317 26.106 30.381 1.00 96.19 331 ALA A CA 1
ATOM 2673 C C . ALA A 1 331 ? -32.913 26.542 29.031 1.00 96.19 331 ALA A C 1
ATOM 2675 O O . ALA A 1 331 ? -33.834 25.898 28.527 1.00 96.19 331 ALA A O 1
ATOM 2676 N N . GLU A 1 332 ? -32.376 27.607 28.431 1.00 96.44 332 GLU A N 1
ATOM 2677 C CA . GLU A 1 332 ? -32.786 28.088 27.108 1.00 96.44 332 GLU A CA 1
ATOM 2678 C C . GLU A 1 332 ? -32.403 27.086 26.014 1.00 96.44 332 GLU A C 1
ATOM 2680 O O . GLU A 1 332 ? -33.244 26.739 25.186 1.00 96.44 332 GLU A O 1
ATOM 2685 N N . VAL A 1 333 ? -31.181 26.545 26.048 1.00 96.00 333 VAL A N 1
ATOM 2686 C CA . VAL A 1 333 ? -30.765 25.497 25.104 1.00 96.00 333 VAL A CA 1
ATOM 2687 C C . VAL A 1 333 ? -31.627 24.246 25.263 1.00 96.00 333 VAL A C 1
ATOM 2689 O O . VAL A 1 333 ? -32.109 23.705 24.269 1.00 96.00 333 VAL A O 1
ATOM 2692 N N . ARG A 1 334 ? -31.900 23.821 26.501 1.00 95.81 334 ARG A N 1
ATOM 2693 C CA . ARG A 1 334 ? -32.772 22.674 26.776 1.00 95.81 334 ARG A CA 1
ATOM 2694 C C . ARG A 1 334 ? -34.177 22.872 26.217 1.00 95.81 334 ARG A C 1
ATOM 2696 O O . ARG A 1 334 ? -34.768 21.940 25.687 1.00 95.81 334 ARG A O 1
ATOM 2703 N N . ARG A 1 335 ? -34.714 24.090 26.306 1.00 95.12 335 ARG A N 1
ATOM 2704 C CA . ARG A 1 335 ? -36.007 24.430 25.699 1.00 95.12 335 ARG A CA 1
ATOM 2705 C C . ARG A 1 335 ? -35.962 24.362 24.171 1.00 95.12 335 ARG A C 1
ATOM 2707 O O . ARG A 1 335 ? -36.960 23.990 23.568 1.00 95.12 335 ARG A O 1
ATOM 2714 N N . ALA A 1 336 ? -34.831 24.719 23.568 1.00 94.25 336 ALA A N 1
ATOM 2715 C CA . ALA A 1 336 ? -34.671 24.752 22.120 1.00 94.25 336 ALA A CA 1
ATOM 2716 C C . ALA A 1 336 ? -34.537 23.357 21.493 1.00 94.25 336 ALA A C 1
ATOM 2718 O O . ALA A 1 336 ? -35.092 23.117 20.426 1.00 94.25 336 ALA A O 1
ATOM 2719 N N . VAL A 1 337 ? -33.769 22.459 22.118 1.00 93.88 337 VAL A N 1
ATOM 2720 C CA . VAL A 1 337 ? -33.367 21.181 21.494 1.00 93.88 337 VAL A CA 1
ATOM 2721 C C . VAL A 1 337 ? -33.563 19.947 22.379 1.00 93.88 337 VAL A C 1
ATOM 2723 O O . VAL A 1 337 ? -33.194 18.849 21.972 1.00 93.88 337 VAL A O 1
ATOM 2726 N N . GLY A 1 338 ? -34.150 20.096 23.567 1.00 94.25 338 GLY A N 1
ATOM 2727 C CA . GLY A 1 338 ? -34.373 19.001 24.511 1.00 94.25 338 GLY A CA 1
ATOM 2728 C C . GLY A 1 338 ? -33.178 18.722 25.425 1.00 94.25 338 GLY A C 1
ATOM 2729 O O . GLY A 1 338 ? -32.291 19.558 25.605 1.00 94.25 338 GLY A O 1
ATOM 2730 N N . PHE A 1 339 ? -33.179 17.546 26.052 1.00 95.50 339 PHE A N 1
ATOM 2731 C CA . PHE A 1 339 ? -32.122 17.126 26.973 1.00 95.50 339 PHE A CA 1
ATOM 2732 C C . PHE A 1 339 ? -30.931 16.510 26.223 1.00 95.50 339 PHE A C 1
ATOM 2734 O O . PHE A 1 339 ? -31.133 15.831 25.212 1.00 95.50 339 PHE A O 1
ATOM 2741 N N . PRO A 1 340 ? -29.692 16.724 26.702 1.00 94.31 340 PRO A N 1
ATOM 2742 C CA . PRO A 1 340 ? -28.533 16.037 26.154 1.00 94.31 340 PRO A CA 1
ATOM 2743 C C . PRO A 1 340 ? -28.586 14.542 26.483 1.00 94.31 340 PRO A C 1
ATOM 2745 O O . PRO A 1 340 ? -29.040 14.150 27.555 1.00 94.31 340 PRO A O 1
ATOM 2748 N N . GLN A 1 341 ? -28.069 13.720 25.574 1.00 90.94 341 GLN A N 1
ATOM 2749 C CA . GLN A 1 341 ? -27.841 12.298 25.823 1.00 90.94 341 GLN A CA 1
ATOM 2750 C C . GLN A 1 341 ? -26.590 12.094 26.686 1.00 90.94 341 GLN A C 1
ATOM 2752 O O . GLN A 1 341 ? -26.556 11.204 27.530 1.00 90.94 341 GLN A O 1
ATOM 2757 N N . GLN A 1 342 ? -25.566 12.929 26.488 1.00 90.06 342 GLN A N 1
ATOM 2758 C CA . GLN A 1 342 ? -24.321 12.895 27.255 1.00 90.06 342 GLN A CA 1
ATOM 2759 C C . GLN A 1 342 ? -23.841 14.312 27.576 1.00 90.06 342 GLN A C 1
ATOM 2761 O O . GLN A 1 342 ? -24.023 15.248 26.788 1.00 90.06 342 GLN A O 1
ATOM 2766 N N . VAL A 1 343 ? -23.209 14.458 28.741 1.00 91.56 343 VAL A N 1
ATOM 2767 C CA . VAL A 1 343 ? -22.667 15.723 29.241 1.00 91.56 343 VAL A CA 1
ATOM 2768 C C . VAL A 1 343 ? -21.226 15.505 29.682 1.00 91.56 343 VAL A C 1
ATOM 2770 O O . VAL A 1 343 ? -20.949 14.629 30.496 1.00 91.56 343 VAL A O 1
ATOM 2773 N N . TYR A 1 344 ? -20.318 16.329 29.168 1.00 89.75 344 TYR A N 1
ATOM 2774 C CA . TYR A 1 344 ? -18.905 16.311 29.534 1.00 89.75 344 TYR A CA 1
ATOM 2775 C C . TYR A 1 344 ? -18.519 17.634 30.172 1.00 89.75 344 TYR A C 1
ATOM 2777 O O . TYR A 1 344 ? -18.861 18.692 29.645 1.00 89.75 344 TYR A O 1
ATOM 2785 N N . HIS A 1 345 ? -17.770 17.573 31.270 1.00 91.19 345 HIS A N 1
ATOM 2786 C CA . HIS A 1 345 ? -17.255 18.748 31.965 1.00 91.19 345 HIS A CA 1
ATOM 2787 C C . HIS A 1 345 ? -15.730 18.766 31.934 1.00 91.19 345 HIS A C 1
ATOM 2789 O O . HIS A 1 345 ? -15.080 17.739 32.124 1.00 91.19 345 HIS A O 1
ATOM 2795 N N . LEU A 1 346 ? -15.163 19.951 31.738 1.00 90.19 346 LEU A N 1
ATOM 2796 C CA . LEU A 1 346 ? -13.732 20.195 31.823 1.00 90.19 346 LEU A CA 1
ATOM 2797 C C . LEU A 1 346 ? -13.491 21.499 32.576 1.00 90.19 346 LEU A C 1
ATOM 2799 O O . LEU A 1 346 ? -14.030 22.540 32.212 1.00 90.19 346 LEU A O 1
ATOM 2803 N N . TRP A 1 347 ? -12.652 21.447 33.603 1.00 88.25 347 TRP A N 1
ATOM 2804 C CA . TRP A 1 347 ? -12.153 22.645 34.268 1.00 88.25 347 TRP A CA 1
ATOM 2805 C C . TRP A 1 347 ? -10.859 23.072 33.586 1.00 88.25 347 TRP A C 1
ATOM 2807 O O . TRP A 1 347 ? -9.892 22.310 33.564 1.00 88.25 347 TRP A O 1
ATOM 2817 N N . ALA A 1 348 ? -10.858 24.263 32.993 1.00 85.50 348 ALA A N 1
ATOM 2818 C CA . ALA A 1 348 ? -9.694 24.815 32.309 1.00 85.50 348 ALA A CA 1
ATOM 2819 C C . ALA A 1 348 ? -9.214 26.083 33.033 1.00 85.50 348 ALA A C 1
ATOM 2821 O O . ALA A 1 348 ? -10.050 26.912 33.399 1.00 85.50 348 ALA A O 1
ATOM 2822 N N . PRO A 1 349 ? -7.896 26.275 33.220 1.00 84.62 349 PRO A N 1
ATOM 2823 C CA . PRO A 1 349 ? -7.371 27.475 33.861 1.00 84.62 349 PRO A CA 1
ATOM 2824 C C . PRO A 1 349 ? -7.625 28.690 32.971 1.00 84.62 349 PRO A C 1
ATOM 2826 O O . PRO A 1 349 ? -7.241 28.686 31.798 1.00 84.62 349 PRO A O 1
ATOM 2829 N N . LEU A 1 350 ? -8.295 29.706 33.508 1.00 79.56 350 LEU A N 1
ATOM 2830 C CA . LEU A 1 350 ? -8.497 31.005 32.859 1.00 79.56 350 LEU A CA 1
ATOM 2831 C C . LEU A 1 350 ? -7.302 31.925 33.119 1.00 79.56 350 LEU A C 1
ATOM 2833 O O . LEU A 1 350 ? -6.830 32.600 32.212 1.00 79.56 350 LEU A O 1
ATOM 2837 N N . ASN A 1 351 ? -6.816 31.928 34.358 1.00 77.44 351 ASN A N 1
ATOM 2838 C CA . ASN A 1 351 ? -5.590 32.585 34.801 1.00 77.44 351 ASN A CA 1
ATOM 2839 C C . ASN A 1 351 ? -5.047 31.854 36.039 1.00 77.44 351 ASN A C 1
ATOM 2841 O O . ASN A 1 351 ? -5.686 30.923 36.531 1.00 77.44 351 ASN A O 1
ATOM 2845 N N . ASP A 1 352 ? -3.916 32.308 36.580 1.00 76.75 352 ASP A N 1
ATOM 2846 C CA . ASP A 1 352 ? -3.216 31.664 37.706 1.00 76.75 352 ASP A CA 1
ATOM 2847 C C . ASP A 1 352 ? -4.063 31.490 38.982 1.00 76.75 352 ASP A C 1
ATOM 2849 O O . ASP A 1 352 ? -3.651 30.800 39.912 1.00 76.75 352 ASP A O 1
ATOM 2853 N N . LYS A 1 353 ? -5.246 32.115 39.061 1.00 78.50 353 LYS A N 1
ATOM 2854 C CA . LYS A 1 353 ? -6.108 32.117 40.252 1.00 78.50 353 LYS A CA 1
ATOM 2855 C C . LYS A 1 353 ? -7.545 31.655 39.996 1.00 78.50 353 LYS A C 1
ATOM 2857 O O . LYS A 1 353 ? -8.322 31.592 40.948 1.00 78.50 353 LYS A O 1
ATOM 2862 N N . LYS A 1 354 ? -7.943 31.375 38.749 1.00 84.25 354 LYS A N 1
ATOM 2863 C CA . LYS A 1 354 ? -9.332 31.028 38.400 1.00 84.25 354 LYS A CA 1
ATOM 2864 C C . LYS A 1 354 ? -9.399 29.952 37.326 1.00 84.25 354 LYS A C 1
ATOM 2866 O O . LYS A 1 354 ? -8.745 30.050 36.290 1.00 84.25 354 LYS A O 1
ATOM 2871 N N . ASN A 1 355 ? -10.287 28.986 37.545 1.00 87.50 355 ASN A N 1
ATOM 2872 C CA . ASN A 1 355 ? -10.694 28.006 36.546 1.00 87.50 355 ASN A CA 1
ATOM 2873 C C . ASN A 1 355 ? -12.076 28.365 36.000 1.00 87.50 355 ASN A C 1
ATOM 2875 O O . ASN A 1 355 ? -12.941 28.836 36.737 1.00 87.50 355 ASN A O 1
ATOM 2879 N N . GLU A 1 356 ? -12.289 28.092 34.722 1.00 89.50 356 GLU A N 1
ATOM 2880 C CA . GLU A 1 356 ? -13.602 28.135 34.090 1.00 89.50 356 GLU A CA 1
ATOM 2881 C C . GLU A 1 356 ? -14.128 26.726 33.881 1.00 89.50 356 GLU A C 1
ATOM 2883 O O . GLU A 1 356 ? -13.375 25.809 33.530 1.00 89.50 356 GLU A O 1
ATOM 2888 N N . GLN A 1 357 ? -15.439 26.572 34.054 1.00 92.75 357 GLN A N 1
ATOM 2889 C CA . GLN A 1 357 ? -16.108 25.322 33.745 1.00 92.75 357 GLN A CA 1
ATOM 2890 C C . GLN A 1 357 ? -16.560 25.332 32.291 1.00 92.75 357 GLN A C 1
ATOM 2892 O O . GLN A 1 357 ? -17.434 26.103 31.884 1.00 92.75 357 GLN A O 1
ATOM 2897 N N . TRP A 1 358 ? -16.003 24.409 31.526 1.00 94.12 358 TRP A N 1
ATOM 2898 C CA . TRP A 1 358 ? -16.401 24.124 30.163 1.00 94.12 358 TRP A CA 1
ATOM 2899 C C . TRP A 1 358 ? -17.295 22.902 30.149 1.00 94.12 358 TRP A C 1
ATOM 2901 O O . TRP A 1 358 ? -17.034 21.918 30.841 1.00 94.12 358 TRP A O 1
ATOM 2911 N N . THR A 1 359 ? -18.382 22.977 29.392 1.00 94.50 359 THR A N 1
ATOM 2912 C CA . THR A 1 359 ? -19.337 21.875 29.279 1.00 94.50 359 THR A CA 1
ATOM 2913 C C . THR A 1 359 ? -19.638 21.595 27.818 1.00 94.50 359 THR A C 1
ATOM 2915 O O . THR A 1 359 ? -19.885 22.518 27.050 1.00 94.50 359 THR A O 1
ATOM 2918 N N . GLN A 1 360 ? -19.647 20.324 27.436 1.00 94.12 360 GLN A N 1
ATOM 2919 C CA . GLN A 1 360 ? -20.126 19.864 26.139 1.00 94.12 360 GLN A CA 1
ATOM 2920 C C . GLN A 1 360 ? -21.383 19.031 26.341 1.00 94.12 360 GLN A C 1
ATOM 2922 O O . GLN A 1 360 ? -21.388 18.069 27.106 1.00 94.12 360 GLN A O 1
ATOM 2927 N N . TRP A 1 361 ? -22.439 19.391 25.626 1.00 94.19 361 TRP A N 1
ATOM 2928 C CA . TRP A 1 361 ? -23.653 18.599 25.496 1.00 94.19 361 TRP A CA 1
ATOM 2929 C C . TRP A 1 361 ? -23.644 17.883 24.155 1.00 94.19 361 TRP A C 1
ATOM 2931 O O . TRP A 1 361 ? -23.446 18.516 23.114 1.00 94.19 361 TRP A O 1
ATOM 2941 N N . VAL A 1 362 ? -23.880 16.573 24.187 1.00 90.38 362 VAL A N 1
ATOM 2942 C CA . VAL A 1 362 ? -24.091 15.744 22.998 1.00 90.38 362 VAL A CA 1
ATOM 2943 C C . VAL A 1 362 ? -25.568 15.380 22.937 1.00 90.38 362 VAL A C 1
ATOM 2945 O O . VAL A 1 362 ? -26.104 14.752 23.850 1.00 90.38 362 VAL A O 1
ATOM 2948 N N . MET A 1 363 ? -26.237 15.824 21.878 1.00 90.81 363 MET A N 1
ATOM 2949 C CA . MET A 1 363 ? -27.654 15.555 21.633 1.00 90.81 363 MET A CA 1
ATOM 2950 C C . MET A 1 363 ? -27.826 14.217 20.904 1.00 90.81 363 MET A C 1
ATOM 2952 O O . MET A 1 363 ? -26.910 13.774 20.214 1.00 90.81 363 MET A O 1
ATOM 2956 N N . SER A 1 364 ? -29.026 13.634 20.955 1.00 87.00 364 SER A N 1
ATOM 2957 C CA . SER A 1 364 ? -29.361 12.392 20.231 1.00 87.00 364 SER A CA 1
ATOM 2958 C C . SER A 1 364 ? -29.160 12.485 18.713 1.00 87.00 364 SER A C 1
ATOM 2960 O O . SER A 1 364 ? -28.857 11.494 18.060 1.00 87.00 364 SER A O 1
ATOM 2962 N N . SER A 1 365 ? -29.254 13.689 18.140 1.00 85.44 365 SER A N 1
ATOM 2963 C CA . SER A 1 365 ? -28.948 13.950 16.726 1.00 85.44 365 SER A CA 1
ATOM 2964 C C . SER A 1 365 ? -27.447 13.970 16.399 1.00 85.44 365 SER A C 1
ATOM 2966 O O . SER A 1 365 ? -27.066 14.301 15.279 1.00 85.44 365 SER A O 1
ATOM 2968 N N . GLY A 1 366 ? -26.569 13.737 17.380 1.00 84.81 366 GLY A N 1
ATOM 2969 C CA . GLY A 1 366 ? -25.121 13.940 17.261 1.00 84.81 366 GLY A CA 1
ATOM 2970 C C . GLY A 1 366 ? -24.697 15.416 17.250 1.00 84.81 366 GLY A C 1
ATOM 2971 O O . GLY A 1 366 ? -23.504 15.720 17.143 1.00 84.81 366 GLY A O 1
ATOM 2972 N N . THR A 1 367 ? -25.650 16.351 17.363 1.00 89.19 367 THR A N 1
ATOM 2973 C CA . THR A 1 367 ? -25.360 17.782 17.523 1.00 89.19 367 THR A CA 1
ATOM 2974 C C . THR A 1 367 ? -24.619 18.018 18.832 1.00 89.19 367 THR A C 1
ATOM 2976 O O . THR A 1 367 ? -25.007 17.501 19.878 1.00 89.19 367 THR A O 1
ATOM 2979 N N . ARG A 1 368 ? -23.577 18.847 18.776 1.00 90.12 368 ARG A N 1
ATOM 2980 C CA . ARG A 1 368 ? -22.742 19.207 19.921 1.00 90.12 368 ARG A CA 1
ATOM 2981 C C . ARG A 1 368 ? -22.907 20.677 20.258 1.00 90.12 368 ARG A C 1
ATOM 2983 O O . ARG A 1 368 ? -22.847 21.527 19.365 1.00 90.12 368 ARG A O 1
ATOM 2990 N N . ILE A 1 369 ? -23.121 20.971 21.534 1.00 94.00 369 ILE A N 1
ATOM 2991 C CA . ILE A 1 369 ? -23.286 22.334 22.044 1.00 94.00 369 ILE A CA 1
ATOM 2992 C C . ILE A 1 369 ? -22.276 22.539 23.160 1.00 94.00 369 ILE A C 1
ATOM 2994 O O . ILE A 1 369 ? -22.214 21.747 24.098 1.00 94.00 369 ILE A O 1
ATOM 2998 N N . TYR A 1 370 ? -21.483 23.594 23.041 1.00 94.56 370 TYR A N 1
ATOM 2999 C CA . TYR A 1 370 ? -20.404 23.898 23.969 1.00 94.56 370 TYR A CA 1
ATOM 3000 C C . TYR A 1 370 ? -20.793 25.097 24.817 1.00 94.56 370 TYR A C 1
ATOM 3002 O O . TYR A 1 370 ? -21.402 26.046 24.314 1.00 94.56 370 TYR A O 1
ATOM 3010 N N . PHE A 1 371 ? -20.418 25.054 26.088 1.00 95.12 371 PHE A N 1
ATOM 3011 C CA . PHE A 1 371 ? -20.718 26.072 27.078 1.00 95.12 371 PHE A CA 1
ATOM 3012 C C . PHE A 1 371 ? -19.459 26.464 27.841 1.00 95.12 371 PHE A C 1
ATOM 3014 O O . PHE A 1 371 ? -18.626 25.608 28.143 1.00 95.12 371 PHE A O 1
ATOM 3021 N N . VAL A 1 372 ? -19.392 27.732 28.235 1.00 92.94 372 VAL A N 1
ATOM 3022 C CA . VAL A 1 372 ? -18.460 28.238 29.247 1.00 92.94 372 VAL A CA 1
ATOM 3023 C C . VAL A 1 372 ? -19.268 28.901 30.356 1.00 92.94 372 VAL A C 1
ATOM 3025 O O . VAL A 1 372 ? -20.172 29.688 30.077 1.00 92.94 372 VAL A O 1
ATOM 3028 N N . ASN A 1 373 ? -19.015 28.524 31.610 1.00 89.81 373 ASN A N 1
ATOM 3029 C CA . ASN A 1 373 ? -19.704 29.053 32.797 1.00 89.81 373 ASN A CA 1
ATOM 3030 C C . ASN A 1 373 ? -21.247 29.047 32.681 1.00 89.81 373 ASN A C 1
ATOM 3032 O O . ASN A 1 373 ? -21.930 29.930 33.195 1.00 89.81 373 ASN A O 1
ATOM 3036 N N . GLY A 1 374 ? -21.801 28.052 31.977 1.00 91.69 374 GLY A N 1
ATOM 3037 C CA . GLY A 1 374 ? -23.242 27.853 31.775 1.00 91.69 374 GLY A CA 1
ATOM 3038 C C . GLY A 1 374 ? -23.864 28.546 30.558 1.00 91.69 374 GLY A C 1
ATOM 3039 O O . GLY A 1 374 ? -25.086 28.511 30.405 1.00 91.69 374 GLY A O 1
ATOM 3040 N N . TRP A 1 375 ? -23.050 29.171 29.703 1.00 93.31 375 TRP A N 1
ATOM 3041 C CA . TRP A 1 375 ? -23.496 29.965 28.559 1.00 93.31 375 TRP A CA 1
ATOM 3042 C C . TRP A 1 375 ? -23.018 29.308 27.271 1.00 93.31 375 TRP A C 1
ATOM 3044 O O . TRP A 1 375 ? -21.832 29.024 27.125 1.00 93.31 375 TRP A O 1
ATOM 3054 N N . ALA A 1 376 ? -23.933 29.061 26.338 1.00 93.31 376 ALA A N 1
ATOM 3055 C CA . ALA A 1 376 ? -23.627 28.462 25.052 1.00 93.31 376 ALA A CA 1
ATOM 3056 C C . ALA A 1 376 ? -22.697 29.384 24.259 1.00 93.31 376 ALA A C 1
ATOM 3058 O O . ALA A 1 376 ? -22.948 30.583 24.145 1.00 93.31 376 ALA A O 1
ATOM 3059 N N . ILE A 1 377 ? -21.640 28.826 23.683 1.00 92.50 377 ILE A N 1
ATOM 3060 C CA . ILE A 1 377 ? -20.631 29.577 22.919 1.00 92.50 377 ILE A CA 1
ATOM 3061 C C . ILE A 1 377 ? -20.587 29.160 21.456 1.00 92.50 377 ILE A C 1
ATOM 3063 O O . ILE A 1 377 ? -20.375 29.986 20.568 1.00 92.50 377 ILE A O 1
ATOM 3067 N N . SER A 1 378 ? -20.840 27.883 21.186 1.00 89.62 378 SER A N 1
ATOM 3068 C CA . SER A 1 378 ? -20.811 27.332 19.843 1.00 89.62 378 SER A CA 1
ATOM 3069 C C . SER A 1 378 ? -21.694 26.092 19.743 1.00 89.62 378 SER A C 1
ATOM 3071 O O . SER A 1 378 ? -21.988 25.404 20.724 1.00 89.62 378 SER A O 1
ATOM 3073 N N . LYS A 1 379 ? -22.132 25.828 18.516 1.00 90.38 379 LYS A N 1
ATOM 3074 C CA . LYS A 1 379 ? -22.885 24.643 18.120 1.00 90.38 379 LYS A CA 1
ATOM 3075 C C . LYS A 1 379 ? -22.171 24.036 16.921 1.00 90.38 379 LYS A C 1
ATOM 3077 O O . LYS A 1 379 ? -21.872 24.755 15.971 1.00 90.38 379 LYS A O 1
ATOM 3082 N N . ARG A 1 380 ? -21.940 22.725 16.942 1.00 86.56 380 ARG A N 1
ATOM 3083 C CA . ARG A 1 380 ? -21.464 21.959 15.786 1.00 86.56 380 ARG A CA 1
ATOM 3084 C C . ARG A 1 380 ? -22.489 20.882 15.455 1.00 86.56 380 ARG A C 1
ATOM 3086 O O . ARG A 1 380 ? -22.791 20.027 16.284 1.00 86.56 380 ARG A O 1
ATOM 3093 N N . THR A 1 381 ? -23.049 20.940 14.255 1.00 80.94 381 THR A N 1
ATOM 3094 C CA . THR A 1 381 ? -23.870 19.861 13.699 1.00 80.94 381 THR A CA 1
ATOM 3095 C C . THR A 1 381 ? -22.934 18.814 13.114 1.00 80.94 381 THR A C 1
ATOM 3097 O O . THR A 1 381 ? -22.086 19.141 12.287 1.00 80.94 381 THR A O 1
ATOM 3100 N N . SER A 1 382 ? -23.028 17.577 13.590 1.00 68.00 382 SER A N 1
ATOM 3101 C CA . SER A 1 382 ? -22.181 16.496 13.092 1.00 68.00 382 SER A CA 1
ATOM 3102 C C . SER A 1 382 ? -22.679 15.988 11.739 1.00 68.00 382 SER A C 1
ATOM 3104 O O . SER A 1 382 ? -23.885 15.863 11.553 1.00 68.00 382 SER A O 1
ATOM 3106 N N . ALA A 1 383 ? -21.760 15.629 10.838 1.00 51.91 383 ALA A N 1
ATOM 3107 C CA . ALA A 1 383 ? -22.050 14.786 9.672 1.00 51.91 383 ALA A CA 1
ATOM 3108 C C . ALA A 1 383 ? -21.957 13.278 9.998 1.00 51.91 383 ALA A C 1
ATOM 3110 O O . ALA A 1 383 ? -22.375 12.448 9.201 1.00 51.91 383 ALA A O 1
ATOM 3111 N N . THR A 1 384 ? -21.403 12.910 11.160 1.00 52.00 384 THR A N 1
ATOM 3112 C CA . THR A 1 384 ? -21.176 11.513 11.572 1.00 52.00 384 THR A CA 1
ATOM 3113 C C . THR A 1 384 ? -21.893 11.230 12.898 1.00 52.00 384 THR A C 1
ATOM 3115 O O . THR A 1 384 ? -21.681 11.989 13.852 1.00 52.00 384 THR A O 1
ATOM 3118 N N . PRO A 1 385 ? -22.735 10.190 13.005 1.00 52.62 385 PRO A N 1
ATOM 3119 C CA . PRO A 1 385 ? -23.363 9.833 14.271 1.00 52.62 385 PRO A CA 1
ATOM 3120 C C . PRO A 1 385 ? -22.314 9.515 15.345 1.00 52.62 385 PRO A C 1
ATOM 3122 O O . PRO A 1 385 ? -21.195 9.089 15.056 1.00 52.62 385 PRO A O 1
ATOM 3125 N N . TRP A 1 386 ? -22.673 9.809 16.590 1.00 52.91 386 TRP A N 1
ATOM 3126 C CA . TRP A 1 386 ? -21.866 9.525 17.771 1.00 52.91 386 TRP A CA 1
ATOM 3127 C C . TRP A 1 386 ? -21.871 8.017 18.056 1.00 52.91 386 TRP A C 1
ATOM 3129 O O . TRP A 1 386 ? -22.910 7.397 17.817 1.00 52.91 386 TRP A O 1
ATOM 3139 N N . PRO A 1 387 ? -20.783 7.406 18.562 1.00 48.53 387 PRO A N 1
ATOM 3140 C CA . PRO A 1 387 ? -20.868 6.035 19.045 1.00 48.53 387 PRO A CA 1
ATOM 3141 C C . PRO A 1 387 ? -21.875 5.986 20.202 1.00 48.53 387 PRO A C 1
ATOM 3143 O O . PRO A 1 387 ? -21.690 6.619 21.243 1.00 48.53 387 PRO A O 1
ATOM 3146 N N . ALA A 1 388 ? -22.989 5.287 19.987 1.00 47.38 388 ALA A N 1
ATOM 3147 C CA . ALA A 1 388 ? -23.863 4.880 21.072 1.00 47.38 388 ALA A CA 1
ATOM 3148 C C . ALA A 1 388 ? -23.163 3.703 21.753 1.00 47.38 388 ALA A C 1
ATOM 3150 O O . ALA A 1 388 ? -23.041 2.642 21.143 1.00 47.38 388 ALA A O 1
ATOM 3151 N N . ASN A 1 389 ? -22.622 3.936 22.950 1.00 46.94 389 ASN A N 1
ATOM 3152 C CA . ASN A 1 389 ? -22.131 2.849 23.796 1.00 46.94 389 ASN A CA 1
ATOM 3153 C C . ASN A 1 389 ? -23.282 1.942 24.220 1.00 46.94 389 ASN A C 1
ATOM 3155 O O . ASN A 1 389 ? -24.358 2.501 24.549 1.00 46.94 389 ASN A O 1
#

Secondary structure (DSSP, 8-state):
------------SSS---TT---SEEE-TTS-EEEE--GGGTT---GGGTT-EEEEEEEEEEEETTEEEETT-TT-TTTEEEPSSHHHHHHHTTB-TTS-B--TTT-EEEEEEEEEEETTEEEEEEEEEEEPPPHHHHHHHHHHHS-S-HHHHHHHHHHHHHHHHHHT-HHHHHHHHHHHHHHHHHHHHH--TT-HHHHHHHHHHIIIII--HHHHHHHHHHHHH-TT--HHHHHHHHHHHHHTT-EEEE-SSS-EEEE-HHHHHHHTTEEEEE-TTS-EEEEEHHHHHHHHHHHHHHHHHHTT---S-S-HHHHHHHHHTT---TT-BHHHHHHHH---SEEEEEEEEEETTEEEEEEEEE-TTS-EEEEETTEEEEEE--SS-----